Protein 3QBM (pdb70)

Secondary structure (DSSP, 8-state):
--HHHHHHHHHHHHHHHHHHHH-STT--TTT---S---HHHHHTT-SSHHHHHHHHHHHHHHHHHHHHHHHHTT-SSHHHHHHHHHHHHHGGGT--SBTTB-HHHHHHHHHTTT---HHHHHHHHHHHHHHHHHHHHHHHHTTSB-TT--HHHHHHHHHH------HHHHTSSHHHHHHHHHHHHHIIIIIB--/-HHHHHHHHHHHHHHHHHHHH-TTTS-TTT--TTS-TTS-GGGT-SSHHHHHHHHHHHHHHHHHHHHHHHHTT--SHHHHHHHHHHHHHGGGTS-SBTTB-HHHHHHHHHTTT---HHHHHHHHHHHHHHHHHHHHHHHHTTSB-TT--HHHHHHHHHH------HHHHTSSHHHHHHHHHHHHHIIIIIB--

Foldseek 3Di:
DVVLVVLLVLLLQQVLQQCLALNLVRQDVVNSVSSPDDSCSNCVNPVDSVRSVVSSVVVLLVLLVVLLVVQQPDDPALLSSVLSSLVSQLVQLPPASHHNHRSLLSCCVVCVPPPVNVVVSVVSLVVQLVVQLVSLVVCCVVQFWDPVDDRNVLSVVSVVLSVLSCCVVVVHSVSSVVSSVVSSVCCVVPTTRD/DCLVVLLVVLLQLVLQQCLAQNLVRRDVCVSCVSPQNVHDPCVNPVDSVRSVVSNLVVLLVLVVVLLVVQQPDDDALLVSVLSNLVSQLVQLVPASHHNHRSLLSCCVVCVPPNVNVVVSVVSLVVQLVSQLVSLVVCCVVQFWDPVDDRNVLSVLSVVLSVLSCSVVVVHSVSSVVSSVVSSVCCVPPTTGD

Sequence (387 aa):
GRKGQETRERVVAQAAALFNVSGYAGTAISDIAATGLEEKGGIYRHFESKEQLALAAFDYAAEKVRERFAVGLAGHKHTVDTIIAFLDVFRSYAERPPLVGGCPILNTAIESDDTNPLRERVRAVIDEEWRETIIRRTLVQQTGIARGEIRPEVDADRRLALLIIATEGAVLLARILETATPLEEHAYTTHLATYITQQQVRLARKGQETRRERRVVVAQAAALFNVSGYAGTAISDIAATGLEKGGIYRHFESKEQLALAAFDYAAEKVRERFAVGLAGHKHTVDTIIAFLDVFRRSYAERPPLVVGGCPILNTAIESDDTNPLRERVRAVIDEWRETIIRTTLVQQTGIARGEIRPEVDADRLALLIIATEGAVLARILETATPLEEHAYTHLATYITQQVRLA

Nearest PDB structures (foldseek):
  3qbm-assembly1_B  TM=1.002E+00  e=3.425E-26  Chloroflexus aurantiacus J-10-fl
  2g7s-assembly1_A-2  TM=8.551E-01  e=1.018E-05  Agrobacterium fabrum str. C58
  2gfn-assembly1_B  TM=7.164E-01  e=5.739E-05  Rhodococcus jostii RHA1
  7xyi-assembly1_A  TM=7.356E-01  e=4.116E-04  Vibrio cholerae
  7xxs-assembly1_A  TM=7.314E-01  e=5.762E-04  Vibrio cholerae

Structure (mmCIF, N/CA/C/O backbone):
data_3QBM
#
_entry.id   3QBM
#
_cell.length_a   43.335
_cell.length_b   106.449
_cell.length_c   45.577
_cell.angle_alpha   90.000
_cell.angle_beta   110.940
_cell.angle_gamma   90.000
#
_symmetry.space_group_name_H-M   'P 1 21 1'
#
loop_
_entity.id
_entity.type
_entity.pdbx_description
1 polymer 'TetR transcriptional regulator'
2 non-polymer 'MAGNESIUM ION'
3 non-polymer DI(HYDROXYETHYL)ETHER
4 non-polymer 'TRIETHYLENE GLYCOL'
5 water water
#
loop_
_atom_site.group_PDB
_atom_site.id
_atom_site.type_symbol
_atom_site.label_atom_id
_atom_site.label_alt_id
_atom_site.label_comp_id
_atom_site.label_asym_id
_atom_site.label_entity_id
_atom_site.label_seq_id
_atom_site.pdbx_PDB_ins_code
_atom_site.Cartn_x
_atom_site.Cartn_y
_atom_site.Cartn_z
_atom_site.occupancy
_atom_site.B_iso_or_equiv
_atom_site.auth_seq_id
_atom_site.auth_comp_id
_atom_site.auth_asym_id
_atom_site.auth_atom_id
_atom_site.pdbx_PDB_model_num
ATOM 1 N N . GLY A 1 1 ? 5.091 -20.195 20.511 1.00 56.82 0 GLY A N 1
ATOM 2 C CA . GLY A 1 1 ? 6.196 -21.125 20.874 1.00 56.78 0 GLY A CA 1
ATOM 3 C C . GLY A 1 1 ? 6.260 -22.309 19.930 1.00 54.76 0 GLY A C 1
ATOM 4 O O . GLY A 1 1 ? 5.529 -22.357 18.930 1.00 54.29 0 GLY A O 1
ATOM 18 N N . ARG A 1 3 ? 5.276 -25.212 20.563 1.00 45.38 2 ARG A N 1
ATOM 19 C CA . ARG A 1 3 ? 3.999 -25.890 20.707 1.00 47.48 2 ARG A CA 1
ATOM 20 C C . ARG A 1 3 ? 3.007 -25.243 19.751 1.00 47.03 2 ARG A C 1
ATOM 21 O O . ARG A 1 3 ? 2.302 -25.947 19.034 1.00 46.22 2 ARG A O 1
ATOM 29 N N . LYS A 1 4 ? 2.944 -23.910 19.760 1.00 46.80 3 LYS A N 1
ATOM 30 C CA . LYS A 1 4 ? 2.069 -23.178 18.829 1.00 46.34 3 LYS A CA 1
ATOM 31 C C . LYS A 1 4 ? 2.413 -23.507 17.363 1.00 42.05 3 LYS A C 1
ATOM 32 O O . LYS A 1 4 ? 1.503 -23.658 16.547 1.00 38.57 3 LYS A O 1
ATOM 34 N N . GLY A 1 5 ? 3.707 -23.624 17.042 1.00 40.20 4 GLY A N 1
ATOM 35 C CA . GLY A 1 5 ? 4.151 -24.014 15.689 1.00 39.28 4 GLY A CA 1
ATOM 36 C C . GLY A 1 5 ? 3.733 -25.422 15.279 1.00 38.23 4 GLY A C 1
ATOM 37 O O . GLY A 1 5 ? 3.306 -25.665 14.145 1.00 37.73 4 GLY A O 1
ATOM 38 N N . GLN A 1 6 ? 3.863 -26.367 16.198 1.00 37.98 5 GLN A N 1
ATOM 39 C CA . GLN A 1 6 ? 3.394 -27.736 15.971 1.00 36.01 5 GLN A CA 1
ATOM 40 C C . GLN A 1 6 ? 1.884 -27.755 15.675 1.00 35.01 5 GLN A C 1
ATOM 41 O O . GLN A 1 6 ? 1.445 -28.478 14.778 1.00 35.19 5 GLN A O 1
ATOM 47 N N . GLU A 1 7 ? 1.109 -26.942 16.400 1.00 34.77 6 GLU A N 1
ATOM 48 C CA . GLU A 1 7 ? -0.351 -26.849 16.204 1.00 35.24 6 GLU A CA 1
ATOM 49 C C . GLU A 1 7 ? -0.685 -26.200 14.869 1.00 32.67 6 GLU A C 1
ATOM 50 O O . GLU A 1 7 ? -1.554 -26.677 14.139 1.00 28.93 6 GLU A O 1
ATOM 56 N N . THR A 1 8 ? 0.038 -25.144 14.526 1.00 32.25 7 THR A N 1
ATOM 57 C CA . THR A 1 8 ? -0.176 -24.470 13.250 1.00 32.23 7 THR A CA 1
ATOM 58 C C . THR A 1 8 ? 0.060 -25.454 12.088 1.00 29.76 7 THR A C 1
ATOM 59 O O . THR A 1 8 ? -0.738 -25.497 11.150 1.00 29.89 7 THR A O 1
ATOM 63 N N . ARG A 1 9 ? 1.141 -26.239 12.160 1.00 30.92 8 ARG A N 1
ATOM 64 C CA . ARG A 1 9 ? 1.442 -27.279 11.139 1.00 32.96 8 ARG A CA 1
ATOM 65 C C . ARG A 1 9 ? 0.290 -28.250 10.997 1.00 33.08 8 ARG A C 1
ATOM 66 O O . ARG A 1 9 ? -0.153 -28.510 9.888 1.00 33.97 8 ARG A O 1
ATOM 74 N N . GLU A 1 10 ? -0.175 -28.805 12.116 1.00 35.00 9 GLU A N 1
ATOM 75 C CA . GLU A 1 10 ? -1.336 -29.718 12.121 1.00 37.06 9 GLU A CA 1
ATOM 76 C C . GLU A 1 10 ? -2.548 -29.142 11.378 1.00 35.11 9 GLU A C 1
ATOM 77 O O . GLU A 1 10 ? -3.177 -29.832 10.569 1.00 35.31 9 GLU A O 1
ATOM 83 N N . ARG A 1 11 ? -2.886 -27.896 11.678 1.00 33.62 10 ARG A N 1
ATOM 84 C CA . ARG A 1 11 ? -3.995 -27.210 11.012 1.00 32.31 10 ARG A CA 1
ATOM 85 C C . ARG A 1 11 ? -3.771 -27.053 9.514 1.00 31.25 10 ARG A C 1
ATOM 86 O O . ARG A 1 11 ? -4.676 -27.270 8.717 1.00 31.06 10 ARG A O 1
ATOM 94 N N . VAL A 1 12 ? -2.576 -26.650 9.112 1.00 29.23 11 VAL A N 1
ATOM 95 C CA . VAL A 1 12 ? -2.321 -26.472 7.692 1.00 28.91 11 VAL A CA 1
ATOM 96 C C . VAL A 1 12 ? -2.436 -27.811 6.966 1.00 27.38 11 VAL A C 1
ATOM 97 O O . VAL A 1 12 ? -3.109 -27.898 5.960 1.00 25.83 11 VAL A O 1
ATOM 101 N N . VAL A 1 13 ? -1.780 -28.844 7.498 1.00 28.26 12 VAL A N 1
ATOM 102 C CA . VAL A 1 13 ? -1.786 -30.159 6.877 1.00 29.17 12 VAL A CA 1
ATOM 103 C C . VAL A 1 13 ? -3.216 -30.664 6.729 1.00 24.79 12 VAL A C 1
ATOM 104 O O . VAL A 1 13 ? -3.575 -31.204 5.682 1.00 26.90 12 VAL A O 1
ATOM 108 N N . ALA A 1 14 ? -4.041 -30.476 7.758 1.00 27.18 13 ALA A N 1
ATOM 109 C CA . ALA A 1 14 ? -5.452 -30.931 7.721 1.00 25.80 13 ALA A CA 1
ATOM 110 C C . ALA A 1 14 ? -6.237 -30.193 6.626 1.00 25.01 13 ALA A C 1
ATOM 111 O O . ALA A 1 14 ? -6.984 -30.792 5.864 1.00 24.62 13 ALA A O 1
ATOM 113 N N . GLN A 1 15 ? -6.059 -28.892 6.534 1.00 24.14 14 GLN A N 1
ATOM 114 C CA . GLN A 1 15 ? -6.749 -28.126 5.481 1.00 22.85 14 GLN A CA 1
ATOM 115 C C . GLN A 1 15 ? -6.223 -28.443 4.071 1.00 23.74 14 GLN A C 1
ATOM 116 O O . GLN A 1 15 ? -6.994 -28.501 3.102 1.00 21.45 14 GLN A O 1
ATOM 122 N N . ALA A 1 16 ? -4.906 -28.613 3.950 1.00 21.46 15 ALA A N 1
ATOM 123 C CA . ALA A 1 16 ? -4.310 -28.959 2.644 1.00 21.55 15 ALA A CA 1
ATOM 124 C C . ALA A 1 16 ? -4.893 -30.290 2.180 1.00 19.39 15 ALA A C 1
ATOM 125 O O . ALA A 1 16 ? -5.302 -30.426 1.026 1.00 19.01 15 ALA A 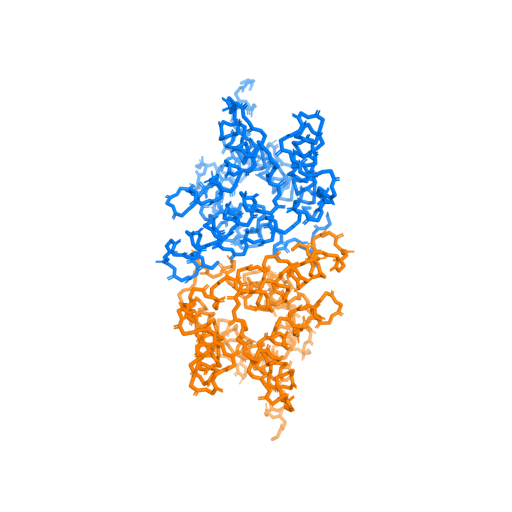O 1
ATOM 127 N N . ALA A 1 17 ? -4.964 -31.251 3.099 1.00 20.21 16 ALA A N 1
ATOM 128 C CA . ALA A 1 17 ? -5.482 -32.589 2.766 1.00 20.05 16 ALA A CA 1
ATOM 129 C C . ALA A 1 17 ? -6.866 -32.531 2.169 1.00 21.15 16 ALA A C 1
ATOM 130 O O . ALA A 1 17 ? -7.145 -33.200 1.165 1.00 18.57 16 ALA A O 1
ATOM 132 N N . ALA A 1 18 ? -7.742 -31.729 2.760 1.00 23.48 17 ALA A N 1
ATOM 133 C CA . ALA A 1 18 ? -9.124 -31.638 2.272 1.00 22.17 17 ALA A CA 1
ATOM 134 C C . ALA A 1 18 ? -9.165 -31.033 0.891 1.00 18.96 17 ALA A C 1
ATOM 135 O O . ALA A 1 18 ? -9.895 -31.511 0.026 1.00 20.35 17 ALA A O 1
ATOM 137 N N . LEU A 1 19 ? -8.349 -29.998 0.636 1.00 17.95 18 LEU A N 1
ATOM 138 C CA . LEU A 1 19 ? -8.337 -29.408 -0.682 1.00 16.86 18 LEU A CA 1
ATOM 139 C C . LEU A 1 19 ? -7.759 -30.375 -1.733 1.00 19.59 18 LEU A C 1
ATOM 140 O O . LEU A 1 19 ? -8.265 -30.459 -2.857 1.00 18.75 18 LEU A O 1
ATOM 145 N N . PHE A 1 20 ? -6.657 -31.042 -1.388 1.00 19.59 19 PHE A N 1
ATOM 146 C CA . PHE A 1 20 ? -6.001 -31.941 -2.340 1.00 20.50 19 PHE A CA 1
ATOM 147 C C . PHE A 1 20 ? -6.932 -33.120 -2.675 1.00 18.66 19 PHE A C 1
ATOM 148 O O . PHE A 1 20 ? -6.899 -33.658 -3.773 1.00 17.12 19 PHE A O 1
ATOM 156 N N . ASN A 1 21 ? -7.737 -33.527 -1.710 1.00 18.93 20 ASN A N 1
ATOM 157 C CA . ASN A 1 21 ? -8.625 -34.671 -1.917 1.00 19.22 20 ASN A CA 1
ATOM 158 C C . ASN A 1 21 ? -9.695 -34.437 -2.991 1.00 20.37 20 ASN A C 1
ATOM 159 O O . ASN A 1 21 ? -10.143 -35.392 -3.677 1.00 19.99 20 ASN A O 1
ATOM 164 N N . VAL A 1 22 ? -10.065 -33.174 -3.144 1.00 18.66 21 VAL A N 1
ATOM 165 C CA . VAL A 1 22 ? -11.045 -32.746 -4.128 1.00 18.92 21 VAL A CA 1
ATOM 166 C C . VAL A 1 22 ? -10.448 -32.348 -5.464 1.00 21.50 21 VAL A C 1
ATOM 167 O O . VAL A 1 22 ? -10.868 -32.866 -6.514 1.00 21.28 21 VAL A O 1
ATOM 171 N N . SER A 1 23 ? -9.474 -31.429 -5.438 1.00 20.19 22 SER A N 1
ATOM 172 C CA . SER A 1 23 ? -8.946 -30.829 -6.644 1.00 20.86 22 SER A CA 1
ATOM 173 C C . SER A 1 23 ? -7.607 -31.398 -7.075 1.00 20.59 22 SER A C 1
ATOM 174 O O . SER A 1 23 ? -7.058 -30.989 -8.098 1.00 22.80 22 SER A O 1
ATOM 177 N N . GLY A 1 24 ? -7.086 -32.334 -6.297 1.00 17.19 23 GLY A N 1
ATOM 178 C CA . GLY A 1 24 ? -5.834 -32.960 -6.586 1.00 19.32 23 GLY A CA 1
ATOM 179 C C . GLY A 1 24 ? -4.664 -32.117 -6.105 1.00 21.01 23 GLY A C 1
ATOM 180 O O . GLY A 1 24 ? -4.819 -30.980 -5.645 1.00 22.62 23 GLY A O 1
ATOM 181 N N . TYR A 1 25 ? -3.482 -32.689 -6.253 1.00 21.87 24 TYR A N 1
ATOM 182 C CA . TYR A 1 25 ? -2.231 -32.034 -5.873 1.00 24.72 24 TYR A CA 1
ATOM 183 C C . TYR A 1 25 ? -1.872 -30.949 -6.906 1.00 24.79 24 TYR A C 1
ATOM 184 O O . TYR A 1 25 ? -1.698 -29.784 -6.557 1.00 26.53 24 TYR A O 1
ATOM 193 N N . ALA A 1 26 ? -1.853 -31.271 -8.194 1.00 26.47 25 ALA A N 1
ATOM 194 C CA . ALA A 1 26 ? -1.489 -30.248 -9.190 1.00 26.27 25 ALA A CA 1
ATOM 195 C C . ALA A 1 26 ? -2.568 -29.160 -9.307 1.00 28.33 25 ALA A C 1
ATOM 196 O O . ALA A 1 26 ? -2.274 -27.989 -9.575 1.00 29.05 25 ALA A O 1
ATOM 198 N N . GLY A 1 27 ? -3.814 -29.540 -9.076 1.00 24.51 26 GLY A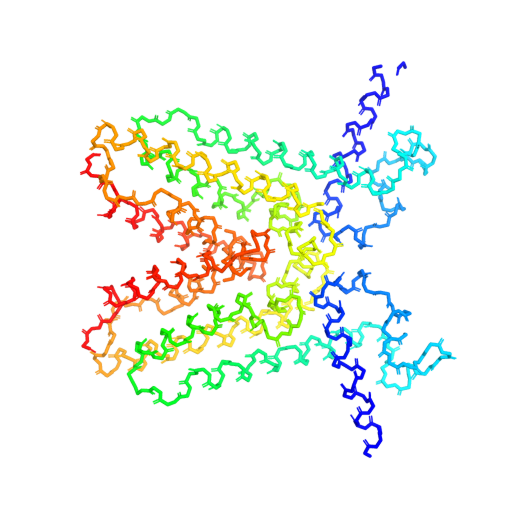 N 1
ATOM 199 C CA . GLY A 1 27 ? -4.944 -28.621 -9.207 1.00 24.00 26 GLY A CA 1
ATOM 200 C C . GLY A 1 27 ? -5.276 -27.763 -7.999 1.00 24.20 26 GLY A C 1
ATOM 201 O O . GLY A 1 27 ? -6.215 -26.990 -8.060 1.00 26.98 26 GLY A O 1
ATOM 202 N N . THR A 1 28 ? -4.544 -27.925 -6.898 1.00 20.18 27 THR A N 1
ATOM 203 C CA . THR A 1 28 ? -4.739 -27.146 -5.674 1.00 19.70 27 THR A CA 1
ATOM 204 C C . THR A 1 28 ? -3.584 -26.128 -5.649 1.00 24.09 27 THR A C 1
ATOM 205 O O . THR A 1 28 ? -2.423 -26.533 -5.542 1.00 24.12 27 THR A O 1
ATOM 209 N N . ALA A 1 29 ? -3.886 -24.842 -5.810 1.00 22.84 28 ALA A N 1
ATOM 210 C CA . ALA A 1 29 ? -2.826 -23.798 -5.786 1.00 22.75 28 ALA A CA 1
ATOM 211 C C . ALA A 1 29 ? -2.579 -23.342 -4.365 1.00 18.16 28 ALA A C 1
ATOM 212 O O . ALA A 1 29 ? -3.431 -23.472 -3.486 1.00 19.84 28 ALA A O 1
ATOM 214 N N . ILE A 1 30 ? -1.392 -22.833 -4.110 1.00 21.10 29 ILE A N 1
ATOM 215 C CA . ILE A 1 30 ? -1.066 -22.393 -2.761 1.00 22.50 29 ILE A CA 1
ATOM 216 C C . ILE A 1 30 ? -2.065 -21.296 -2.282 1.00 22.26 29 ILE A C 1
ATOM 217 O O . ILE A 1 30 ? -2.363 -21.204 -1.106 1.00 24.47 29 ILE A O 1
ATOM 222 N N . SER A 1 31 ? -2.571 -20.472 -3.190 1.00 21.50 30 SER A N 1
ATOM 223 C CA . SER A 1 31 ? -3.575 -19.477 -2.807 1.00 23.77 30 SER A CA 1
ATOM 224 C C . SER A 1 31 ? -4.869 -20.096 -2.250 1.00 24.56 30 SER A C 1
ATOM 225 O O . SER A 1 31 ? -5.546 -19.468 -1.424 1.00 27.14 30 SER A O 1
ATOM 228 N N . ASP A 1 32 ? -5.211 -21.322 -2.668 1.00 24.39 31 ASP A N 1
ATOM 229 C CA . ASP A 1 32 ? -6.378 -22.049 -2.092 1.00 23.32 31 ASP A CA 1
ATOM 230 C C . ASP A 1 32 ? -6.046 -22.483 -0.662 1.00 23.14 31 ASP A C 1
ATOM 231 O O . ASP A 1 32 ? -6.857 -22.344 0.221 1.00 27.42 31 ASP A O 1
ATOM 236 N N . ILE A 1 33 ? -4.843 -23.015 -0.445 1.00 21.48 32 ILE A N 1
ATOM 237 C CA . ILE A 1 33 ? -4.403 -23.403 0.879 1.00 22.49 32 ILE A CA 1
ATOM 238 C C . ILE A 1 33 ? -4.385 -22.161 1.790 1.00 22.97 32 ILE A C 1
ATOM 239 O O . ILE A 1 33 ? -4.821 -22.229 2.913 1.00 26.59 32 ILE A O 1
ATOM 252 N N . ALA A 1 35 ? -6.290 -19.389 1.559 1.00 27.69 34 ALA A N 1
ATOM 253 C CA . ALA A 1 35 ? -7.706 -19.091 1.866 1.00 31.35 34 ALA A CA 1
ATOM 254 C C . ALA A 1 35 ? -8.295 -20.010 2.936 1.00 31.46 34 ALA A C 1
ATOM 255 O O . ALA A 1 35 ? -8.967 -19.539 3.837 1.00 36.08 34 ALA A O 1
ATOM 257 N N . ALA A 1 36 ? -8.033 -21.312 2.844 1.00 28.07 35 ALA A N 1
ATOM 258 C CA . ALA A 1 36 ? -8.590 -22.278 3.789 1.00 30.52 35 ALA A CA 1
ATOM 259 C C . ALA A 1 36 ? -7.952 -22.226 5.195 1.00 33.27 35 ALA A C 1
ATOM 260 O O . ALA A 1 36 ? -8.580 -22.625 6.163 1.00 32.80 35 ALA A O 1
ATOM 262 N N . THR A 1 37 ? -6.694 -21.784 5.299 1.00 30.52 36 THR A N 1
ATOM 263 C CA . THR A 1 37 ? -6.001 -21.758 6.588 1.00 28.56 36 THR A CA 1
ATOM 264 C C . THR A 1 37 ? -6.022 -20.358 7.180 1.00 30.28 36 THR A C 1
ATOM 265 O O . THR A 1 37 ? -5.760 -20.184 8.373 1.00 31.11 36 THR A O 1
ATOM 269 N N . GLY A 1 38 ? -6.354 -19.377 6.347 1.00 30.45 37 GLY A N 1
ATOM 270 C CA . GLY A 1 38 ? -6.328 -17.980 6.729 1.00 31.14 37 GLY A CA 1
ATOM 271 C C . GLY A 1 38 ? -4.895 -17.499 6.897 1.00 32.91 37 GLY A C 1
ATOM 272 O O . GLY A 1 38 ? -4.650 -16.530 7.585 1.00 31.98 37 GLY A O 1
ATOM 273 N N . LEU A 1 39 ? -3.935 -18.182 6.278 1.00 30.21 38 LEU A N 1
ATOM 274 C CA . LEU A 1 39 ? -2.539 -17.797 6.444 1.00 28.49 38 LEU A CA 1
ATOM 275 C C . LEU A 1 39 ? -1.942 -17.216 5.176 1.00 26.79 38 LEU A C 1
ATOM 276 O O . LEU A 1 39 ? -2.384 -17.498 4.083 1.00 26.63 38 LEU A O 1
ATOM 281 N N . GLU A 1 40 ? -0.939 -16.369 5.349 1.00 26.24 39 GLU A N 1
ATOM 282 C CA A GLU A 1 40 ? -0.206 -15.819 4.222 0.50 27.96 39 GLU A CA 1
ATOM 283 C CA B GLU A 1 40 ? -0.200 -15.817 4.228 0.50 27.38 39 GLU A CA 1
ATOM 284 C C . GLU A 1 40 ? 0.746 -16.913 3.733 1.00 25.25 39 GLU A C 1
ATOM 285 O O . GLU A 1 40 ? 1.049 -17.859 4.467 1.00 22.35 39 GLU A O 1
ATOM 296 N N . LYS A 1 41 ? 1.239 -16.784 2.501 1.00 25.75 40 LYS A N 1
ATOM 297 C CA . LYS A 1 41 ? 2.131 -17.782 1.934 1.00 24.00 40 LYS A CA 1
ATOM 298 C C . LYS A 1 41 ? 3.314 -18.046 2.853 1.00 24.45 40 LYS A C 1
ATOM 299 O O . LYS A 1 41 ? 3.628 -19.202 3.126 1.00 22.75 40 LYS A O 1
ATOM 305 N N . GLY A 1 42 ? 3.917 -16.977 3.375 1.00 23.65 41 GLY A N 1
ATOM 306 C CA . GLY A 1 42 ? 5.082 -17.061 4.256 1.00 25.51 41 GLY A CA 1
ATOM 307 C C . GLY A 1 42 ? 4.810 -17.764 5.583 1.00 27.31 41 GLY A C 1
ATOM 308 O O . GLY A 1 42 ? 5.725 -18.310 6.220 1.00 25.96 41 GLY A O 1
ATOM 309 N N . GLY A 1 43 ? 3.557 -17.714 6.002 1.00 26.13 42 GLY A N 1
ATOM 310 C CA . GLY A 1 43 ? 3.114 -18.406 7.219 1.00 30.40 42 GLY A CA 1
ATOM 311 C C . GLY A 1 43 ? 3.085 -19.911 7.006 1.00 29.62 42 GLY A C 1
ATOM 312 O O . GLY A 1 43 ? 3.394 -20.692 7.928 1.00 34.17 42 GLY A O 1
ATOM 313 N N . ILE A 1 44 ? 2.708 -20.327 5.795 1.00 25.02 43 ILE A N 1
ATOM 314 C CA . ILE A 1 44 ? 2.708 -21.738 5.429 1.00 24.17 43 ILE A CA 1
ATOM 315 C C . ILE A 1 44 ? 4.133 -22.270 5.259 1.00 24.20 43 ILE A C 1
ATOM 316 O O . ILE A 1 44 ? 4.484 -23.313 5.806 1.00 24.83 43 ILE A O 1
ATOM 321 N N . TYR A 1 45 ? 4.969 -21.547 4.525 1.00 22.55 44 TYR A N 1
ATOM 322 C CA . TYR A 1 45 ? 6.303 -22.042 4.214 1.00 25.46 44 TYR A CA 1
ATOM 323 C C . TYR A 1 45 ? 7.356 -21.798 5.310 1.00 28.52 44 TYR A C 1
ATOM 324 O O . TYR A 1 45 ? 8.517 -22.189 5.184 1.00 31.46 44 TYR A O 1
ATOM 333 N N . ARG A 1 46 ? 6.951 -21.136 6.379 1.00 31.95 45 ARG A N 1
ATOM 334 C CA . ARG A 1 46 ? 7.724 -21.147 7.608 1.00 36.22 45 ARG A CA 1
ATOM 335 C C . ARG A 1 46 ? 7.728 -22.616 8.124 1.00 36.12 45 ARG A C 1
ATOM 336 O O . ARG A 1 46 ? 8.736 -23.114 8.645 1.00 39.10 45 ARG A O 1
ATOM 344 N N . HIS A 1 47 ? 6.612 -23.311 7.929 1.00 33.67 46 HIS A N 1
ATOM 345 C CA . HIS A 1 47 ? 6.444 -24.675 8.457 1.00 32.81 46 HIS A CA 1
ATOM 346 C C . HIS A 1 47 ? 6.756 -25.790 7.479 1.00 35.17 46 HIS A C 1
ATOM 347 O O . HIS A 1 47 ? 7.009 -26.916 7.906 1.00 35.47 46 HIS A O 1
ATOM 354 N N . PHE A 1 48 ? 6.721 -25.485 6.174 1.00 32.09 47 PHE A N 1
ATOM 355 C CA . PHE A 1 48 ? 6.980 -26.483 5.125 1.00 29.82 47 PHE A CA 1
ATOM 356 C C . PHE A 1 48 ? 7.956 -25.864 4.166 1.00 31.03 47 PHE A C 1
ATOM 357 O O . PHE A 1 48 ? 7.907 -24.671 3.897 1.00 32.30 47 PHE A O 1
ATOM 365 N N . GLU A 1 49 ? 8.882 -26.662 3.685 1.00 30.98 48 GLU A N 1
ATOM 366 C CA . GLU A 1 49 ? 9.868 -26.135 2.805 1.00 30.42 48 GLU A CA 1
ATOM 367 C C . GLU A 1 49 ? 9.336 -25.910 1.399 1.00 27.83 48 GLU A C 1
ATOM 368 O O . GLU A 1 49 ? 9.863 -25.089 0.667 1.00 24.42 48 GLU A O 1
ATOM 374 N N . SER A 1 50 ? 8.271 -26.620 1.043 1.00 25.11 49 SER A N 1
ATOM 375 C CA . SER A 1 50 ? 7.732 -26.541 -0.306 1.00 23.61 49 SER A CA 1
ATOM 376 C C . SER A 1 50 ? 6.312 -27.091 -0.342 1.00 20.47 49 SER A C 1
ATOM 377 O O . SER A 1 50 ? 5.855 -27.739 0.589 1.00 19.58 49 SER A O 1
ATOM 380 N N . LYS A 1 51 ? 5.638 -26.847 -1.454 1.00 18.81 50 LYS A N 1
ATOM 381 C CA . LYS A 1 51 ? 4.322 -27.444 -1.700 1.00 19.80 50 LYS A CA 1
ATOM 382 C C . LYS A 1 51 ? 4.409 -28.979 -1.705 1.00 18.29 50 LYS A C 1
ATOM 383 O O . LYS A 1 51 ? 3.492 -29.680 -1.216 1.00 19.70 50 LYS A O 1
ATOM 389 N N . GLU A 1 52 ? 5.527 -29.501 -2.216 1.00 19.31 51 GLU A N 1
ATOM 390 C CA . GLU A 1 52 ? 5.749 -30.951 -2.284 1.00 21.70 51 GLU A CA 1
ATOM 391 C C . GLU A 1 52 ? 5.795 -31.576 -0.887 1.00 21.51 51 GLU A C 1
ATOM 392 O O . GLU A 1 52 ? 5.115 -32.568 -0.634 1.00 22.93 51 GLU A O 1
ATOM 398 N N . GLN A 1 53 ? 6.556 -30.979 0.020 1.00 19.97 52 GLN A N 1
ATOM 399 C CA . GLN A 1 53 ? 6.671 -31.493 1.378 1.00 21.92 52 GLN A CA 1
ATOM 400 C C . GLN A 1 53 ? 5.318 -31.385 2.052 1.00 22.35 52 GLN A C 1
ATOM 401 O O . GLN A 1 53 ? 4.885 -32.334 2.745 1.00 23.36 52 GLN A O 1
ATOM 407 N N . LEU A 1 54 ? 4.611 -30.277 1.806 1.00 20.61 53 LEU A N 1
ATOM 408 C CA . LEU A 1 54 ? 3.265 -30.088 2.379 1.00 19.73 53 LEU A CA 1
ATOM 409 C C . LEU A 1 54 ? 2.328 -31.184 1.870 1.00 19.72 53 LEU A C 1
ATOM 410 O O . LEU A 1 54 ? 1.622 -31.821 2.659 1.00 20.94 53 LEU A O 1
ATOM 415 N N . ALA A 1 55 ? 2.370 -31.449 0.564 1.00 18.09 54 ALA A N 1
ATOM 416 C CA . ALA A 1 55 ? 1.552 -32.502 -0.022 1.00 17.07 54 ALA A CA 1
ATOM 417 C C . ALA A 1 55 ? 1.786 -33.858 0.667 1.00 17.56 54 ALA A C 1
ATOM 418 O O . ALA A 1 55 ? 0.844 -34.616 0.944 1.00 16.97 54 ALA A O 1
ATOM 420 N N . LEU A 1 56 ? 3.049 -34.188 0.918 1.00 20.83 55 LEU A N 1
ATOM 421 C CA . LEU A 1 56 ? 3.421 -35.434 1.605 1.00 21.10 55 LEU A CA 1
ATOM 422 C C . LEU A 1 56 ? 2.899 -35.477 3.016 1.00 23.74 55 LEU A C 1
ATOM 423 O O . LEU A 1 56 ? 2.384 -36.507 3.475 1.00 22.16 55 LEU A O 1
ATOM 428 N N . ALA A 1 57 ? 3.012 -34.359 3.726 1.00 22.31 56 ALA A N 1
ATOM 429 C CA . ALA A 1 57 ? 2.507 -34.305 5.090 1.00 23.43 56 ALA A CA 1
ATOM 430 C C . ALA A 1 57 ? 0.977 -34.414 5.096 1.00 22.26 56 ALA A C 1
ATOM 431 O O . ALA A 1 57 ? 0.416 -35.119 5.941 1.00 17.26 56 ALA A O 1
ATOM 433 N N . ALA A 1 58 ? 0.330 -33.752 4.130 1.00 22.63 57 ALA A N 1
ATOM 434 C CA . ALA A 1 58 ? -1.131 -33.792 3.940 1.00 22.11 57 ALA A CA 1
ATOM 435 C C . ALA A 1 58 ? -1.607 -35.210 3.643 1.00 23.43 57 ALA A C 1
ATOM 436 O O . ALA A 1 58 ? -2.666 -35.609 4.145 1.00 26.01 57 ALA A O 1
ATOM 438 N N . PHE A 1 59 ? -0.864 -35.976 2.833 1.00 20.76 58 PHE A N 1
ATOM 439 C CA . PHE A 1 59 ? -1.239 -37.377 2.635 1.00 20.93 58 PHE A CA 1
ATOM 440 C C . PHE A 1 59 ? -1.075 -38.203 3.923 1.00 23.21 58 PHE A C 1
ATOM 441 O O . PHE A 1 59 ? -1.970 -38.982 4.293 1.00 24.56 58 PHE A O 1
ATOM 449 N N . ASP A 1 60 ? 0.069 -38.066 4.586 1.00 23.17 59 ASP A N 1
ATOM 450 C CA . ASP A 1 60 ? 0.322 -38.808 5.840 1.00 23.46 59 ASP A CA 1
ATOM 451 C C . ASP A 1 60 ? -0.825 -38.583 6.819 1.00 25.29 59 ASP A C 1
ATOM 452 O O . ASP A 1 60 ? -1.229 -39.493 7.549 1.00 25.81 59 ASP A O 1
ATOM 457 N N . TYR A 1 61 ? -1.394 -37.386 6.775 1.00 24.92 60 TYR A N 1
ATOM 458 C CA . TYR A 1 61 ? -2.514 -37.013 7.616 1.00 27.17 60 TYR A CA 1
ATOM 459 C C . TYR A 1 61 ? -3.795 -37.712 7.198 1.00 26.93 60 TYR A C 1
ATOM 460 O O . TYR A 1 61 ? -4.577 -38.168 8.048 1.00 25.20 60 TYR A O 1
ATOM 469 N N . ALA A 1 62 ? -4.037 -37.712 5.892 1.00 23.20 61 ALA A N 1
ATOM 470 C CA . ALA A 1 62 ? -5.161 -38.436 5.305 1.00 25.11 61 ALA A CA 1
ATOM 471 C C . ALA A 1 62 ? -5.022 -39.933 5.604 1.00 21.59 61 ALA A C 1
ATOM 472 O O . ALA A 1 62 ? -5.993 -40.562 5.999 1.00 26.81 61 ALA A O 1
ATOM 474 N N . ALA A 1 63 ? -3.813 -40.476 5.473 1.00 24.03 62 ALA A N 1
ATOM 475 C CA . ALA A 1 63 ? -3.558 -41.886 5.765 1.00 24.15 62 ALA A CA 1
ATOM 476 C C . ALA A 1 63 ? -3.879 -42.207 7.226 1.00 27.41 62 ALA A C 1
ATOM 477 O O . ALA A 1 63 ? -4.558 -43.189 7.501 1.00 28.58 62 ALA A O 1
ATOM 479 N N . GLU A 1 64 ? -3.425 -41.361 8.156 1.00 30.14 63 GLU A N 1
ATOM 480 C CA . GLU A 1 64 ? -3.720 -41.575 9.579 1.00 31.70 63 GLU A CA 1
ATOM 481 C C . GLU A 1 64 ? -5.213 -41.499 9.852 1.00 27.95 63 GLU A C 1
ATOM 482 O O . GLU A 1 64 ? -5.748 -42.255 10.667 1.00 31.15 63 GLU A O 1
ATOM 488 N N . LYS A 1 65 ? -5.907 -40.603 9.183 1.00 25.02 64 LYS A N 1
ATOM 489 C CA . LYS A 1 65 ? -7.342 -40.505 9.408 1.00 25.00 64 LYS A CA 1
ATOM 490 C C . LYS A 1 65 ? -8.111 -41.780 8.975 1.00 28.20 64 LYS A C 1
ATOM 491 O O . LYS A 1 65 ? -8.980 -42.281 9.684 1.00 28.84 64 LYS A O 1
ATOM 497 N N . VAL A 1 66 ? -7.826 -42.231 7.766 1.00 25.86 65 VAL A N 1
ATOM 498 C CA . VAL A 1 66 ? -8.337 -43.505 7.257 1.00 24.97 65 VAL A CA 1
ATOM 499 C C . VAL A 1 66 ? -8.040 -44.648 8.264 1.00 23.13 65 VAL A C 1
ATOM 500 O O . VAL A 1 66 ? -8.926 -45.427 8.583 1.00 22.56 65 VAL A O 1
ATOM 504 N N . ARG A 1 67 ? -6.817 -44.685 8.782 1.00 25.15 66 ARG A N 1
ATOM 505 C CA . ARG A 1 67 ? -6.359 -45.695 9.735 1.00 28.36 66 ARG A CA 1
ATOM 506 C C . ARG A 1 67 ? -7.230 -45.692 10.998 1.00 29.41 66 ARG A C 1
ATOM 507 O O . ARG A 1 67 ? -7.637 -46.762 11.439 1.00 24.60 66 ARG A O 1
ATOM 515 N N . GLU A 1 68 ? -7.492 -44.505 11.568 1.00 32.30 67 GLU A N 1
ATOM 516 C CA . GLU A 1 68 ? -8.351 -44.347 12.775 1.00 35.43 67 GLU A CA 1
ATOM 517 C C . GLU A 1 68 ? -9.773 -44.897 12.541 1.00 32.92 67 GLU A C 1
ATOM 518 O O . GLU A 1 68 ? -10.379 -45.538 13.404 1.00 32.12 67 GLU A O 1
ATOM 524 N N . ARG A 1 69 ? -10.303 -44.579 11.374 1.00 30.58 68 ARG A N 1
ATOM 525 C CA . ARG A 1 69 ? -11.628 -44.969 10.936 1.00 29.45 68 ARG A CA 1
ATOM 526 C C . ARG A 1 69 ? -11.738 -46.527 10.811 1.00 28.18 68 ARG A C 1
ATOM 527 O O . ARG A 1 69 ? -12.728 -47.148 11.257 1.00 24.87 68 ARG A O 1
ATOM 535 N N . PHE A 1 70 ? -10.731 -47.171 10.219 1.00 23.60 69 PHE A N 1
ATOM 536 C CA . PHE A 1 70 ? -10.711 -48.645 10.219 1.00 21.02 69 PHE A CA 1
ATOM 537 C C . PHE A 1 70 ? -10.517 -49.217 11.607 1.00 20.88 69 PHE A C 1
ATOM 538 O O . PHE A 1 70 ? -11.121 -50.206 11.976 1.00 22.39 69 PHE A O 1
ATOM 546 N N . ALA A 1 71 ? -9.682 -48.572 12.390 1.00 22.19 70 ALA A N 1
ATOM 547 C CA . ALA A 1 71 ? -9.424 -49.020 13.745 1.00 23.71 70 ALA A CA 1
ATOM 548 C C . ALA A 1 71 ? -10.702 -49.126 14.592 1.00 22.66 70 ALA A C 1
ATOM 549 O O . ALA A 1 71 ? -10.888 -50.114 15.278 1.00 26.21 70 ALA A O 1
ATOM 551 N N . VAL A 1 72 ? -11.571 -48.116 14.522 1.00 22.23 71 VAL A N 1
ATOM 552 C CA . VAL A 1 72 ? -12.804 -48.058 15.286 1.00 26.13 71 VAL A CA 1
ATOM 553 C C . VAL A 1 72 ? -13.796 -49.070 14.666 1.00 24.64 71 VAL A C 1
ATOM 554 O O . VAL A 1 72 ? -14.434 -49.860 15.379 1.00 24.68 71 VAL A O 1
ATOM 558 N N . GLY A 1 73 ? -13.885 -49.064 13.337 1.00 23.56 72 GLY A N 1
ATOM 559 C CA . GLY A 1 73 ? -14.755 -49.993 12.629 1.00 21.14 72 GLY A CA 1
ATOM 560 C C . GLY A 1 73 ? -14.493 -51.465 12.894 1.00 22.55 72 GLY A C 1
ATOM 561 O O . GLY A 1 73 ? -15.445 -52.257 12.957 1.00 26.92 72 GLY A O 1
ATOM 562 N N . LEU A 1 74 ? -13.226 -51.836 13.090 1.00 21.24 73 LEU A N 1
ATOM 563 C CA . LEU A 1 74 ? -12.854 -53.244 13.221 1.00 23.38 73 LEU A CA 1
ATOM 564 C C . LEU A 1 74 ? -12.760 -53.723 14.659 1.00 26.14 73 LEU A C 1
ATOM 565 O O . LEU A 1 74 ? -12.696 -54.934 14.914 1.00 24.88 73 LEU A O 1
ATOM 570 N N . ALA A 1 75 ? -12.795 -52.785 15.591 1.00 24.73 74 ALA A N 1
ATOM 571 C CA . ALA A 1 75 ? -12.590 -53.107 16.989 1.00 25.77 74 ALA A CA 1
ATOM 572 C C . ALA A 1 75 ? -13.770 -53.835 17.612 1.00 23.50 74 ALA A C 1
ATOM 573 O O . ALA A 1 75 ? -14.936 -53.499 17.383 1.00 22.41 74 ALA A O 1
ATOM 575 N N . GLY A 1 76 ? -13.440 -54.893 18.344 1.00 24.32 75 GLY A N 1
ATOM 576 C CA . GLY A 1 76 ? -14.385 -55.556 19.218 1.00 25.06 75 GLY A CA 1
ATOM 577 C C . GLY A 1 76 ? -15.271 -56.655 18.712 1.00 23.32 75 GLY A C 1
ATOM 578 O O . GLY A 1 76 ? -16.211 -56.986 19.398 1.00 20.86 75 GLY A O 1
ATOM 579 N N . HIS A 1 77 ? -15.020 -57.191 17.515 1.00 24.56 76 HIS A N 1
ATOM 580 C CA . HIS A 1 77 ? -15.844 -58.265 16.975 1.00 23.46 76 HIS A CA 1
ATOM 581 C C . HIS A 1 77 ? -15.433 -59.620 17.609 1.00 25.82 76 HIS A C 1
ATOM 582 O O . HIS A 1 77 ? -14.294 -59.815 18.040 1.00 26.12 76 HIS A O 1
ATOM 589 N N . LYS A 1 78 ? -16.377 -60.538 17.674 1.00 24.30 77 LYS A N 1
ATOM 590 C CA . LYS A 1 78 ? -16.175 -61.805 18.380 1.00 26.46 77 LYS A CA 1
ATOM 591 C C . LYS A 1 78 ? -15.804 -62.965 17.448 1.00 25.89 77 LYS A C 1
ATOM 592 O O . LYS A 1 78 ? -15.534 -64.053 17.947 1.00 27.93 77 LYS A O 1
ATOM 598 N N . HIS A 1 79 ? -15.794 -62.712 16.129 1.00 18.78 78 HIS A N 1
ATOM 599 C CA . HIS A 1 79 ? -15.511 -63.719 15.088 1.00 18.08 78 HIS A CA 1
ATOM 600 C C . HIS A 1 79 ? -14.752 -63.023 13.974 1.00 16.28 78 HIS A C 1
ATOM 601 O O . HIS A 1 79 ? -15.045 -61.856 13.629 1.00 15.28 78 HIS A O 1
ATOM 608 N N . THR A 1 80 ? -13.748 -63.716 13.426 1.00 13.87 79 THR A N 1
ATOM 609 C CA . THR A 1 80 ? -12.863 -63.122 12.436 1.00 15.77 79 THR A CA 1
ATOM 610 C C . THR A 1 80 ? -13.587 -62.765 11.147 1.00 12.84 79 THR A C 1
ATOM 611 O O . THR A 1 80 ? -13.198 -61.838 10.448 1.00 14.46 79 THR A O 1
ATOM 615 N N . VAL A 1 81 ? -14.631 -63.512 10.817 1.00 12.16 80 VAL A N 1
ATOM 616 C CA . VAL A 1 81 ? -15.419 -63.175 9.652 1.00 11.15 80 VAL A CA 1
ATOM 617 C C . VAL A 1 81 ? -16.204 -61.879 9.878 1.00 10.72 80 VAL A C 1
ATOM 618 O O . VAL A 1 81 ? -16.285 -61.031 8.966 1.00 14.24 80 VAL A O 1
ATOM 622 N N . ASP A 1 82 ? -16.744 -61.708 11.082 1.00 15.02 81 ASP A N 1
ATOM 623 C CA . ASP A 1 82 ? -17.428 -60.461 11.442 1.00 16.09 81 ASP A CA 1
ATOM 624 C C . ASP A 1 82 ? -16.470 -59.301 11.259 1.00 14.58 81 ASP A C 1
ATOM 625 O O . ASP A 1 82 ? -16.862 -58.253 10.763 1.00 14.15 81 ASP A O 1
ATOM 630 N N . THR A 1 83 ? -15.219 -59.473 11.682 1.00 15.38 82 THR A N 1
ATOM 631 C CA . THR A 1 83 ? -14.221 -58.441 11.542 1.00 13.19 82 THR A CA 1
ATOM 632 C C . THR A 1 83 ? -13.906 -58.130 10.084 1.00 13.63 82 THR A C 1
ATOM 633 O O . THR A 1 83 ? -13.805 -56.958 9.683 1.00 12.25 82 THR A O 1
ATOM 637 N N . ILE A 1 84 ? -13.821 -59.165 9.257 1.00 14.25 83 ILE A N 1
ATOM 638 C CA . ILE A 1 84 ? -13.542 -58.936 7.838 1.00 15.39 83 ILE A CA 1
ATOM 639 C C . ILE A 1 84 ? -14.733 -58.203 7.164 1.00 12.34 83 ILE A C 1
ATOM 640 O O . ILE A 1 84 ? -14.544 -57.285 6.386 1.00 14.79 83 ILE A O 1
ATOM 645 N N . ILE A 1 85 ? -15.940 -58.594 7.505 1.00 15.12 84 ILE A N 1
ATOM 646 C CA . ILE A 1 85 ? -17.131 -57.931 6.960 1.00 13.20 84 ILE A CA 1
ATOM 647 C C . ILE A 1 85 ? -17.223 -56.455 7.478 1.00 11.53 84 ILE A C 1
ATOM 648 O O . ILE A 1 85 ? -17.668 -55.572 6.774 1.00 13.13 84 ILE A O 1
ATOM 653 N N . ALA A 1 86 ? -16.727 -56.185 8.675 1.00 12.18 85 ALA A N 1
ATOM 654 C CA . ALA A 1 86 ? -16.725 -54.819 9.215 1.00 11.63 85 ALA A CA 1
ATOM 655 C C . ALA A 1 86 ? -15.769 -53.957 8.403 1.00 14.04 85 ALA A C 1
ATOM 656 O O . ALA A 1 86 ? -15.978 -52.753 8.262 1.00 14.83 85 ALA A O 1
ATOM 658 N N . PHE A 1 87 ? -14.713 -54.567 7.861 1.00 14.28 86 PHE A N 1
ATOM 659 C CA . PHE A 1 87 ? -13.819 -53.849 6.916 1.00 14.88 86 PHE A CA 1
ATOM 660 C C . PHE A 1 87 ? -14.598 -53.375 5.669 1.00 14.50 86 PHE A C 1
ATOM 661 O O . PHE A 1 87 ? -14.463 -52.216 5.240 1.00 13.35 86 PHE A O 1
ATOM 669 N N . LEU A 1 88 ? -15.444 -54.245 5.122 1.00 12.70 87 LEU A N 1
ATOM 670 C CA . LEU A 1 88 ? -16.352 -53.868 4.046 1.00 12.67 87 LEU A CA 1
ATOM 671 C C . LEU A 1 88 ? -17.289 -52.748 4.509 1.00 13.18 87 LEU A C 1
ATOM 672 O O . LEU A 1 88 ? -17.509 -51.770 3.766 1.00 14.82 87 LEU A O 1
ATOM 677 N N . ASP A 1 89 ? -17.808 -52.860 5.733 1.00 12.45 88 ASP A N 1
ATOM 678 C CA . ASP A 1 89 ? -18.762 -51.906 6.238 1.00 15.96 88 ASP A CA 1
ATOM 679 C C . ASP A 1 89 ? -18.155 -50.500 6.361 1.00 17.36 88 ASP A C 1
ATOM 680 O O . ASP A 1 89 ? -18.838 -49.511 6.134 1.00 16.65 88 ASP A O 1
ATOM 685 N N . VAL A 1 90 ? -16.869 -50.419 6.700 1.00 15.99 89 VAL A N 1
ATOM 686 C CA . VAL A 1 90 ? -16.191 -49.126 6.736 1.00 16.11 89 VAL A CA 1
ATOM 687 C C . VAL A 1 90 ? -16.314 -48.472 5.345 1.00 13.41 89 VAL A C 1
ATOM 688 O O . VAL A 1 90 ? -16.712 -47.311 5.236 1.00 15.41 89 VAL A O 1
ATOM 692 N N . PHE A 1 91 ? -15.943 -49.201 4.279 1.00 13.55 90 PHE A N 1
ATOM 693 C CA . PHE A 1 91 ? -16.060 -48.667 2.925 1.00 10.84 90 PHE A CA 1
ATOM 694 C C . PHE A 1 91 ? -17.505 -48.296 2.561 1.00 12.41 90 PHE A C 1
ATOM 695 O O . PHE A 1 91 ? -17.751 -47.234 1.972 1.00 15.64 90 PHE A O 1
ATOM 703 N N . ARG A 1 92 ? -18.445 -49.157 2.910 1.00 14.48 91 ARG A N 1
ATOM 704 C CA . ARG A 1 92 ? -19.836 -48.878 2.664 1.00 15.05 91 ARG A CA 1
ATOM 705 C C . ARG A 1 92 ? -20.273 -47.551 3.294 1.00 18.52 91 ARG A C 1
ATOM 706 O O . ARG A 1 92 ? -21.034 -46.767 2.667 1.00 14.58 91 ARG A O 1
ATOM 714 N N . SER A 1 93 ? -19.757 -47.273 4.492 1.00 16.77 92 SER A N 1
ATOM 715 C CA . SER A 1 93 ? -20.120 -46.031 5.212 1.00 19.60 92 SER A CA 1
ATOM 716 C C . SER A 1 93 ? -19.625 -44.756 4.540 1.00 19.76 92 SER A C 1
ATOM 717 O O . SER A 1 93 ? -20.071 -43.639 4.903 1.00 17.69 92 SER A O 1
ATOM 720 N N . TYR A 1 94 ? -18.674 -44.896 3.602 1.00 15.12 93 TYR A N 1
ATOM 721 C CA . TYR A 1 94 ? -18.209 -43.752 2.798 1.00 16.86 93 TYR A CA 1
ATOM 722 C C . TYR A 1 94 ? -19.307 -43.118 1.945 1.00 19.63 93 TYR A C 1
ATOM 723 O O . TYR A 1 94 ? -19.127 -41.973 1.544 1.00 19.38 93 TYR A O 1
ATOM 732 N N . ALA A 1 95 ? -20.401 -43.850 1.685 1.00 20.29 94 ALA A N 1
ATOM 733 C CA . ALA A 1 95 ? -21.516 -43.350 0.861 1.00 21.82 94 ALA A CA 1
ATOM 734 C C . ALA A 1 95 ? -22.032 -42.003 1.341 1.00 25.78 94 ALA A C 1
ATOM 735 O O . ALA A 1 95 ? -22.295 -41.127 0.532 1.00 26.67 94 ALA A O 1
ATOM 737 N N . GLU A 1 96 ? -22.191 -41.862 2.651 1.00 26.07 95 GLU A N 1
ATOM 738 C CA . GLU A 1 96 ? -22.664 -40.606 3.243 1.00 27.57 95 GLU A CA 1
ATOM 739 C C . GLU A 1 96 ? -21.578 -39.833 4.008 1.00 27.32 95 GLU A C 1
ATOM 740 O O . GLU A 1 96 ? -21.751 -38.652 4.276 1.00 29.39 95 GLU A O 1
ATOM 743 N N . ARG A 1 97 ? -20.467 -40.502 4.343 1.00 22.31 96 ARG A N 1
ATOM 744 C CA . ARG A 1 97 ? -19.402 -39.934 5.162 1.00 24.48 96 ARG A CA 1
ATOM 745 C C . ARG A 1 97 ? -18.012 -40.488 4.758 1.00 22.23 96 ARG A C 1
ATOM 746 O O . ARG A 1 97 ? -17.490 -41.437 5.371 1.00 19.08 96 ARG A O 1
ATOM 754 N N . PRO A 1 98 ? -17.388 -39.888 3.724 1.00 19.99 97 PRO A N 1
ATOM 755 C CA . PRO A 1 98 ? -16.061 -40.306 3.334 1.00 21.50 97 PRO A CA 1
ATOM 756 C C . PRO A 1 98 ? -15.043 -39.944 4.425 1.00 18.07 97 PRO A C 1
ATOM 757 O O . PRO A 1 98 ? -15.407 -39.199 5.350 1.00 18.77 97 PRO A O 1
ATOM 761 N N . PRO A 1 99 ? -13.822 -40.503 4.372 1.00 19.16 98 PRO A N 1
ATOM 762 C CA . PRO A 1 99 ? -12.834 -40.263 5.424 1.00 20.49 98 PRO A CA 1
ATOM 763 C C . PRO A 1 99 ? -12.525 -38.785 5.564 1.00 22.41 98 PRO A C 1
ATOM 764 O O . PRO A 1 99 ? -12.330 -38.286 6.673 1.00 20.91 98 PRO A O 1
ATOM 768 N N . LEU A 1 100 ? -12.483 -38.105 4.432 1.00 22.69 99 LEU A N 1
ATOM 769 C CA . LEU A 1 100 ? -12.555 -36.648 4.435 1.00 26.03 99 LEU A CA 1
ATOM 770 C C . LEU A 1 100 ? -13.288 -36.143 3.175 1.00 23.12 99 LEU A C 1
ATOM 771 O O . LEU A 1 100 ? -13.610 -36.927 2.277 1.00 24.37 99 LEU A O 1
ATOM 776 N N . VAL A 1 101 ? -13.572 -34.851 3.138 1.00 20.27 100 VAL A N 1
ATOM 777 C CA . VAL A 1 101 ? -14.339 -34.265 2.041 1.00 24.28 100 VAL A CA 1
ATOM 778 C C . VAL A 1 101 ? -13.715 -34.636 0.689 1.00 17.51 100 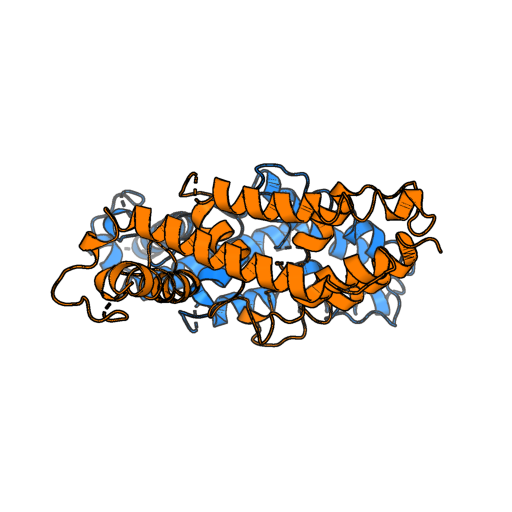VAL A C 1
ATOM 779 O O . VAL A 1 101 ? -12.542 -34.547 0.520 1.00 16.87 100 VAL A O 1
ATOM 783 N N . GLY A 1 102 ? -14.515 -35.116 -0.236 1.00 20.95 101 GLY A N 1
ATOM 784 C CA . GLY A 1 102 ? -14.018 -35.515 -1.555 1.00 18.19 101 GLY A CA 1
ATOM 785 C C . GLY A 1 102 ? -13.753 -36.989 -1.786 1.00 17.70 101 GLY A C 1
ATOM 786 O O . GLY A 1 102 ? -13.313 -37.353 -2.860 1.00 21.90 101 GLY A O 1
ATOM 787 N N . GLY A 1 103 ? -14.046 -37.858 -0.824 1.00 16.89 102 GLY A N 1
ATOM 788 C CA . GLY A 1 103 ? -13.948 -39.294 -1.030 1.00 15.54 102 GLY A CA 1
ATOM 789 C C . GLY A 1 103 ? -12.774 -39.975 -0.352 1.00 17.07 102 GLY A C 1
ATOM 790 O O . GLY A 1 103 ? -12.213 -39.447 0.622 1.00 16.93 102 GLY A O 1
ATOM 791 N N . CYS A 1 104 ? -12.432 -41.174 -0.817 1.00 15.63 103 CYS A N 1
ATOM 792 C CA . CYS A 1 104 ? -11.276 -41.905 -0.271 1.00 14.12 103 CYS A CA 1
ATOM 793 C C . CYS A 1 104 ? -9.964 -41.289 -0.739 1.00 15.06 103 CYS A C 1
ATOM 794 O O . CYS A 1 104 ? -9.696 -41.271 -1.941 1.00 14.19 103 CYS A O 1
ATOM 797 N N . PRO A 1 105 ? -9.117 -40.823 0.199 1.00 13.06 104 PRO A N 1
ATOM 798 C CA . PRO A 1 105 ? -7.846 -40.211 -0.237 1.00 14.30 104 PRO A CA 1
ATOM 799 C C . PRO A 1 105 ? -6.824 -41.203 -0.759 1.00 14.07 104 PRO A C 1
ATOM 800 O O . PRO A 1 105 ? -5.884 -40.817 -1.491 1.00 15.10 104 PRO A O 1
ATOM 804 N N . ILE A 1 106 ? -7.003 -42.481 -0.426 1.00 14.52 105 ILE A N 1
ATOM 805 C CA . ILE A 1 106 ? -6.130 -43.535 -0.927 1.00 14.32 105 ILE A CA 1
ATOM 806 C C . ILE A 1 106 ? -6.409 -43.730 -2.428 1.00 15.79 105 ILE A C 1
ATOM 807 O O . ILE A 1 106 ? -5.482 -43.689 -3.269 1.00 15.55 105 ILE A O 1
ATOM 812 N N . LEU A 1 107 ? -7.692 -43.935 -2.758 1.00 14.05 106 LEU A N 1
ATOM 813 C CA . LEU A 1 107 ? -8.157 -44.014 -4.139 1.00 14.61 106 LEU A CA 1
ATOM 814 C C . LEU A 1 107 ? -7.800 -42.741 -4.908 1.00 14.96 106 LEU A C 1
ATOM 815 O O . LEU A 1 107 ? -7.235 -42.797 -6.009 1.00 13.86 106 LEU A O 1
ATOM 820 N N . ASN A 1 108 ? -8.170 -41.594 -4.369 1.00 13.27 107 ASN A N 1
ATOM 821 C CA . ASN A 1 108 ? -7.942 -40.353 -5.083 1.00 10.70 107 ASN A CA 1
ATOM 822 C C . ASN A 1 108 ? -6.434 -40.093 -5.350 1.00 12.55 107 ASN A C 1
ATOM 823 O O . ASN A 1 108 ? -6.052 -39.654 -6.449 1.00 13.76 107 ASN A O 1
ATOM 828 N N . THR A 1 109 ? -5.571 -40.344 -4.356 1.00 12.15 108 THR A N 1
ATOM 829 C CA . THR A 1 109 ? -4.139 -40.129 -4.502 1.00 12.64 108 THR A CA 1
ATOM 830 C C . THR A 1 109 ? -3.534 -41.192 -5.409 1.00 13.96 108 THR A C 1
ATOM 831 O O . THR A 1 109 ? -2.601 -40.884 -6.141 1.00 14.34 108 THR A O 1
ATOM 835 N N . ALA A 1 110 ? -4.105 -42.409 -5.430 1.00 14.27 109 ALA A N 1
ATOM 836 C CA . ALA A 1 110 ? -3.620 -43.446 -6.320 1.00 15.56 109 ALA A CA 1
ATOM 837 C C . ALA A 1 110 ? -3.717 -43.001 -7.762 1.00 13.66 109 ALA A C 1
ATOM 838 O O . ALA A 1 110 ? -2.761 -43.164 -8.494 1.00 13.55 109 ALA A O 1
ATOM 840 N N . ILE A 1 111 ? -4.897 -42.531 -8.180 1.00 12.11 110 ILE A N 1
ATOM 841 C CA . ILE A 1 111 ? -5.095 -42.152 -9.571 1.00 14.42 110 ILE A CA 1
ATOM 842 C C . ILE A 1 111 ? -4.144 -41.022 -10.001 1.00 15.63 110 ILE A C 1
ATOM 843 O O . ILE A 1 111 ? -3.599 -41.043 -11.104 1.00 15.19 110 ILE A O 1
ATOM 848 N N . GLU A 1 112 ? -3.916 -40.041 -9.124 1.00 16.28 111 GLU A N 1
ATOM 849 C CA . GLU A 1 112 ? -3.004 -38.953 -9.483 1.00 17.43 111 GLU A CA 1
ATOM 850 C C . GLU A 1 112 ? -1.540 -39.363 -9.480 1.00 15.49 111 GLU A C 1
ATOM 851 O O . GLU A 1 112 ? -0.787 -39.042 -10.419 1.00 15.06 111 GLU A O 1
ATOM 857 N N . SER A 1 113 ? -1.132 -40.067 -8.426 1.00 15.43 112 SER A N 1
ATOM 858 C CA . SER A 1 113 ? 0.288 -40.369 -8.215 1.00 14.93 112 SER A CA 1
ATOM 859 C C . SER A 1 113 ? 0.841 -41.557 -8.990 1.00 14.74 112 SER A C 1
ATOM 860 O O . SER A 1 113 ? 2.047 -41.644 -9.200 1.00 15.80 112 SER A O 1
ATOM 863 N N . ASP A 1 114 ? -0.015 -42.498 -9.388 1.00 17.65 113 ASP A N 1
ATOM 864 C CA . ASP A 1 114 ? 0.504 -43.741 -9.916 1.00 16.75 113 ASP A CA 1
ATOM 865 C C . ASP A 1 114 ? 1.532 -43.529 -11.065 1.00 17.31 113 ASP A C 1
ATOM 866 O O . ASP A 1 114 ? 2.505 -44.233 -11.113 1.00 19.05 113 ASP A O 1
ATOM 871 N N . ASP A 1 115 ? 1.341 -42.546 -11.940 1.00 16.85 114 ASP A N 1
ATOM 872 C CA . ASP A 1 115 ? 2.253 -42.325 -13.074 1.00 18.35 114 ASP A CA 1
ATOM 873 C C . ASP A 1 115 ? 2.905 -40.939 -13.010 1.00 18.64 114 ASP A C 1
ATOM 874 O O . ASP A 1 115 ? 3.462 -40.444 -14.002 1.00 18.51 114 ASP A O 1
ATOM 879 N N . THR A 1 116 ? 2.848 -40.304 -11.842 1.00 17.89 115 THR A N 1
ATOM 880 C CA . THR A 1 116 ? 3.437 -38.991 -11.710 1.00 18.22 115 THR A CA 1
ATOM 881 C C . THR A 1 116 ? 4.398 -38.822 -10.548 1.00 20.51 115 THR A C 1
ATOM 882 O O . THR A 1 116 ? 5.348 -38.060 -10.667 1.00 21.32 115 THR A O 1
ATOM 886 N N . ASN A 1 117 ? 4.163 -39.508 -9.433 1.00 19.02 116 ASN A N 1
ATOM 887 C CA . ASN A 1 117 ? 4.881 -39.179 -8.196 1.00 19.18 116 ASN A CA 1
ATOM 888 C C . ASN A 1 117 ? 5.274 -40.410 -7.384 1.00 19.48 116 ASN A C 1
ATOM 889 O O . ASN A 1 117 ? 4.458 -40.969 -6.616 1.00 19.43 116 ASN A O 1
ATOM 894 N N . PRO A 1 118 ? 6.511 -40.877 -7.577 1.00 20.56 117 PRO A N 1
ATOM 895 C CA . PRO A 1 118 ? 7.016 -42.023 -6.842 1.00 21.60 117 PRO A CA 1
ATOM 896 C C . PRO A 1 118 ? 6.794 -41.966 -5.312 1.00 20.67 117 PRO A C 1
ATOM 897 O O . PRO A 1 118 ? 6.476 -42.984 -4.701 1.00 18.88 117 PRO A O 1
ATOM 909 N N . LEU A 1 120 ? 4.496 -40.206 -3.402 1.00 21.49 119 LEU A N 1
ATOM 910 C CA . LEU A 1 120 ? 3.091 -40.429 -3.069 1.00 17.97 119 LEU A CA 1
ATOM 911 C C . LEU A 1 120 ? 2.660 -41.864 -3.397 1.00 20.16 119 LEU A C 1
ATOM 912 O O . LEU A 1 120 ? 1.930 -42.472 -2.625 1.00 19.57 119 LEU A O 1
ATOM 917 N N . ARG A 1 121 ? 3.097 -42.392 -4.540 1.00 19.09 120 ARG A N 1
ATOM 918 C CA . ARG A 1 121 ? 2.770 -43.763 -4.916 1.00 17.97 120 ARG A CA 1
ATOM 919 C C . ARG A 1 121 ? 3.215 -44.747 -3.828 1.00 20.84 120 ARG A C 1
ATOM 920 O O . ARG A 1 121 ? 2.472 -45.670 -3.455 1.00 18.57 120 ARG A O 1
ATOM 928 N N . GLU A 1 122 ? 4.415 -44.533 -3.290 1.00 19.28 121 GLU A N 1
ATOM 929 C CA . GLU A 1 122 ? 4.953 -45.411 -2.269 1.00 21.25 121 GLU A CA 1
ATOM 930 C C . GLU A 1 122 ? 4.128 -45.324 -0.997 1.00 21.50 121 GLU A C 1
ATOM 931 O O . GLU A 1 122 ? 3.927 -46.317 -0.305 1.00 23.46 121 GLU A O 1
ATOM 937 N N . ARG A 1 123 ? 3.673 -44.116 -0.677 1.00 21.43 122 ARG A N 1
ATOM 938 C CA . ARG A 1 123 ? 2.810 -43.903 0.486 1.00 22.29 122 ARG A CA 1
ATOM 939 C C . ARG A 1 123 ? 1.425 -44.566 0.323 1.00 22.00 122 ARG A C 1
ATOM 940 O O . ARG A 1 123 ? 0.901 -45.159 1.276 1.00 17.80 122 ARG A O 1
ATOM 948 N N . VAL A 1 124 ? 0.855 -44.453 -0.879 1.00 17.13 123 VAL A N 1
ATOM 949 C CA . VAL A 1 124 ? -0.404 -45.104 -1.185 1.00 17.02 123 VAL A CA 1
ATOM 950 C C . VAL A 1 124 ? -0.188 -46.600 -1.057 1.00 15.79 123 VAL A C 1
ATOM 951 O O . VAL A 1 124 ? -0.986 -47.267 -0.383 1.00 16.68 123 VAL A O 1
ATOM 955 N N . ARG A 1 125 ? 0.892 -47.123 -1.646 1.00 16.48 124 ARG A N 1
ATOM 956 C CA . ARG A 1 125 ? 1.182 -48.559 -1.575 1.00 19.05 124 ARG A CA 1
ATOM 957 C C . ARG A 1 125 ? 1.309 -49.040 -0.138 1.00 18.66 124 ARG A C 1
ATOM 958 O O . ARG A 1 125 ? 0.809 -50.107 0.207 1.00 17.24 124 ARG A O 1
ATOM 966 N N . ALA A 1 126 ? 1.962 -48.244 0.702 1.00 19.65 125 ALA A N 1
ATOM 967 C CA . ALA A 1 126 ? 2.101 -48.573 2.124 1.00 19.00 125 ALA A CA 1
ATOM 968 C C . ALA A 1 126 ? 0.715 -48.711 2.809 1.00 20.53 125 ALA A C 1
ATOM 969 O O . ALA A 1 126 ? 0.499 -49.641 3.601 1.00 19.29 125 ALA A O 1
ATOM 971 N N . VAL A 1 127 ? -0.231 -47.837 2.480 1.00 17.58 126 VAL A N 1
ATOM 972 C CA . VAL A 1 127 ? -1.583 -47.964 3.044 1.00 19.58 126 VAL A CA 1
ATOM 973 C C . VAL A 1 127 ? -2.277 -49.232 2.572 1.00 18.61 126 VAL A C 1
ATOM 974 O O . VAL A 1 127 ? -2.844 -49.969 3.405 1.00 17.09 126 VAL A O 1
ATOM 978 N N . ILE A 1 128 ? -2.224 -49.502 1.269 1.00 18.53 127 ILE A N 1
ATOM 979 C CA . ILE A 1 128 ? -2.804 -50.723 0.710 1.00 17.07 127 ILE A CA 1
ATOM 980 C C . ILE A 1 128 ? -2.144 -51.946 1.380 1.00 18.54 127 ILE A C 1
ATOM 981 O O . ILE A 1 128 ? -2.820 -52.889 1.728 1.00 14.01 127 ILE A O 1
ATOM 986 N N . ASP A 1 129 ? -0.828 -51.904 1.588 1.00 17.22 128 ASP A N 1
ATOM 987 C CA . ASP A 1 129 ? -0.138 -53.004 2.271 1.00 19.25 128 ASP A CA 1
ATOM 988 C C . ASP A 1 129 ? -0.554 -53.178 3.728 1.00 18.21 128 ASP A C 1
ATOM 989 O O . ASP A 1 129 ? -0.576 -54.296 4.222 1.00 19.44 128 ASP A O 1
ATOM 994 N N . GLU A 1 130 ? -0.937 -52.102 4.405 1.00 16.94 129 GLU A N 1
ATOM 995 C CA A GLU A 1 130 ? -1.451 -52.221 5.766 0.40 18.01 129 GLU A CA 1
ATOM 996 C CA B GLU A 1 130 ? -1.466 -52.226 5.781 0.60 19.01 129 GLU A CA 1
ATOM 997 C C . GLU A 1 130 ? -2.793 -52.973 5.745 1.00 16.44 129 GL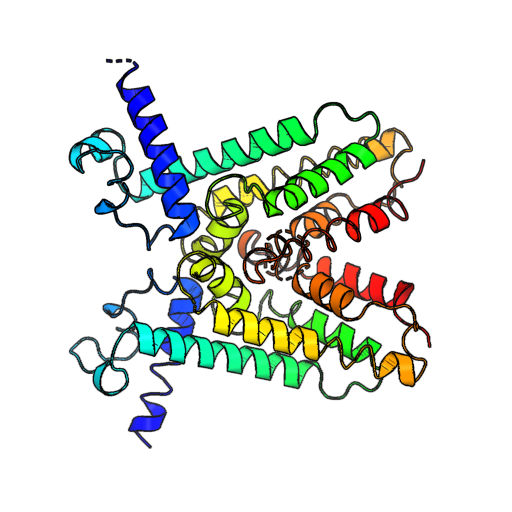U A C 1
ATOM 998 O O . GLU A 1 130 ? -3.028 -53.869 6.562 1.00 16.59 129 GLU A O 1
ATOM 1009 N N . TRP A 1 131 ? -3.691 -52.575 4.822 1.00 17.13 130 TRP A N 1
ATOM 1010 C CA . TRP A 1 131 ? -4.988 -53.273 4.659 1.00 15.42 130 TRP A CA 1
ATOM 1011 C C . TRP A 1 131 ? -4.785 -54.767 4.357 1.00 15.62 130 TRP A C 1
ATOM 1012 O O . TRP A 1 131 ? -5.453 -55.627 4.908 1.00 18.90 130 TRP A O 1
ATOM 1023 N N . ARG A 1 132 ? -3.876 -55.065 3.446 1.00 13.66 131 ARG A N 1
ATOM 1024 C CA . ARG A 1 132 ? -3.561 -56.440 3.109 1.00 15.52 131 ARG A CA 1
ATOM 1025 C C . ARG A 1 132 ? -3.037 -57.227 4.335 1.00 16.12 131 ARG A C 1
ATOM 1026 O O . ARG A 1 132 ? -3.442 -58.384 4.564 1.00 16.02 131 ARG A O 1
ATOM 1034 N N . GLU A 1 133 ? -2.133 -56.613 5.090 1.00 16.24 132 GLU A N 1
ATOM 1035 C CA . GLU A 1 133 ? -1.628 -57.249 6.313 1.00 19.38 132 GLU A CA 1
ATOM 1036 C C . GLU A 1 133 ? -2.769 -57.490 7.334 1.00 19.36 132 GLU A C 1
ATOM 1037 O O . GLU A 1 133 ? -2.811 -58.533 7.971 1.00 16.27 132 GLU A O 1
ATOM 1043 N N . THR A 1 134 ? -3.658 -56.509 7.488 1.00 17.16 133 THR A N 1
ATOM 1044 C CA . THR A 1 134 ? -4.841 -56.628 8.377 1.00 17.99 133 THR A CA 1
ATOM 1045 C C . THR A 1 134 ? -5.715 -57.818 8.036 1.00 17.65 133 THR A C 1
ATOM 1046 O O . THR A 1 134 ? -6.058 -58.634 8.895 1.00 15.59 133 THR A O 1
ATOM 1050 N N . ILE A 1 135 ? -6.053 -57.916 6.766 1.00 15.09 134 ILE A N 1
ATOM 1051 C CA A ILE A 1 135 ? -6.891 -58.994 6.277 0.50 16.10 134 ILE A CA 1
ATOM 1052 C CA B ILE A 1 135 ? -6.856 -59.022 6.249 0.50 15.83 134 ILE A CA 1
ATOM 1053 C C . ILE A 1 135 ? -6.124 -60.345 6.383 1.00 15.40 134 ILE A C 1
ATOM 1054 O O . ILE A 1 135 ? -6.704 -61.336 6.796 1.00 15.33 134 ILE A O 1
ATOM 1063 N N . ARG A 1 136 ? -4.828 -60.385 6.050 1.00 14.87 135 ARG A N 1
ATOM 1064 C CA A ARG A 1 136 ? -4.071 -61.631 6.176 0.50 17.01 135 ARG A CA 1
ATOM 1065 C CA B ARG A 1 136 ? -4.044 -61.630 6.191 0.50 17.32 135 ARG A CA 1
ATOM 1066 C C . ARG A 1 136 ? -4.041 -62.114 7.639 1.00 16.91 135 ARG A C 1
ATOM 1067 O O . ARG A 1 136 ? -4.182 -63.304 7.911 1.00 13.07 135 ARG A O 1
ATOM 1082 N N . THR A 1 137 ? -3.859 -61.187 8.562 1.00 16.56 136 THR A N 1
ATOM 1083 C CA . THR A 1 137 ? -3.798 -61.555 9.981 1.00 16.91 136 THR A CA 1
ATOM 1084 C C . THR A 1 137 ? -5.117 -62.143 10.425 1.00 17.51 136 THR A C 1
ATOM 1085 O O . THR A 1 137 ? -5.145 -63.138 11.115 1.00 15.99 136 THR A O 1
ATOM 1089 N N . LEU A 1 138 ? -6.215 -61.537 9.995 1.00 16.73 137 LEU A N 1
ATOM 1090 C CA . LEU A 1 138 ? -7.534 -62.049 10.327 1.00 16.48 137 LEU A CA 1
ATOM 1091 C C . LEU A 1 138 ? -7.813 -63.415 9.721 1.00 14.40 137 LEU A C 1
ATOM 1092 O O . LEU A 1 138 ? -8.373 -64.312 10.389 1.00 14.13 137 LEU A O 1
ATOM 1097 N N . VAL A 1 139 ? -7.401 -63.604 8.469 1.00 14.06 138 VAL A N 1
ATOM 1098 C CA . VAL A 1 139 ? -7.604 -64.877 7.846 1.00 15.06 138 VAL A CA 1
ATOM 1099 C C . VAL A 1 139 ? -6.805 -65.963 8.565 1.00 15.00 138 VAL A C 1
ATOM 1100 O O . VAL A 1 139 ? -7.358 -66.990 8.879 1.00 16.31 138 VAL A O 1
ATOM 1104 N N . GLN A 1 140 ? -5.528 -65.745 8.865 1.00 17.07 139 GLN A N 1
ATOM 1105 C CA A GLN A 1 140 ? -4.771 -66.783 9.591 0.60 15.83 139 GLN A CA 1
ATOM 1106 C CA B GLN A 1 140 ? -4.754 -66.757 9.585 0.40 15.95 139 GLN A CA 1
ATOM 1107 C C . GLN A 1 140 ? -5.337 -67.002 10.987 1.00 15.90 139 GLN A C 1
ATOM 1108 O O . GLN A 1 140 ? -5.384 -68.131 11.468 1.00 15.37 139 GLN A O 1
ATOM 1119 N N . THR A 1 141 ? -5.787 -65.940 11.653 1.00 16.04 140 THR A N 1
ATOM 1120 C CA . THR A 1 141 ? -6.438 -66.139 12.963 1.00 14.43 140 THR A CA 1
ATOM 1121 C C . THR A 1 141 ? -7.683 -67.038 12.835 1.00 15.83 140 THR A C 1
ATOM 1122 O O . THR A 1 141 ? -7.860 -67.990 13.579 1.00 15.17 140 THR A O 1
ATOM 1126 N N . GLY A 1 142 ? -8.506 -66.757 11.835 1.00 12.86 141 GLY A N 1
ATOM 1127 C CA . GLY A 1 142 ? -9.736 -67.480 11.609 1.00 14.52 141 GLY A CA 1
ATOM 1128 C C . GLY A 1 142 ? -9.475 -68.911 11.274 1.00 14.15 141 GLY A C 1
ATOM 1129 O O . GLY A 1 142 ? -10.219 -69.783 11.717 1.00 14.21 141 GLY A O 1
ATOM 1130 N N . ILE A 1 143 ? -8.411 -69.164 10.489 1.00 16.43 142 ILE A N 1
ATOM 1131 C CA . ILE A 1 143 ? -8.044 -70.532 10.151 1.00 15.83 142 ILE A CA 1
ATOM 1132 C C . ILE A 1 143 ? -7.643 -71.242 11.429 1.00 15.77 142 ILE A C 1
ATOM 1133 O O . ILE A 1 143 ? -8.117 -72.337 11.672 1.00 17.56 142 ILE A O 1
ATOM 1138 N N . ALA A 1 144 ? -6.807 -70.611 12.256 1.00 15.37 143 ALA A N 1
ATOM 1139 C CA . ALA A 1 144 ? -6.405 -71.229 13.523 1.00 17.16 143 ALA A CA 1
ATOM 1140 C C . ALA A 1 144 ? -7.609 -71.547 14.400 1.00 16.45 143 ALA A C 1
ATOM 1141 O O . ALA A 1 144 ? -7.605 -72.512 15.103 1.00 16.53 143 ALA A O 1
ATOM 1143 N N . ARG A 1 145 ? -8.661 -70.727 14.340 1.00 16.49 144 ARG A N 1
ATOM 1144 C CA . ARG A 1 145 ? -9.831 -70.919 15.197 1.00 16.98 144 ARG A CA 1
ATOM 1145 C C . ARG A 1 145 ? -10.886 -71.845 14.606 1.00 17.80 144 ARG A C 1
ATOM 1146 O O . ARG A 1 145 ? -11.894 -72.086 15.256 1.00 16.81 144 ARG A O 1
ATOM 1154 N N . GLY A 1 146 ? -10.691 -72.322 13.377 1.00 17.48 145 GLY A N 1
ATOM 1155 C CA . GLY A 1 146 ? -11.725 -73.105 12.712 1.00 18.05 145 GLY A CA 1
ATOM 1156 C C . GLY A 1 146 ? -12.895 -72.262 12.233 1.00 18.43 145 GLY A C 1
ATOM 1157 O O . GLY A 1 146 ? -13.974 -72.782 11.959 1.00 15.56 145 GLY A O 1
ATOM 1158 N N . GLU A 1 147 ? -12.680 -70.960 12.133 1.00 15.71 146 GLU A N 1
ATOM 1159 C CA . GLU A 1 147 ? -13.711 -70.024 11.663 1.00 15.29 146 GLU A CA 1
ATOM 1160 C C . GLU A 1 147 ? -13.628 -69.793 10.165 1.00 15.36 146 GLU A C 1
ATOM 1161 O O . GLU A 1 147 ? -14.614 -69.413 9.535 1.00 17.91 146 GLU A O 1
ATOM 1167 N N . ILE A 1 148 ? -12.461 -70.018 9.592 1.00 12.13 147 ILE A N 1
ATOM 1168 C CA . ILE A 1 148 ? -12.201 -69.757 8.182 1.00 14.51 147 ILE A CA 1
ATOM 1169 C C . ILE A 1 148 ? -11.594 -71.013 7.549 1.00 14.82 147 ILE A C 1
ATOM 1170 O O . ILE A 1 148 ? -10.743 -71.665 8.158 1.00 15.22 147 ILE A O 1
ATOM 1175 N N . ARG A 1 149 ? -12.043 -71.354 6.350 1.00 15.64 148 ARG A N 1
ATOM 1176 C CA . ARG A 1 149 ? -11.524 -72.541 5.649 1.00 19.07 148 ARG A CA 1
ATOM 1177 C C . ARG A 1 149 ? -10.017 -72.434 5.454 1.00 16.75 148 ARG A C 1
ATOM 1178 O O . ARG A 1 149 ? -9.506 -71.407 5.014 1.00 15.84 148 ARG A O 1
ATOM 1186 N N . PRO A 1 150 ? -9.265 -73.505 5.783 1.00 16.76 149 PRO A N 1
ATOM 1187 C CA . PRO A 1 150 ? -7.808 -73.419 5.606 1.00 18.36 149 PRO A CA 1
ATOM 1188 C C . PRO A 1 150 ? -7.314 -73.139 4.192 1.00 17.79 149 PRO A C 1
ATOM 1189 O O . PRO A 1 150 ? -6.201 -72.621 4.024 1.00 18.24 149 PRO A O 1
ATOM 1193 N N . GLU A 1 151 ? -8.156 -73.418 3.197 1.00 17.65 150 GLU A N 1
ATOM 1194 C CA . GLU A 1 151 ? -7.762 -73.272 1.796 1.00 18.39 150 GLU A CA 1
ATOM 1195 C C . GLU A 1 151 ? -7.837 -71.827 1.318 1.00 20.11 150 GLU A C 1
ATOM 1196 O O . GLU A 1 151 ? -7.376 -71.535 0.218 1.00 20.01 150 GLU A O 1
ATOM 1202 N N . VAL A 1 152 ? -8.386 -70.933 2.151 1.00 18.07 151 VAL A N 1
ATOM 1203 C CA . VAL A 1 152 ? -8.533 -69.541 1.780 1.00 17.66 151 VAL A CA 1
ATOM 1204 C C . VAL A 1 152 ? -7.189 -68.854 1.612 1.00 14.78 151 VAL A C 1
ATOM 1205 O O . VAL A 1 152 ? -6.349 -68.891 2.502 1.00 15.33 151 VAL A O 1
ATOM 1209 N N . ASP A 1 153 ? -6.977 -68.267 0.436 1.00 14.52 152 ASP A N 1
ATOM 1210 C CA . ASP A 1 153 ? -5.766 -67.477 0.158 1.00 16.15 152 ASP A CA 1
ATOM 1211 C C . ASP A 1 153 ? -6.035 -66.041 0.637 1.00 16.72 152 ASP A C 1
ATOM 1212 O O . ASP A 1 153 ? -6.839 -65.319 0.029 1.00 14.69 152 ASP A O 1
ATOM 1217 N N . ALA A 1 154 ? -5.363 -65.668 1.720 1.00 16.80 153 ALA A N 1
ATOM 1218 C CA . ALA A 1 154 ? -5.592 -64.405 2.422 1.00 16.09 153 ALA A CA 1
ATOM 1219 C C . ALA A 1 154 ? -5.324 -63.199 1.552 1.00 16.00 153 ALA A C 1
ATOM 1220 O O . ALA A 1 154 ? -6.134 -62.304 1.496 1.00 13.02 153 ALA A O 1
ATOM 1222 N N . ASP A 1 155 ? -4.186 -63.165 0.887 1.00 14.69 154 ASP A N 1
ATOM 1223 C CA . ASP A 1 155 ? -3.879 -62.002 0.076 1.00 17.51 154 ASP A CA 1
ATOM 1224 C C . ASP A 1 155 ? -4.771 -61.879 -1.140 1.00 16.08 154 ASP A C 1
ATOM 1225 O O . ASP A 1 155 ? -5.081 -60.744 -1.537 1.00 17.49 154 ASP A O 1
ATOM 1230 N N . ARG A 1 156 ? -5.204 -63.010 -1.726 1.00 16.91 155 ARG A N 1
ATOM 1231 C CA A ARG A 1 156 ? -6.167 -62.987 -2.845 0.50 16.26 155 ARG A CA 1
ATOM 1232 C CA B ARG A 1 156 ? -6.132 -62.964 -2.854 0.50 16.11 155 ARG A CA 1
ATOM 1233 C C . ARG A 1 156 ? -7.455 -62.340 -2.363 1.00 16.04 155 ARG A C 1
ATOM 1234 O O . ARG A 1 156 ? -8.024 -61.452 -3.025 1.00 16.20 155 ARG A O 1
ATOM 1249 N N . LEU A 1 157 ? -7.920 -62.764 -1.192 1.00 11.91 156 LEU A N 1
ATOM 1250 C CA . LEU A 1 157 ? -9.154 -62.192 -0.622 1.00 13.93 156 LEU A CA 1
ATOM 1251 C C . LEU A 1 157 ? -8.978 -60.690 -0.375 1.00 13.27 156 LEU A C 1
ATOM 1252 O O . LEU A 1 157 ? -9.861 -59.865 -0.701 1.00 14.13 156 LEU A O 1
ATOM 1257 N N . ALA A 1 158 ? -7.828 -60.319 0.178 1.00 15.42 157 ALA A N 1
ATOM 1258 C CA . ALA A 1 158 ? -7.561 -58.916 0.527 1.00 11.81 157 ALA A CA 1
ATOM 1259 C C . ALA A 1 158 ? -7.597 -58.032 -0.687 1.00 14.07 157 ALA A C 1
ATOM 1260 O O . ALA A 1 158 ? -8.225 -56.972 -0.693 1.00 13.64 157 ALA A O 1
ATOM 1262 N N . LEU A 1 159 ? -6.902 -58.459 -1.734 1.00 12.81 158 LEU A N 1
ATOM 1263 C CA . LEU A 1 159 ? -6.882 -57.666 -2.945 1.00 12.31 158 LEU A CA 1
ATOM 1264 C C . LEU A 1 159 ? -8.254 -57.642 -3.615 1.00 13.20 158 LEU A C 1
ATOM 1265 O O . LEU A 1 159 ? -8.625 -56.618 -4.172 1.00 12.92 158 LEU A O 1
ATOM 1270 N N . LEU A 1 160 ? -9.025 -58.744 -3.571 1.00 12.16 159 LEU A N 1
ATOM 1271 C CA . LEU A 1 160 ? -10.395 -58.703 -4.126 1.00 11.02 159 LEU A CA 1
ATOM 1272 C C . LEU A 1 160 ? -11.266 -57.679 -3.379 1.00 10.09 159 LEU A C 1
ATOM 1273 O O . LEU A 1 160 ? -11.959 -56.846 -4.011 1.00 14.02 159 LEU A O 1
ATOM 1278 N N . ILE A 1 161 ? -11.246 -57.760 -2.046 1.00 9.54 160 ILE A N 1
ATOM 1279 C CA . ILE A 1 161 ? -11.979 -56.852 -1.188 1.00 12.00 160 ILE A CA 1
ATOM 1280 C C . ILE A 1 161 ? -11.599 -55.401 -1.468 1.00 10.60 160 ILE A C 1
ATOM 1281 O O . ILE A 1 161 ? -12.463 -54.578 -1.674 1.00 11.19 160 ILE A O 1
ATOM 1286 N N . ILE A 1 162 ? -10.303 -55.088 -1.484 1.00 11.82 161 ILE A N 1
ATOM 1287 C CA . ILE A 1 162 ? -9.863 -53.709 -1.714 1.00 12.70 161 ILE A CA 1
ATOM 1288 C C . ILE A 1 162 ? -10.271 -53.165 -3.083 1.00 11.86 161 ILE A C 1
ATOM 1289 O O . ILE A 1 162 ? -10.766 -52.035 -3.185 1.00 12.72 161 ILE A O 1
ATOM 1294 N N . ALA A 1 163 ? -10.086 -53.986 -4.106 1.00 10.73 162 ALA A N 1
ATOM 1295 C CA . ALA A 1 163 ? -10.452 -53.630 -5.487 1.00 12.55 162 ALA A CA 1
ATOM 1296 C C . ALA A 1 163 ? -11.945 -53.364 -5.540 1.00 14.13 162 ALA A C 1
ATOM 1297 O O . ALA A 1 163 ? -12.386 -52.317 -6.064 1.00 12.64 162 ALA A O 1
ATOM 1299 N N . THR A 1 164 ? -12.735 -54.296 -5.020 1.00 12.28 163 THR A N 1
ATOM 1300 C CA . THR A 1 164 ? -14.195 -54.160 -5.097 1.00 12.45 163 THR A CA 1
ATOM 1301 C C . THR A 1 164 ? -14.723 -52.930 -4.411 1.00 12.33 163 THR A C 1
ATOM 1302 O O . THR A 1 164 ? -15.558 -52.181 -4.993 1.00 10.31 163 THR A O 1
ATOM 1314 N N . GLU A 1 166 ? -13.061 -50.184 -3.293 1.00 10.81 165 GLU A N 1
ATOM 1315 C CA . GLU A 1 166 ? -12.567 -48.927 -3.820 1.00 11.82 165 GLU A CA 1
ATOM 1316 C C . GLU A 1 166 ? -13.227 -48.592 -5.152 1.00 13.25 165 GLU A C 1
ATOM 1317 O O . GLU A 1 166 ? -13.561 -47.425 -5.376 1.00 12.90 165 GLU A O 1
ATOM 1323 N N . GLY A 1 167 ? -13.408 -49.588 -6.038 1.00 11.11 166 GLY A N 1
ATOM 1324 C CA . GLY A 1 167 ? -14.170 -49.385 -7.290 1.00 11.91 166 GLY A CA 1
ATOM 1325 C C . GLY A 1 167 ? -15.621 -48.919 -7.043 1.00 12.46 166 GLY A C 1
ATOM 1326 O O . GLY A 1 167 ? -16.164 -48.032 -7.717 1.00 12.09 166 GLY A O 1
ATOM 1327 N N . ALA A 1 168 ? -16.228 -49.468 -6.009 1.00 11.56 167 ALA A N 1
ATOM 1328 C CA . ALA A 1 168 ? -17.565 -49.048 -5.630 1.00 12.89 167 ALA A CA 1
ATOM 1329 C C . ALA A 1 168 ? -17.598 -47.622 -5.069 1.00 13.15 167 ALA A C 1
ATOM 1330 O O . ALA A 1 168 ? -18.548 -46.893 -5.331 1.00 13.29 167 ALA A O 1
ATOM 1332 N N . VAL A 1 169 ? -16.578 -47.229 -4.309 1.00 11.28 168 VAL A N 1
ATOM 1333 C CA . VAL A 1 169 ? -16.413 -45.830 -3.846 1.00 12.23 168 VAL A CA 1
ATOM 1334 C C . VAL A 1 169 ? -16.374 -44.887 -5.062 1.00 13.90 168 VAL A C 1
ATOM 1335 O O . VAL A 1 169 ? -17.108 -43.876 -5.100 1.00 14.07 168 VAL A O 1
ATOM 1347 N N . LEU A 1 171 ? -17.540 -45.524 -8.153 1.00 12.46 170 LEU A N 1
ATOM 1348 C CA A LEU A 1 171 ? -18.834 -45.612 -8.852 0.40 14.35 170 LEU A CA 1
ATOM 1349 C CA B LEU A 1 171 ? -18.851 -45.575 -8.838 0.60 14.22 170 LEU A CA 1
ATOM 1350 C C . LEU A 1 171 ? -19.949 -44.844 -8.107 1.00 15.81 170 LEU A C 1
ATOM 1351 O O . LEU A 1 171 ? -20.755 -44.171 -8.730 1.00 17.19 170 LEU A O 1
ATOM 1360 N N . ALA A 1 172 ? -19.972 -44.980 -6.781 1.00 15.68 171 ALA A N 1
ATOM 1361 C CA . ALA A 1 172 ? -20.999 -44.339 -5.963 1.00 18.16 171 ALA A CA 1
ATOM 1362 C C . ALA A 1 172 ? -20.870 -42.833 -6.087 1.00 18.38 171 ALA A C 1
ATOM 1363 O O . ALA A 1 172 ? -21.874 -42.136 -6.192 1.00 23.18 171 ALA A O 1
ATOM 1365 N N . ARG A 1 173 ? -19.649 -42.317 -6.140 1.00 18.09 172 ARG A N 1
ATOM 1366 C CA . ARG A 1 173 ? -19.481 -40.874 -6.215 1.00 17.76 172 ARG A CA 1
ATOM 1367 C C . ARG A 1 173 ? -19.853 -40.354 -7.583 1.00 19.46 172 ARG A C 1
ATOM 1368 O O . ARG A 1 173 ? -20.580 -39.362 -7.702 1.00 20.94 172 ARG A O 1
ATOM 1376 N N . ILE A 1 174 ? -19.422 -41.054 -8.628 1.00 15.80 173 ILE A N 1
ATOM 1377 C CA . ILE A 1 174 ? -19.707 -40.587 -9.969 1.00 18.02 173 ILE A CA 1
ATOM 1378 C C . ILE A 1 174 ? -21.195 -40.746 -10.376 1.00 18.35 173 ILE A C 1
ATOM 1379 O O . ILE A 1 174 ? -21.758 -39.852 -11.045 1.00 19.45 173 ILE A O 1
ATOM 1384 N N . LEU A 1 175 ? -21.858 -41.837 -9.946 1.00 16.27 174 LEU A N 1
ATOM 1385 C CA . LEU A 1 175 ? -23.280 -42.050 -10.187 1.00 19.61 174 LEU A CA 1
ATOM 1386 C C . LEU A 1 175 ? -24.193 -41.304 -9.194 1.00 20.06 174 LEU A C 1
ATOM 1387 O O . LEU A 1 175 ? -25.398 -41.215 -9.428 1.00 20.51 174 LEU A O 1
ATOM 1392 N N . GLU A 1 176 ? -23.623 -40.764 -8.102 1.00 20.06 175 GLU A N 1
ATOM 1393 C CA . GLU A 1 176 ? -24.358 -39.972 -7.086 1.00 22.54 175 GLU A CA 1
ATOM 1394 C C . GLU A 1 176 ? -25.443 -40.814 -6.399 1.00 26.38 175 GLU A C 1
ATOM 1395 O O . GLU A 1 176 ? -26.581 -40.389 -6.175 1.00 25.96 175 GLU A O 1
ATOM 1401 N N . THR A 1 177 ? -25.060 -42.040 -6.073 1.00 23.83 176 THR A N 1
ATOM 1402 C CA . THR A 1 177 ? -25.951 -42.974 -5.444 1.00 25.30 176 THR A CA 1
ATOM 1403 C C . THR A 1 177 ? -25.162 -43.970 -4.617 1.00 22.25 176 THR A C 1
ATOM 1404 O O . THR A 1 177 ? -24.076 -44.375 -5.015 1.00 19.93 176 THR A O 1
ATOM 1408 N N . ALA A 1 178 ? -25.713 -44.361 -3.465 1.00 20.63 177 ALA A N 1
ATOM 1409 C CA . ALA A 1 178 ? -25.060 -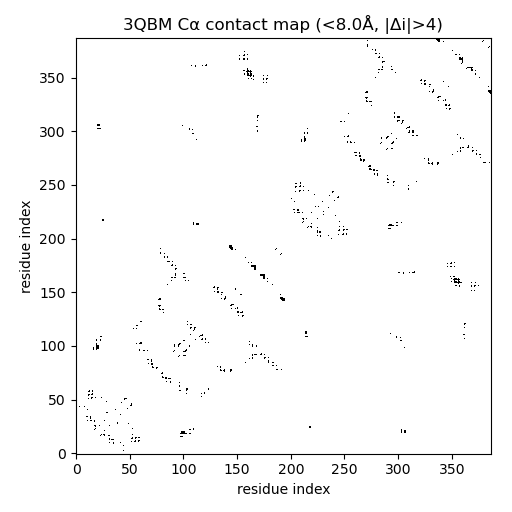45.359 -2.591 1.00 20.26 177 ALA A CA 1
ATOM 1410 C C . ALA A 1 178 ? -25.097 -46.763 -3.161 1.00 19.27 177 ALA A C 1
ATOM 1411 O O . ALA A 1 178 ? -24.401 -47.651 -2.667 1.00 16.94 177 ALA A O 1
ATOM 1413 N N . THR A 1 179 ? -25.911 -46.966 -4.192 1.00 19.69 178 THR A N 1
ATOM 1414 C CA . THR A 1 179 ? -26.234 -48.312 -4.662 1.00 18.23 178 THR A CA 1
ATOM 1415 C C . THR A 1 179 ? -24.988 -49.176 -4.989 1.00 17.32 178 THR A C 1
ATOM 1416 O O . THR A 1 179 ? -24.939 -50.337 -4.579 1.00 15.09 178 THR A O 1
ATOM 1420 N N . PRO A 1 180 ? -23.988 -48.622 -5.683 1.00 15.91 179 PRO A N 1
ATOM 1421 C CA . PRO A 1 180 ? -22.807 -49.458 -5.950 1.00 14.81 179 PRO A CA 1
ATOM 1422 C C . PRO A 1 180 ? -22.068 -49.963 -4.688 1.00 14.89 179 PRO A C 1
ATOM 1423 O O . PRO A 1 180 ? -21.539 -51.074 -4.670 1.00 13.84 179 PRO A O 1
ATOM 1427 N N . LEU A 1 181 ? -22.007 -49.137 -3.652 1.00 14.00 180 LEU A N 1
ATOM 1428 C CA . LEU A 1 181 ? -21.385 -49.548 -2.408 1.00 13.77 180 LEU A CA 1
ATOM 1429 C C . LEU A 1 181 ? -22.232 -50.605 -1.691 1.00 13.63 180 LEU A C 1
ATOM 1430 O O . LEU A 1 181 ? -21.701 -51.522 -1.083 1.00 13.30 180 LEU A O 1
ATOM 1435 N N . GLU A 1 182 ? -23.552 -50.452 -1.736 1.00 13.52 181 GLU A N 1
ATOM 1436 C CA A GLU A 1 182 ? -24.458 -51.397 -1.105 0.50 16.57 181 GLU A CA 1
ATOM 1437 C CA B GLU A 1 182 ? -24.455 -51.370 -1.094 0.50 15.64 181 GLU A CA 1
ATOM 1438 C C . GLU A 1 182 ? -24.361 -52.738 -1.781 1.00 15.46 181 GLU A C 1
ATOM 1439 O O . GLU A 1 182 ? -24.232 -53.748 -1.103 1.00 16.72 181 GLU A O 1
ATOM 1450 N N . HIS A 1 183 ? -24.339 -52.741 -3.114 1.00 15.23 182 HIS A N 1
ATOM 1451 C CA . HIS A 1 183 ? -24.202 -53.979 -3.880 1.00 15.99 182 HIS A CA 1
ATOM 1452 C C . HIS A 1 183 ? -22.879 -54.687 -3.635 1.00 13.14 182 HIS A C 1
ATOM 1453 O O . HIS A 1 183 ? -22.872 -55.865 -3.398 1.00 12.61 182 HIS A O 1
ATOM 1460 N N . ALA A 1 184 ? -21.772 -53.933 -3.670 1.00 13.63 183 ALA A N 1
ATOM 1461 C CA . ALA A 1 184 ? -20.430 -54.466 -3.434 1.00 13.48 183 ALA A CA 1
ATOM 1462 C C . ALA A 1 184 ? -20.368 -55.065 -2.047 1.00 12.76 183 ALA A C 1
ATOM 1463 O O . ALA A 1 184 ? -19.916 -56.206 -1.866 1.00 13.71 183 ALA A O 1
ATOM 1465 N N . TYR A 1 185 ? -20.807 -54.301 -1.042 1.00 14.90 184 TYR A N 1
ATOM 1466 C CA . TYR A 1 185 ? -20.844 -54.826 0.305 1.00 14.28 184 TYR A CA 1
ATOM 1467 C C . TYR A 1 185 ? -21.588 -56.180 0.371 1.00 12.06 184 TYR A C 1
ATOM 1468 O O . TYR A 1 185 ? -21.064 -57.175 0.871 1.00 12.45 184 TYR A O 1
ATOM 1477 N N . THR A 1 186 ? -22.824 -56.200 -0.128 1.00 11.75 185 THR A N 1
ATOM 1478 C CA A THR A 1 186 ? -23.681 -57.396 -0.053 0.60 11.47 185 THR A CA 1
ATOM 1479 C CA B THR A 1 186 ? -23.656 -57.401 -0.013 0.40 12.57 185 THR A CA 1
ATOM 1480 C C . THR A 1 186 ? -23.037 -58.572 -0.785 1.00 14.17 185 THR A C 1
ATOM 1481 O O . THR A 1 186 ? -22.991 -59.681 -0.292 1.00 12.21 185 THR A O 1
ATOM 1488 N N . HIS A 1 187 ? -22.520 -58.303 -1.971 1.00 13.98 186 HIS A N 1
ATOM 1489 C CA . HIS A 1 187 ? -21.863 -59.360 -2.718 1.00 14.56 186 HIS A CA 1
ATOM 1490 C C . HIS A 1 187 ? -20.721 -59.993 -1.929 1.00 11.79 186 HIS A C 1
ATOM 1491 O O . HIS A 1 187 ? -20.669 -61.205 -1.781 1.00 12.44 186 HIS A O 1
ATOM 1498 N N . LEU A 1 188 ? -19.816 -59.178 -1.418 1.00 9.83 187 LEU A N 1
ATOM 1499 C CA . LEU A 1 188 ? -18.673 -59.702 -0.674 1.00 9.58 187 LEU A CA 1
ATOM 1500 C C . LEU A 1 188 ? -19.040 -60.311 0.681 1.00 9.38 187 LEU A C 1
ATOM 1501 O O . LEU A 1 188 ? -18.481 -61.326 1.071 1.00 13.27 187 LEU A O 1
ATOM 1506 N N . ALA A 1 189 ? -19.952 -59.701 1.411 1.00 13.53 188 ALA A N 1
ATOM 1507 C CA . ALA A 1 189 ? -20.377 -60.261 2.677 1.00 11.53 188 ALA A CA 1
ATOM 1508 C C . ALA A 1 189 ? -20.978 -61.640 2.464 1.00 13.45 188 ALA A C 1
ATOM 1509 O O . ALA A 1 189 ? -20.724 -62.569 3.243 1.00 11.09 188 ALA A O 1
ATOM 1511 N N . THR A 1 190 ? -21.764 -61.773 1.395 1.00 13.52 189 THR A N 1
ATOM 1512 C CA . THR A 1 190 ? -22.444 -63.015 1.081 1.00 12.07 189 THR A CA 1
ATOM 1513 C C . THR A 1 190 ? -21.400 -64.044 0.637 1.00 12.06 189 THR A C 1
ATOM 1514 O O . THR A 1 190 ? -21.388 -65.187 1.125 1.00 12.67 189 THR A O 1
ATOM 1518 N N . TYR A 1 191 ? -20.480 -63.630 -0.232 1.00 13.24 190 TYR A N 1
ATOM 1519 C CA . TYR A 1 191 ? -19.414 -64.523 -0.705 1.00 10.89 190 TYR A CA 1
ATOM 1520 C C . TYR A 1 191 ? -18.560 -65.034 0.465 1.00 14.10 190 TYR A C 1
ATOM 1521 O O . TYR A 1 191 ? -18.311 -66.235 0.593 1.00 14.40 190 TYR A O 1
ATOM 1530 N N . ILE A 1 192 ? -18.152 -64.119 1.332 1.00 10.91 191 ILE A N 1
ATOM 1531 C CA . ILE A 1 192 ? -17.331 -64.468 2.510 1.00 10.80 191 ILE A CA 1
ATOM 1532 C C . ILE A 1 192 ? -18.108 -65.380 3.470 1.00 13.58 191 ILE A C 1
ATOM 1533 O O . ILE A 1 192 ? -17.609 -66.414 3.935 1.00 14.21 191 ILE A O 1
ATOM 1538 N N . THR A 1 193 ? -19.358 -65.057 3.740 1.00 14.87 192 THR A N 1
ATOM 1539 C CA . THR A 1 193 ? -20.147 -65.893 4.644 1.00 14.66 192 THR A CA 1
ATOM 1540 C C . THR A 1 193 ? -20.401 -67.306 4.083 1.00 16.16 192 THR A C 1
ATOM 1541 O O . THR A 1 193 ? -20.369 -68.313 4.825 1.00 15.78 192 THR A O 1
ATOM 1545 N N . GLN A 1 194 ? -20.588 -67.394 2.766 1.00 16.53 193 GLN A N 1
ATOM 1546 C CA A GLN A 1 194 ? -20.924 -68.658 2.123 0.50 17.37 193 GLN A CA 1
ATOM 1547 C CA B GLN A 1 194 ? -20.930 -68.663 2.150 0.50 17.96 193 GLN A CA 1
ATOM 1548 C C . GLN A 1 194 ? -19.718 -69.531 1.798 1.00 17.92 193 GLN A C 1
ATOM 1549 O O . GLN A 1 194 ? -19.792 -70.750 1.914 1.00 18.94 193 GLN A O 1
ATOM 1560 N N . GLN A 1 195 ? -18.609 -68.908 1.391 1.00 16.05 194 GLN A N 1
ATOM 1561 C CA . GLN A 1 195 ? -17.447 -69.641 0.901 1.00 16.35 194 GLN A CA 1
ATOM 1562 C C . GLN A 1 195 ? -16.142 -69.544 1.681 1.00 17.52 194 GLN A C 1
ATOM 1563 O O . GLN A 1 195 ? -15.273 -70.352 1.469 1.00 18.90 194 GLN A O 1
ATOM 1569 N N . VAL A 1 196 ? -15.990 -68.544 2.542 1.00 15.30 195 VAL A N 1
ATOM 1570 C CA . VAL A 1 196 ? -14.780 -68.361 3.330 1.00 13.13 195 VAL A CA 1
ATOM 1571 C C . VAL A 1 196 ? -14.989 -68.840 4.769 1.00 15.42 195 VAL A C 1
ATOM 1572 O O . VAL A 1 196 ? -14.105 -69.529 5.338 1.00 16.43 195 VAL A O 1
ATOM 1576 N N . ARG A 1 197 ? -16.153 -68.520 5.343 1.00 11.87 196 ARG A N 1
ATOM 1577 C CA . ARG A 1 197 ? -16.493 -68.897 6.695 1.00 13.62 196 ARG A CA 1
ATOM 1578 C C . ARG A 1 197 ? -16.689 -70.406 6.775 1.00 18.02 196 ARG A C 1
ATOM 1579 O O . ARG A 1 197 ? -17.409 -70.994 5.967 1.00 16.40 196 ARG A O 1
ATOM 1587 N N . LEU A 1 198 ? -16.119 -71.004 7.801 1.00 15.81 197 LEU A N 1
ATOM 1588 C CA . LEU A 1 198 ? -16.242 -72.439 8.002 1.00 21.36 197 LEU A CA 1
ATOM 1589 C C . LEU A 1 198 ? -17.236 -72.716 9.090 1.00 22.72 197 LEU A C 1
ATOM 1590 O O . LEU A 1 198 ? -18.087 -73.588 8.926 1.00 30.65 197 LEU A O 1
ATOM 1595 N N . ALA A 1 199 ? -17.075 -72.054 10.231 1.00 23.71 198 ALA A N 1
ATOM 1596 C CA . ALA A 1 199 ? -17.982 -72.209 11.371 1.00 28.25 198 ALA A CA 1
ATOM 1597 C C . ALA A 1 199 ? -17.955 -70.935 12.205 1.00 30.13 198 ALA A C 1
ATOM 1598 O O . ALA A 1 199 ? -17.183 -70.036 11.912 1.00 28.67 198 ALA A O 1
ATOM 1609 N N . ARG B 1 3 ? -7.440 -31.673 -44.998 1.00 44.22 2 ARG B N 1
ATOM 1610 C CA . ARG B 1 3 ? -6.860 -32.898 -44.465 1.00 43.24 2 ARG B CA 1
ATOM 1611 C C . ARG B 1 3 ? -5.817 -32.559 -43.401 1.00 40.91 2 ARG B C 1
ATOM 1612 O O . ARG B 1 3 ? -5.802 -33.177 -42.339 1.00 36.79 2 ARG B O 1
ATOM 1620 N N . LYS B 1 4 ? -4.948 -31.593 -43.699 1.00 40.84 3 LYS B N 1
ATOM 1621 C CA . LYS B 1 4 ? -3.954 -31.119 -42.728 1.00 41.34 3 LYS B CA 1
ATOM 1622 C C . LYS B 1 4 ? -4.650 -30.755 -41.408 1.00 42.20 3 LYS B C 1
ATOM 1623 O O . LYS B 1 4 ? -4.260 -31.229 -40.331 1.00 39.75 3 LYS B O 1
ATOM 1625 N N . GLY B 1 5 ? -5.700 -29.943 -41.514 1.00 42.52 4 GLY B N 1
ATOM 1626 C CA . GLY B 1 5 ? -6.468 -29.511 -40.358 1.00 40.99 4 GLY B CA 1
ATOM 1627 C C . GLY B 1 5 ? -7.035 -30.659 -39.553 1.00 38.68 4 GLY B C 1
ATOM 1628 O O . GLY B 1 5 ? -6.904 -30.689 -38.342 1.00 35.03 4 GLY B O 1
ATOM 1629 N N . GLN B 1 6 ? -7.649 -31.623 -40.233 1.00 37.30 5 GLN B N 1
ATOM 1630 C CA . GLN B 1 6 ? -8.292 -32.734 -39.553 1.00 37.17 5 GLN B CA 1
ATOM 1631 C C . GLN B 1 6 ? -7.267 -33.625 -38.866 1.00 35.38 5 GLN B C 1
ATOM 1632 O O . GLN B 1 6 ? -7.518 -34.107 -37.756 1.00 33.99 5 GLN B O 1
ATOM 1638 N N . GLU B 1 7 ? -6.105 -33.775 -39.493 1.00 33.63 6 GLU B N 1
ATOM 1639 C CA . GLU B 1 7 ? -5.030 -34.613 -38.944 1.00 34.86 6 GLU B CA 1
ATOM 1640 C C . GLU B 1 7 ? -4.290 -33.907 -37.828 1.00 35.57 6 GLU B C 1
ATOM 1641 O O . GLU B 1 7 ? -3.865 -34.543 -36.864 1.00 35.21 6 GLU B O 1
ATOM 1647 N N . THR B 1 8 ? -4.106 -32.598 -37.963 1.00 35.33 7 THR B N 1
ATOM 1648 C CA . THR B 1 8 ? -3.435 -31.838 -36.917 1.00 35.54 7 THR B CA 1
ATOM 1649 C C . THR B 1 8 ? -4.324 -31.787 -35.680 1.00 33.72 7 THR B C 1
ATOM 1650 O O . THR B 1 8 ? -3.826 -31.922 -34.571 1.00 35.73 7 THR B O 1
ATOM 1654 N N . ARG B 1 9 ? -5.634 -31.654 -35.881 1.00 30.80 8 ARG B N 1
ATOM 1655 C CA A ARG B 1 9 ? -6.600 -31.690 -34.774 0.50 30.67 8 ARG B CA 1
ATOM 1656 C CA B ARG B 1 9 ? -6.589 -31.690 -34.784 0.50 30.60 8 ARG B CA 1
ATOM 1657 C C . ARG B 1 9 ? -6.540 -33.070 -34.122 1.00 29.25 8 ARG B C 1
ATOM 1658 O O . ARG B 1 9 ? -6.559 -33.186 -32.895 1.00 26.22 8 ARG B O 1
ATOM 1673 N N . GLU B 1 10 ? -6.447 -34.118 -34.948 1.00 28.01 9 GLU B N 1
ATOM 1674 C CA . GLU B 1 10 ? -6.374 -35.483 -34.448 1.00 28.72 9 GLU B CA 1
ATOM 1675 C C . GLU B 1 10 ? -5.115 -35.701 -33.622 1.00 26.78 9 GLU B C 1
ATOM 1676 O O . GLU B 1 10 ? -5.217 -36.316 -32.582 1.00 27.09 9 GLU B O 1
ATOM 1682 N N . ARG B 1 11 ? -3.948 -35.215 -34.051 1.00 28.10 10 ARG B N 1
ATOM 1683 C CA A ARG B 1 11 ? -2.735 -35.421 -33.245 0.60 29.43 10 ARG B CA 1
ATOM 1684 C CA B ARG B 1 11 ? -2.730 -35.423 -33.249 0.40 29.06 10 ARG B CA 1
ATOM 1685 C C . ARG B 1 11 ? -2.773 -34.589 -31.955 1.00 28.44 10 ARG B C 1
ATOM 1686 O O . ARG B 1 11 ? -2.320 -35.046 -30.917 1.00 25.82 10 ARG B O 1
ATOM 1701 N N . VAL B 1 12 ? -3.348 -33.389 -32.015 1.00 26.29 11 VAL B N 1
ATOM 1702 C CA . VAL B 1 12 ? -3.494 -32.557 -30.808 1.00 23.47 11 VAL B CA 1
ATOM 1703 C C . VAL B 1 12 ? -4.390 -33.262 -29.786 1.00 22.47 11 VAL B C 1
ATOM 1704 O O . VAL B 1 12 ? -3.986 -33.445 -28.637 1.00 21.16 11 VAL B O 1
ATOM 1708 N N . VAL B 1 13 ? -5.585 -33.694 -30.187 1.00 22.47 12 VAL B N 1
ATOM 1709 C CA A VAL B 1 13 ? -6.482 -34.386 -29.276 0.50 20.88 12 VAL B CA 1
ATOM 1710 C CA B VAL B 1 13 ? -6.477 -34.383 -29.249 0.50 21.20 12 VAL B CA 1
ATOM 1711 C C . VAL B 1 13 ? -5.856 -35.689 -28.738 1.00 21.93 12 VAL B C 1
ATOM 1712 O O . VAL B 1 13 ? -5.997 -36.037 -27.534 1.00 17.52 12 VAL B O 1
ATOM 1719 N N . ALA B 1 14 ? -5.159 -36.413 -29.624 1.00 20.16 13 ALA B N 1
ATOM 1720 C CA . ALA B 1 14 ? -4.537 -37.690 -29.254 1.00 21.30 13 ALA B CA 1
ATOM 1721 C C . ALA B 1 14 ? -3.434 -37.488 -28.211 1.00 18.70 13 ALA B C 1
ATOM 1722 O O . ALA B 1 14 ? -3.404 -38.189 -27.202 1.00 21.43 13 ALA B O 1
ATOM 1724 N N . GLN B 1 15 ? -2.565 -36.510 -28.436 1.00 20.39 14 GLN B N 1
ATOM 1725 C CA . GLN B 1 15 ? -1.475 -36.251 -27.497 1.00 23.23 14 GLN B CA 1
ATOM 1726 C C . GLN B 1 15 ? -2.020 -35.649 -26.200 1.00 20.39 14 GLN B C 1
ATOM 1727 O O . GLN B 1 15 ? -1.571 -36.005 -25.114 1.00 20.41 14 GLN B O 1
ATOM 1733 N N . ALA B 1 16 ? -2.990 -34.740 -26.319 1.00 19.15 15 ALA B N 1
ATOM 1734 C CA . ALA B 1 16 ? -3.659 -34.166 -25.144 1.00 17.14 15 ALA B CA 1
ATOM 1735 C C . ALA B 1 16 ? -4.264 -35.272 -24.246 1.00 17.11 15 ALA B C 1
ATOM 1736 O O . ALA B 1 16 ? -4.044 -35.313 -23.041 1.00 20.82 15 ALA B O 1
ATOM 1738 N N . ALA B 1 17 ? -4.976 -36.202 -24.850 1.00 14.52 16 ALA B N 1
ATOM 1739 C CA . ALA B 1 17 ? -5.589 -37.280 -24.107 1.00 15.82 16 ALA B CA 1
ATOM 1740 C C . ALA B 1 17 ? -4.535 -38.096 -23.360 1.00 16.05 16 ALA B C 1
ATOM 1741 O O . ALA B 1 17 ? -4.709 -38.403 -22.179 1.00 15.16 16 ALA B O 1
ATOM 1743 N N . ALA B 1 18 ? -3.410 -38.387 -24.014 1.00 18.42 17 ALA B N 1
ATOM 1744 C CA . ALA B 1 18 ? -2.333 -39.192 -23.341 1.00 17.27 17 ALA B CA 1
ATOM 1745 C C . ALA B 1 18 ? -1.782 -38.439 -22.124 1.00 17.05 17 ALA B C 1
ATOM 1746 O O . ALA B 1 18 ? -1.573 -39.039 -21.065 1.00 19.44 17 ALA B O 1
ATOM 1748 N N . LEU B 1 19 ? -1.562 -37.145 -22.260 1.00 15.32 18 LEU B N 1
ATOM 1749 C CA . LEU B 1 19 ? -0.990 -36.339 -21.178 1.00 14.40 18 LEU B CA 1
ATOM 1750 C C . LEU B 1 19 ? -2.019 -36.096 -20.058 1.00 15.45 18 LEU B C 1
ATOM 1751 O O . LEU B 1 19 ? -1.708 -36.216 -18.864 1.00 14.31 18 LEU B O 1
ATOM 1756 N N . PHE B 1 20 ? -3.261 -35.803 -20.459 1.00 15.05 19 PHE B N 1
ATOM 1757 C CA . PHE B 1 20 ? -4.334 -35.619 -19.486 1.00 15.04 19 PHE B CA 1
ATOM 1758 C C . PHE B 1 20 ? -4.542 -36.904 -18.700 1.00 15.61 19 PHE B C 1
ATOM 1759 O O . PHE B 1 20 ? -4.862 -36.849 -17.510 1.00 14.60 19 PHE B O 1
ATOM 1767 N N . ASN B 1 21 ? -4.394 -38.058 -19.359 1.00 15.05 20 ASN B N 1
ATOM 1768 C CA . ASN B 1 21 ? -4.674 -39.329 -18.721 1.00 16.73 20 ASN B CA 1
ATOM 1769 C C . ASN B 1 21 ? -3.667 -39.628 -17.608 1.00 17.44 20 ASN B C 1
ATOM 1770 O O . ASN B 1 21 ? -3.992 -40.355 -16.663 1.00 18.26 20 ASN B O 1
ATOM 1775 N N . VAL B 1 22 ? -2.480 -39.031 -17.716 1.00 16.33 21 VAL B N 1
ATOM 1776 C CA . VAL B 1 22 ? -1.409 -39.210 -16.741 1.00 15.67 21 VAL B CA 1
ATOM 1777 C C . VAL B 1 22 ? -1.423 -38.104 -15.669 1.00 17.74 21 VAL B C 1
ATOM 1778 O O . VAL B 1 22 ? -1.392 -38.405 -14.473 1.00 17.70 21 VAL B O 1
ATOM 1782 N N . SER B 1 23 ? -1.519 -36.839 -16.077 1.00 19.38 22 SER B N 1
ATOM 1783 C CA . SER B 1 23 ? -1.405 -35.735 -15.111 1.00 18.85 22 SER B CA 1
ATOM 1784 C C . SER B 1 23 ? -2.668 -35.031 -14.726 1.00 21.42 22 SER B C 1
ATOM 1785 O O . SER B 1 23 ? -2.644 -34.127 -13.877 1.00 26.40 22 SER B O 1
ATOM 1788 N N . GLY B 1 24 ? -3.775 -35.403 -15.335 1.00 20.59 23 GLY B N 1
ATOM 1789 C CA . GLY B 1 24 ? -5.046 -34.785 -15.053 1.00 21.37 23 GLY B CA 1
ATOM 1790 C C . GLY B 1 24 ? -5.238 -33.531 -15.874 1.00 26.24 23 GLY B C 1
ATOM 1791 O O . GLY B 1 24 ? -4.325 -33.056 -16.546 1.00 26.08 23 GLY B O 1
ATOM 1792 N N . TYR B 1 25 ? -6.449 -33.008 -15.828 1.00 29.78 24 TYR B N 1
ATOM 1793 C CA . TYR B 1 25 ? -6.812 -31.856 -16.641 1.00 32.66 24 TYR B CA 1
ATOM 1794 C C . TYR B 1 25 ? -6.134 -30.620 -16.018 1.00 34.75 24 TYR B C 1
ATOM 1795 O O . TYR B 1 25 ? -5.261 -29.994 -16.641 1.00 32.92 24 TYR B O 1
ATOM 1804 N N . ALA B 1 26 ? -6.428 -30.343 -14.748 1.00 36.92 25 ALA B N 1
ATOM 1805 C CA . ALA B 1 26 ? -5.785 -29.240 -14.041 1.00 36.72 25 ALA B CA 1
ATOM 1806 C C . ALA B 1 26 ? -4.266 -29.336 -13.991 1.00 37.37 25 ALA B C 1
ATOM 1807 O O . ALA B 1 26 ? -3.584 -28.318 -14.038 1.00 38.96 25 ALA B O 1
ATOM 1809 N N . GLY B 1 27 ? -3.714 -30.542 -13.901 1.00 33.79 26 GLY B N 1
ATOM 1810 C CA . GLY B 1 27 ? -2.253 -30.704 -13.787 1.00 31.45 26 GLY B CA 1
ATOM 1811 C C . GLY B 1 27 ? -1.452 -30.850 -15.056 1.00 33.56 26 GLY B C 1
ATOM 1812 O O . GLY B 1 27 ? -0.218 -30.982 -14.996 1.00 35.69 26 GLY B O 1
ATOM 1813 N N . THR B 1 28 ? -2.136 -30.904 -16.209 1.00 28.74 27 THR B N 1
ATOM 1814 C CA . THR B 1 28 ? -1.468 -30.916 -17.477 1.00 26.07 27 THR B CA 1
ATOM 1815 C C . THR B 1 28 ? -1.461 -29.466 -17.918 1.00 29.45 27 THR B C 1
ATOM 1816 O O . THR B 1 28 ? -2.510 -28.839 -18.046 1.00 29.72 27 THR B O 1
ATOM 1820 N N . ALA B 1 29 ? -0.278 -28.918 -18.099 1.00 31.84 28 ALA B N 1
ATOM 1821 C CA . ALA B 1 29 ? -0.169 -27.521 -18.458 1.00 32.64 28 ALA B CA 1
ATOM 1822 C C . ALA B 1 29 ? -0.385 -27.454 -19.945 1.00 30.90 28 ALA B C 1
ATOM 1823 O O . ALA B 1 29 ? 0.134 -28.285 -20.699 1.00 31.05 28 ALA B O 1
ATOM 1825 N N . ILE B 1 30 ? -1.171 -26.481 -20.383 1.00 31.23 29 ILE B N 1
ATOM 1826 C CA . ILE B 1 30 ? -1.327 -26.272 -21.815 1.00 30.91 29 ILE B CA 1
ATOM 1827 C C . ILE B 1 30 ? 0.052 -26.180 -22.522 1.00 30.23 29 ILE B C 1
ATOM 1828 O O . ILE B 1 30 ? 0.229 -26.683 -23.643 1.00 27.17 29 ILE B O 1
ATOM 1833 N N . SER B 1 31 ? 1.028 -25.550 -21.863 1.00 32.70 30 SER B N 1
ATOM 1834 C CA . SER B 1 31 ? 2.374 -25.437 -22.462 1.00 35.55 30 SER B CA 1
ATOM 1835 C C . SER B 1 31 ? 3.006 -26.811 -22.826 1.00 34.00 30 SER B C 1
ATOM 1836 O O . SER B 1 31 ? 3.656 -26.958 -23.865 1.00 32.62 30 SER B O 1
ATOM 1839 N N . ASP B 1 32 ? 2.802 -27.815 -21.977 1.00 33.38 31 ASP B N 1
ATOM 1840 C CA . ASP B 1 32 ? 3.312 -29.184 -22.258 1.00 32.23 31 ASP B CA 1
ATOM 1841 C C . ASP B 1 32 ? 2.579 -29.852 -23.411 1.00 30.90 31 ASP B C 1
ATOM 1842 O O . ASP B 1 32 ? 3.176 -30.612 -24.188 1.00 30.47 31 ASP B O 1
ATOM 1847 N N . ILE B 1 33 ? 1.266 -29.607 -23.541 1.00 30.59 32 ILE B N 1
ATOM 1848 C CA . ILE B 1 33 ? 0.588 -30.118 -24.736 1.00 26.85 32 ILE B CA 1
ATOM 1849 C C . ILE B 1 33 ? 1.111 -29.292 -25.913 1.00 26.16 32 ILE B C 1
ATOM 1850 O O . ILE B 1 33 ? 1.352 -29.838 -26.970 1.00 20.15 32 ILE B O 1
ATOM 1863 N N . ALA B 1 35 ? 4.013 -28.051 -26.190 1.00 32.80 34 ALA B N 1
ATOM 1864 C CA . ALA B 1 35 ? 5.321 -28.692 -26.429 1.00 35.13 34 ALA B CA 1
ATOM 1865 C C . ALA B 1 35 ? 5.202 -30.046 -27.153 1.00 33.11 34 ALA B C 1
ATOM 1866 O O . ALA B 1 35 ? 5.972 -30.348 -28.052 1.00 34.02 34 ALA B O 1
ATOM 1868 N N . ALA B 1 36 ? 4.230 -30.870 -26.762 1.00 34.44 35 ALA B N 1
ATOM 1869 C CA . ALA B 1 36 ? 4.111 -32.239 -27.327 1.00 31.63 35 ALA B CA 1
ATOM 1870 C C . ALA B 1 36 ? 3.548 -32.268 -28.753 1.00 32.67 35 ALA B C 1
ATOM 1871 O O . ALA B 1 36 ? 3.505 -33.326 -29.389 1.00 30.55 35 ALA B O 1
ATOM 1873 N N . THR B 1 37 ? 3.103 -31.101 -29.244 1.00 33.05 36 THR B N 1
ATOM 1874 C CA . THR B 1 37 ? 2.473 -30.982 -30.567 1.00 35.20 36 THR B CA 1
ATOM 1875 C C . THR B 1 37 ? 3.153 -29.925 -31.477 1.00 36.61 36 THR B C 1
ATOM 1876 O O . THR B 1 37 ? 2.622 -29.568 -32.538 1.00 39.22 36 THR B O 1
ATOM 1880 N N . GLY B 1 38 ? 4.313 -29.411 -31.069 1.00 36.54 37 GLY B N 1
ATOM 1881 C CA . GLY B 1 38 ? 5.030 -28.426 -31.899 1.00 36.08 37 GLY B CA 1
ATOM 1882 C C . GLY B 1 38 ? 4.337 -27.067 -31.986 1.00 35.13 37 GLY B C 1
ATOM 1883 O O . GLY B 1 38 ? 4.502 -26.315 -32.958 1.00 31.77 37 GLY B O 1
ATOM 1884 N N . LEU B 1 39 ? 3.568 -26.740 -30.953 1.00 34.22 38 LEU B N 1
ATOM 1885 C CA . LEU B 1 39 ? 2.792 -25.507 -30.948 1.00 33.09 38 LEU B CA 1
ATOM 1886 C C . LEU B 1 39 ? 3.276 -24.592 -29.823 1.00 32.97 38 LEU B C 1
ATOM 1887 O O . LEU B 1 39 ? 2.557 -23.702 -29.375 1.00 34.50 38 LEU B O 1
ATOM 1892 N N . GLU B 1 40 ? 4.521 -24.810 -29.398 1.00 32.46 39 GLU B N 1
ATOM 1893 C CA . GLU B 1 40 ? 5.150 -24.032 -28.337 1.00 31.93 39 GLU B CA 1
ATOM 1894 C C . GLU B 1 40 ? 5.236 -22.524 -28.624 1.00 32.40 39 GLU B C 1
ATOM 1895 O O . GLU B 1 40 ? 5.391 -21.752 -27.685 1.00 34.01 39 GLU B O 1
ATOM 1901 N N . LYS B 1 41 ? 5.192 -22.113 -29.898 1.00 29.57 40 LYS B N 1
ATOM 1902 C CA . LYS B 1 41 ? 5.278 -20.694 -30.239 1.00 31.72 40 LYS B CA 1
ATOM 1903 C C . LYS B 1 41 ? 3.915 -20.059 -30.601 1.00 31.42 40 LYS B C 1
ATOM 1904 O O . LYS B 1 41 ? 3.867 -18.876 -30.956 1.00 27.80 40 LYS B O 1
ATOM 1907 N N . GLY B 1 42 ? 2.845 -20.851 -30.423 1.00 31.36 41 GLY B N 1
ATOM 1908 C CA . GLY B 1 42 ? 1.443 -20.428 -30.544 1.00 34.32 41 GLY B CA 1
ATOM 1909 C C . GLY B 1 42 ? 0.673 -21.304 -31.508 1.00 35.14 41 GLY B C 1
ATOM 1910 O O . GLY B 1 42 ? 1.276 -22.096 -32.217 1.00 36.87 41 GLY B O 1
ATOM 1911 N N . GLY B 1 43 ? -0.656 -21.197 -31.518 1.00 38.22 42 GLY B N 1
ATOM 1912 C CA . GLY B 1 43 ? -1.474 -21.909 -32.535 1.00 39.12 42 GLY B CA 1
ATOM 1913 C C . GLY B 1 43 ? -2.366 -23.079 -32.132 1.00 39.74 42 GLY B C 1
ATOM 1914 O O . GLY B 1 43 ? -3.149 -23.585 -32.963 1.00 41.70 42 GLY B O 1
ATOM 1915 N N . ILE B 1 44 ? -2.271 -23.542 -30.884 1.00 35.27 43 ILE B N 1
ATOM 1916 C CA . ILE B 1 44 ? -3.155 -24.631 -30.417 1.00 30.19 43 ILE B CA 1
ATOM 1917 C C . ILE B 1 44 ? -4.625 -24.146 -30.414 1.00 27.23 43 ILE B C 1
ATOM 1918 O O . ILE B 1 44 ? -5.574 -24.930 -30.553 1.00 24.27 43 ILE B O 1
ATOM 1923 N N . TYR B 1 45 ? -4.797 -22.829 -30.282 1.00 24.25 44 TYR B N 1
ATOM 1924 C CA . TYR B 1 45 ? -6.123 -22.245 -30.287 1.00 25.40 44 TYR B CA 1
ATOM 1925 C C . TYR B 1 45 ? -6.678 -22.011 -31.715 1.00 27.35 44 TYR B C 1
ATOM 1926 O O . TYR B 1 45 ? -7.790 -21.524 -31.870 1.00 26.33 44 TYR B O 1
ATOM 1935 N N . ARG B 1 46 ? -5.920 -22.382 -32.738 1.00 27.90 45 ARG B N 1
ATOM 1936 C CA . ARG B 1 46 ? -6.469 -22.461 -34.082 1.00 30.39 45 ARG B CA 1
ATOM 1937 C C . ARG B 1 46 ? -7.494 -23.584 -34.187 1.00 28.79 45 ARG B C 1
ATOM 1938 O O . ARG B 1 46 ? -8.374 -23.530 -35.027 1.00 28.64 45 ARG B O 1
ATOM 1940 N N . HIS B 1 47 ? -7.375 -24.608 -33.345 1.00 27.80 46 HIS B N 1
ATOM 1941 C CA . HIS B 1 47 ? -8.233 -25.788 -33.414 1.00 30.37 46 HIS B CA 1
ATOM 1942 C C . HIS B 1 47 ? -9.242 -25.897 -32.277 1.00 28.74 46 HIS B C 1
ATOM 1943 O O . HIS B 1 47 ? -10.272 -26.575 -32.424 1.00 27.45 46 HIS B O 1
ATOM 1950 N N . PHE B 1 48 ? -8.926 -25.261 -31.137 1.00 25.89 47 PHE B N 1
ATOM 1951 C CA . PHE B 1 48 ? -9.775 -25.285 -29.928 1.00 24.65 47 PHE B CA 1
ATOM 1952 C C . PHE B 1 48 ? -9.879 -23.884 -29.333 1.00 25.37 47 PHE B C 1
ATOM 1953 O O . PHE B 1 48 ? -8.911 -23.134 -29.339 1.00 24.26 47 PHE B O 1
ATOM 1961 N N . GLU B 1 49 ? -11.057 -23.519 -28.842 1.00 24.81 48 GLU B N 1
ATOM 1962 C CA . GLU B 1 49 ? -11.248 -22.172 -28.300 1.00 26.54 48 GLU B CA 1
ATOM 1963 C C . GLU B 1 49 ? -10.562 -21.998 -26.953 1.00 24.66 48 GLU B C 1
ATOM 1964 O O . GLU B 1 49 ? -10.201 -20.894 -26.568 1.00 25.35 48 GLU B O 1
ATOM 1970 N N . SER B 1 50 ? -10.404 -23.106 -26.245 1.00 19.14 49 SER B N 1
ATOM 1971 C CA . SER B 1 50 ? -9.913 -23.074 -24.875 1.00 20.84 49 SER B CA 1
ATOM 1972 C C . SER B 1 50 ? -9.346 -24.418 -24.464 1.00 16.97 49 SER B C 1
ATOM 1973 O O . SER B 1 50 ? -9.630 -25.471 -25.092 1.00 17.65 49 SER B O 1
ATOM 1976 N N . LYS B 1 51 ? -8.576 -24.409 -23.378 1.00 16.77 50 LYS B N 1
ATOM 1977 C CA . LYS B 1 51 ? -8.094 -25.647 -22.783 1.00 18.48 50 LYS B CA 1
ATOM 1978 C C . LYS B 1 51 ? -9.283 -26.541 -22.350 1.00 19.64 50 LYS B C 1
ATOM 1979 O O . LYS B 1 51 ? -9.221 -27.789 -22.499 1.00 17.99 50 LYS B O 1
ATOM 1985 N N . GLU B 1 52 ? -10.358 -25.938 -21.838 1.00 19.63 51 GLU B N 1
ATOM 1986 C CA . GLU B 1 52 ? -11.541 -26.710 -21.467 1.00 20.41 51 GLU B CA 1
ATOM 1987 C C . GLU B 1 52 ? -12.188 -27.424 -22.661 1.00 18.77 51 GLU B C 1
ATOM 1988 O O . GLU B 1 52 ? -12.641 -28.551 -22.535 1.00 15.90 51 GLU B O 1
ATOM 1994 N N . GLN B 1 53 ? -12.257 -26.779 -23.814 1.00 20.24 52 GLN B N 1
ATOM 1995 C CA . GLN B 1 53 ? -12.818 -27.452 -24.989 1.00 19.94 52 GLN B CA 1
ATOM 1996 C C . GLN B 1 53 ? -11.917 -28.605 -25.441 1.00 18.95 52 GLN B C 1
ATOM 1997 O O . GLN B 1 53 ? -12.414 -29.675 -25.831 1.00 17.37 52 GLN B O 1
ATOM 2003 N N . LEU B 1 54 ? -10.605 -28.390 -25.360 1.00 15.22 53 LEU B N 1
ATOM 2004 C CA . LEU B 1 54 ? -9.638 -29.422 -25.696 1.00 16.46 53 LEU B CA 1
ATOM 2005 C C . LEU B 1 54 ? -9.783 -30.608 -24.744 1.00 16.83 53 LEU B C 1
ATOM 2006 O O . LEU B 1 54 ? -9.685 -31.768 -25.159 1.00 15.61 53 LEU B O 1
ATOM 2011 N N . ALA B 1 55 ? -10.025 -30.322 -23.465 1.00 15.53 54 ALA B N 1
ATOM 2012 C CA . ALA B 1 55 ? -10.177 -31.384 -22.452 1.00 13.30 54 ALA B CA 1
ATOM 2013 C C . ALA B 1 55 ? -11.360 -32.297 -22.789 1.00 14.15 54 ALA B C 1
ATOM 2014 O O . ALA B 1 55 ? -11.276 -33.531 -22.655 1.00 15.65 54 ALA B O 1
ATOM 2016 N N . LEU B 1 56 ? -12.473 -31.666 -23.172 1.00 17.04 55 LEU B N 1
ATOM 2017 C CA . LEU B 1 56 ? -13.670 -32.397 -23.565 1.00 17.81 55 LEU B CA 1
ATOM 2018 C C . LEU B 1 56 ? -13.424 -33.216 -24.828 1.00 15.57 55 LEU B C 1
ATOM 2019 O O . LEU B 1 56 ? -13.794 -34.367 -24.854 1.00 14.04 55 LEU B O 1
ATOM 2024 N N . ALA B 1 57 ? -12.793 -32.636 -25.842 1.00 15.71 56 ALA B N 1
ATOM 2025 C CA . ALA B 1 57 ? -12.439 -33.368 -27.060 1.00 16.75 56 ALA B CA 1
ATOM 2026 C C . ALA B 1 57 ? -11.492 -34.516 -26.740 1.00 14.35 56 ALA B C 1
ATOM 2027 O O . ALA B 1 57 ? -11.639 -35.584 -27.298 1.00 15.95 56 ALA B O 1
ATOM 2029 N N . ALA B 1 58 ? -10.538 -34.300 -25.840 1.00 13.69 57 ALA B N 1
ATOM 2030 C CA . ALA B 1 58 ? -9.588 -35.317 -25.478 1.00 13.91 57 ALA B CA 1
ATOM 2031 C C . ALA B 1 58 ? -10.248 -36.466 -24.721 1.00 14.51 57 ALA B C 1
ATOM 2032 O O . ALA B 1 58 ? -9.912 -37.643 -24.922 1.00 14.65 57 ALA B O 1
ATOM 2034 N N . PHE B 1 59 ? -11.187 -36.149 -23.844 1.00 14.13 58 PHE B N 1
ATOM 2035 C CA . PHE B 1 59 ? -11.878 -37.184 -23.147 1.00 15.65 58 PHE B CA 1
ATOM 2036 C C . PHE B 1 59 ? -12.663 -37.975 -24.187 1.00 15.80 58 PHE B C 1
ATOM 2037 O O . PHE B 1 59 ? -12.695 -39.186 -24.123 1.00 15.26 58 PHE B O 1
ATOM 2045 N N . ASP B 1 60 ? -13.289 -37.303 -25.158 1.00 16.53 59 ASP B N 1
ATOM 2046 C CA . ASP B 1 60 ? -14.095 -38.044 -26.173 1.00 16.94 59 ASP B CA 1
ATOM 2047 C C . ASP B 1 60 ? -13.249 -38.997 -26.991 1.00 16.07 59 ASP B C 1
ATOM 2048 O O . ASP B 1 60 ? -13.699 -40.099 -27.348 1.00 17.72 59 ASP B O 1
ATOM 2053 N N . TYR B 1 61 ? -12.037 -38.558 -27.294 1.00 17.05 60 TYR B N 1
ATOM 2054 C CA . TYR B 1 61 ? -11.042 -39.400 -27.949 1.00 16.50 60 TYR B CA 1
ATOM 2055 C C . TYR B 1 61 ? -10.716 -40.630 -27.102 1.00 16.78 60 TYR B C 1
ATOM 2056 O O . TYR B 1 61 ? -10.721 -41.761 -27.607 1.00 15.55 60 TYR B O 1
ATOM 2065 N N . ALA B 1 62 ? -10.463 -40.394 -25.822 1.00 16.99 61 ALA B N 1
ATOM 2066 C CA . ALA B 1 62 ? -10.127 -41.468 -24.881 1.00 17.44 61 ALA B CA 1
ATOM 2067 C C . ALA B 1 62 ? -11.283 -42.459 -24.778 1.00 17.93 61 ALA B C 1
ATOM 2068 O O . ALA B 1 62 ? -11.077 -43.674 -24.802 1.00 16.45 61 ALA B O 1
ATOM 2070 N N . ALA B 1 63 ? -12.513 -41.944 -24.686 1.00 18.16 62 ALA B N 1
ATOM 2071 C CA . ALA B 1 63 ? -13.732 -42.777 -24.639 1.00 17.89 62 ALA B CA 1
ATOM 2072 C C . ALA B 1 63 ? -13.933 -43.619 -25.913 1.00 17.00 62 ALA B C 1
ATOM 2073 O O . ALA B 1 63 ? -14.389 -44.762 -25.853 1.00 18.78 62 ALA B O 1
ATOM 2075 N N . GLU B 1 64 ? -13.587 -43.056 -27.064 1.00 18.30 63 GLU B N 1
ATOM 2076 C CA . GLU B 1 64 ? -13.613 -43.819 -28.300 1.00 19.87 63 GLU B CA 1
ATOM 2077 C C . GLU B 1 64 ? -12.611 -44.981 -28.264 1.00 18.36 63 GLU B C 1
ATOM 2078 O O . GLU B 1 64 ? -12.936 -46.085 -28.690 1.00 18.69 63 GLU B O 1
ATOM 2084 N N . LYS B 1 65 ? -11.412 -44.765 -27.736 1.00 20.19 64 LYS B N 1
ATOM 2085 C CA . LYS B 1 65 ? -10.452 -45.859 -27.630 1.00 19.85 64 LYS B CA 1
ATOM 2086 C C . LYS B 1 65 ? -10.976 -46.984 -26.746 1.00 18.78 64 LYS B C 1
ATOM 2087 O O . LYS B 1 65 ? -10.757 -48.183 -27.033 1.00 18.39 64 LYS B O 1
ATOM 2093 N N . VAL B 1 66 ? -11.611 -46.597 -25.639 1.00 16.30 65 VAL B N 1
ATOM 2094 C CA . VAL B 1 66 ? -12.202 -47.555 -24.726 1.00 15.51 65 VAL B CA 1
ATOM 2095 C C . VAL B 1 66 ? -13.284 -48.319 -25.453 1.00 14.68 65 VAL B C 1
ATOM 2096 O O . VAL B 1 66 ? -13.344 -49.552 -25.359 1.00 15.59 65 VAL B O 1
ATOM 2100 N N . ARG B 1 67 ? -14.133 -47.606 -26.174 1.00 16.98 66 ARG B N 1
ATOM 2101 C CA . ARG B 1 67 ? -15.248 -48.225 -26.865 1.00 18.19 66 ARG B CA 1
ATOM 2102 C C . ARG B 1 67 ? -14.768 -49.254 -27.887 1.00 17.82 66 ARG B C 1
ATOM 2103 O O . ARG B 1 67 ? -15.333 -50.333 -27.982 1.00 17.77 66 ARG B O 1
ATOM 2111 N N . GLU B 1 68 ? -13.707 -48.919 -28.620 1.00 19.29 67 GLU B N 1
ATOM 2112 C CA . GLU B 1 68 ? -13.080 -49.833 -29.609 1.00 21.93 67 GLU B CA 1
ATOM 2113 C C . GLU B 1 68 ? -12.518 -51.084 -28.934 1.00 19.78 67 GLU B C 1
ATOM 2114 O O . GLU B 1 68 ? -12.617 -52.174 -29.493 1.00 21.15 67 GLU B O 1
ATOM 2120 N N . ARG B 1 69 ? -11.924 -50.919 -27.753 1.00 17.24 68 ARG B N 1
ATOM 2121 C CA . ARG B 1 69 ? -11.346 -52.032 -27.009 1.00 17.78 68 ARG B CA 1
ATOM 2122 C C . ARG B 1 69 ? -12.439 -53.031 -26.593 1.00 17.17 68 ARG B C 1
ATOM 2123 O O . ARG B 1 69 ? -12.241 -54.260 -26.651 1.00 17.12 68 ARG B O 1
ATOM 2131 N N . PHE B 1 70 ? -13.585 -52.497 -26.202 1.00 15.27 69 PHE B N 1
ATOM 2132 C CA . PHE B 1 70 ? -14.710 -53.361 -25.819 1.00 18.00 69 PHE B CA 1
ATOM 2133 C C . PHE B 1 70 ? -15.381 -53.967 -27.040 1.00 18.52 69 PHE B C 1
ATOM 2134 O O . PHE B 1 70 ? -15.741 -55.142 -27.009 1.00 18.01 69 PHE B O 1
ATOM 2142 N N . ALA B 1 71 ? -15.537 -53.195 -28.113 1.00 20.66 70 ALA B N 1
ATOM 2143 C CA . ALA B 1 71 ? -16.160 -53.744 -29.331 1.00 20.17 70 ALA B CA 1
ATOM 2144 C C . ALA B 1 71 ? -15.348 -54.947 -29.888 1.00 21.22 70 ALA B C 1
ATOM 2145 O O . ALA B 1 71 ? -15.921 -56.007 -30.203 1.00 22.01 70 ALA B O 1
ATOM 2147 N N . VAL B 1 72 ? -14.027 -54.817 -29.938 1.00 20.55 71 VAL B N 1
ATOM 2148 C CA . VAL B 1 72 ? -13.142 -55.895 -30.378 1.00 22.03 71 VAL B CA 1
ATOM 2149 C C . VAL B 1 72 ? -13.154 -57.080 -29.416 1.00 21.95 71 VAL B C 1
ATOM 2150 O O . VAL B 1 72 ? -13.240 -58.220 -29.843 1.00 20.70 71 VAL B O 1
ATOM 2154 N N . GLY B 1 73 ? -13.074 -56.797 -28.119 1.00 20.09 72 GLY B N 1
ATOM 2155 C CA . GLY B 1 73 ? -13.068 -57.828 -27.081 1.00 19.98 72 GLY B CA 1
ATOM 2156 C C . GLY B 1 73 ? -14.334 -58.672 -27.015 1.00 20.29 72 GLY B C 1
ATOM 2157 O O . GLY B 1 73 ? -14.273 -59.846 -26.687 1.00 21.15 72 GLY B O 1
ATOM 2158 N N . LEU B 1 74 ? -15.483 -58.082 -27.318 1.00 18.76 73 LEU B N 1
ATOM 2159 C CA . LEU B 1 74 ? -16.749 -58.809 -27.184 1.00 22.29 73 LEU B CA 1
ATOM 2160 C C . LEU B 1 74 ? -17.194 -59.509 -28.471 1.00 24.91 73 LEU B C 1
ATOM 2161 O O . LEU B 1 74 ? -18.110 -60.364 -28.422 1.00 29.46 73 LEU B O 1
ATOM 2166 N N . ALA B 1 75 ? -16.556 -59.178 -29.595 1.00 23.06 74 ALA B N 1
ATOM 2167 C CA . ALA B 1 75 ? -16.935 -59.701 -30.892 1.00 26.11 74 ALA B CA 1
ATOM 2168 C C . ALA B 1 75 ? -16.634 -61.193 -30.973 1.00 27.12 74 ALA B C 1
ATOM 2169 O O . ALA B 1 75 ? -15.665 -61.683 -30.384 1.00 27.28 74 ALA B O 1
ATOM 2171 N N . GLY B 1 76 ? -17.523 -61.903 -31.644 1.00 26.79 75 GLY B N 1
ATOM 2172 C CA . GLY B 1 76 ? -17.303 -63.313 -31.994 1.00 27.97 75 GLY B CA 1
ATOM 2173 C C . GLY B 1 76 ? -17.789 -64.380 -31.028 1.00 28.61 75 GLY B C 1
ATOM 2174 O O . GLY B 1 76 ? -17.871 -65.550 -31.401 1.00 29.60 75 GLY B O 1
ATOM 2175 N N . HIS B 1 77 ? -18.093 -64.010 -29.795 1.00 26.03 76 HIS B N 1
ATOM 2176 C CA . HIS B 1 77 ? -18.556 -64.980 -28.802 1.00 24.93 76 HIS B CA 1
ATOM 2177 C C . HIS B 1 77 ? -20.011 -65.203 -29.112 1.00 29.81 76 HIS B C 1
ATOM 2178 O O . HIS B 1 77 ? -20.679 -64.305 -29.621 1.00 34.90 76 HIS B O 1
ATOM 2185 N N . LYS B 1 78 ? -20.504 -66.398 -28.852 1.00 27.42 77 LYS B N 1
ATOM 2186 C CA . LYS B 1 78 ? -21.876 -66.703 -29.159 1.00 31.22 77 LYS B CA 1
ATOM 2187 C C . LYS B 1 78 ? -22.708 -66.693 -27.875 1.00 26.35 77 LYS B C 1
ATOM 2188 O O . LYS B 1 78 ? -23.769 -66.057 -27.839 1.00 28.25 77 LYS B O 1
ATOM 2194 N N . HIS B 1 79 ? -22.192 -67.352 -26.831 1.00 19.17 78 HIS B N 1
ATOM 2195 C CA . HIS B 1 79 ? -22.910 -67.532 -25.573 1.00 16.58 78 HIS B CA 1
ATOM 2196 C C . HIS B 1 79 ? -22.803 -66.249 -24.787 1.00 15.14 78 HIS B C 1
ATOM 2197 O O . HIS B 1 79 ? -21.735 -65.643 -24.691 1.00 13.98 78 HIS B O 1
ATOM 2204 N N . THR B 1 80 ? -23.935 -65.803 -24.247 1.00 15.12 79 THR B N 1
ATOM 2205 C CA . THR B 1 80 ? -23.984 -64.529 -23.509 1.00 14.09 79 THR B CA 1
ATOM 2206 C C . THR B 1 80 ? -23.057 -64.448 -22.298 1.00 14.39 79 THR B C 1
ATOM 2207 O O . THR B 1 80 ? -22.532 -63.345 -21.984 1.00 13.12 79 THR B O 1
ATOM 2211 N N . VAL B 1 81 ? -22.874 -65.571 -21.603 1.00 13.40 80 VAL B N 1
ATOM 2212 C CA . VAL B 1 81 ? -21.965 -65.616 -20.445 1.00 15.55 80 VAL B CA 1
ATOM 2213 C C . VAL B 1 81 ? -20.534 -65.485 -20.909 1.00 13.89 80 VAL B C 1
ATOM 2214 O O . VAL B 1 81 ? -19.728 -64.768 -20.283 1.00 12.87 80 VAL B O 1
ATOM 2218 N N . ASP B 1 82 ? -20.185 -66.153 -22.006 1.00 14.91 81 ASP B N 1
ATOM 2219 C CA . ASP B 1 82 ? -18.842 -65.988 -22.582 1.00 15.12 81 ASP B CA 1
ATOM 2220 C C . ASP B 1 82 ? -18.571 -64.514 -22.957 1.00 15.98 81 ASP B C 1
ATOM 2221 O O . ASP B 1 82 ? -17.468 -64.003 -22.756 1.00 15.92 81 ASP B O 1
ATOM 2226 N N . THR B 1 83 ? -19.580 -63.830 -23.456 1.00 15.58 82 THR B N 1
ATOM 2227 C CA . THR B 1 83 ? -19.450 -62.426 -23.828 1.00 15.20 82 THR B CA 1
ATOM 2228 C C . THR B 1 83 ? -19.255 -61.548 -22.581 1.00 14.58 82 THR B C 1
ATOM 2229 O O . THR B 1 83 ? -18.448 -60.614 -22.575 1.00 14.28 82 THR B O 1
ATOM 2233 N N . ILE B 1 84 ? -19.983 -61.855 -21.499 1.00 14.33 83 ILE B N 1
ATOM 2234 C CA . ILE B 1 84 ? -19.833 -61.105 -20.264 1.00 13.88 83 ILE B CA 1
ATOM 2235 C C . ILE B 1 84 ? -18.424 -61.310 -19.684 1.00 14.06 83 ILE B C 1
ATOM 2236 O O . ILE B 1 84 ? -17.786 -60.351 -19.208 1.00 13.77 83 ILE B O 1
ATOM 2241 N N . ILE B 1 85 ? -17.926 -62.545 -19.763 1.00 13.83 84 ILE B N 1
ATOM 2242 C CA . ILE B 1 85 ? -16.584 -62.855 -19.303 1.00 14.54 84 ILE B CA 1
ATOM 2243 C C . ILE B 1 85 ? -15.548 -62.141 -20.174 1.00 16.99 84 ILE B C 1
ATOM 2244 O O . ILE B 1 85 ? -14.509 -61.665 -19.656 1.00 13.89 84 ILE B O 1
ATOM 2249 N N . ALA B 1 86 ? -15.854 -61.993 -21.472 1.00 15.21 85 ALA B N 1
ATOM 2250 C CA . ALA B 1 86 ? -14.984 -61.257 -22.390 1.00 17.57 85 ALA B CA 1
ATOM 2251 C C . ALA B 1 86 ? -14.855 -59.781 -21.987 1.00 14.94 85 ALA B C 1
ATOM 2252 O O . ALA B 1 86 ? -13.783 -59.161 -22.150 1.00 13.97 85 ALA B O 1
ATOM 2254 N N . PHE B 1 87 ? -15.957 -59.214 -21.486 1.00 15.64 86 PHE B N 1
ATOM 2255 C CA . PHE B 1 87 ? -15.984 -57.870 -20.921 1.00 16.04 86 PHE B CA 1
ATOM 2256 C C . PHE B 1 87 ? -15.021 -57.760 -19.739 1.00 14.31 86 PHE B C 1
ATOM 2257 O O . PHE B 1 87 ? -14.296 -56.776 -19.636 1.00 15.42 86 PHE B O 1
ATOM 2265 N N . LEU B 1 88 ? -15.026 -58.756 -18.845 1.00 13.47 87 LEU B N 1
ATOM 2266 C CA . LEU B 1 88 ? -14.046 -58.782 -17.747 1.00 14.77 87 LEU B CA 1
ATOM 2267 C C . LEU B 1 88 ? -12.631 -58.825 -18.300 1.00 15.18 87 LEU B C 1
ATOM 2268 O O . LEU B 1 88 ? -11.721 -58.158 -17.785 1.00 14.94 87 LEU B O 1
ATOM 2273 N N . ASP B 1 89 ? -12.424 -59.660 -19.319 1.00 13.33 88 ASP B N 1
ATOM 2274 C CA . ASP B 1 89 ? -11.092 -59.841 -19.875 1.00 14.47 88 ASP B CA 1
ATOM 2275 C C . ASP B 1 89 ? -10.520 -58.562 -20.482 1.00 15.13 88 ASP B C 1
ATOM 2276 O O . ASP B 1 89 ? -9.308 -58.404 -20.499 1.00 14.37 88 ASP B O 1
ATOM 2281 N N . VAL B 1 90 ? -11.377 -57.660 -20.985 1.00 15.19 89 VAL B N 1
ATOM 2282 C CA . VAL B 1 90 ? -10.898 -56.387 -21.522 1.00 15.56 89 VAL B CA 1
ATOM 2283 C C . VAL B 1 90 ? -10.220 -55.608 -20.395 1.00 11.96 89 VAL B C 1
ATOM 2284 O O . VAL B 1 90 ? -9.083 -55.178 -20.521 1.00 14.49 89 VAL B O 1
ATOM 2288 N N . PHE B 1 91 ? -10.888 -55.499 -19.257 1.00 14.10 90 PHE B N 1
ATOM 2289 C CA . PHE B 1 91 ? -10.288 -54.815 -18.121 1.00 12.33 90 PHE B CA 1
ATOM 2290 C C . PHE B 1 91 ? -9.025 -55.540 -17.665 1.00 12.26 90 PHE B C 1
ATOM 2291 O O . PHE B 1 91 ? -8.010 -54.903 -17.324 1.00 15.22 90 PHE B O 1
ATOM 2299 N N . ARG B 1 92 ? -9.090 -56.861 -17.580 1.00 12.08 91 ARG B N 1
ATOM 2300 C CA A ARG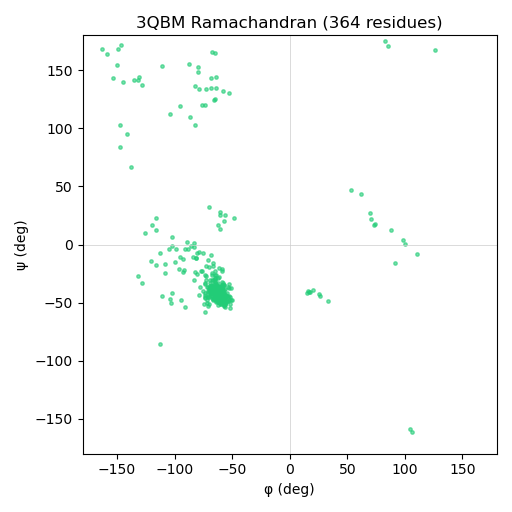 B 1 92 ? -7.941 -57.656 -17.167 0.50 13.59 91 ARG B CA 1
ATOM 2301 C CA B ARG B 1 92 ? -7.928 -57.619 -17.137 0.50 13.14 91 ARG B CA 1
ATOM 2302 C C . ARG B 1 92 ? -6.712 -57.234 -17.990 1.00 14.60 91 ARG B C 1
ATOM 2303 O O . ARG B 1 92 ? -5.608 -57.055 -17.466 1.00 16.60 91 ARG B O 1
ATOM 2318 N N . SER B 1 93 ? -6.903 -57.099 -19.295 1.00 13.63 92 SER B N 1
ATOM 2319 C CA . SER B 1 93 ? -5.789 -56.804 -20.177 1.00 15.79 92 SER B CA 1
ATOM 2320 C C . SER B 1 93 ? -5.210 -55.396 -19.982 1.00 18.11 92 SER B C 1
ATOM 2321 O O . SER B 1 93 ? -4.179 -55.064 -20.566 1.00 17.27 92 SER B O 1
ATOM 2324 N N . TYR B 1 94 ? -5.867 -54.553 -19.199 1.00 16.12 93 TYR B N 1
ATOM 2325 C CA . TYR B 1 94 ? -5.313 -53.216 -18.914 1.00 15.63 93 TYR B CA 1
ATOM 2326 C C . TYR B 1 94 ? -4.031 -53.224 -18.097 1.00 16.12 93 TYR B C 1
ATOM 2327 O O . TYR B 1 94 ? -3.331 -52.216 -18.057 1.00 15.79 93 TYR B O 1
ATOM 2336 N N . ALA B 1 95 ? -3.716 -54.305 -17.404 1.00 16.41 94 ALA B N 1
ATOM 2337 C CA . ALA B 1 95 ? -2.544 -54.283 -16.518 1.00 16.94 94 ALA B CA 1
ATOM 2338 C C . ALA B 1 95 ? -1.297 -53.804 -17.271 1.00 21.78 94 ALA B C 1
ATOM 2339 O O . ALA B 1 95 ? -0.571 -52.938 -16.797 1.00 25.31 94 ALA B O 1
ATOM 2341 N N . GLU B 1 96 ? -1.065 -54.370 -18.451 1.00 23.48 95 GLU B N 1
ATOM 2342 C CA . GLU B 1 96 ? 0.070 -53.970 -19.267 1.00 21.23 95 GLU B CA 1
ATOM 2343 C C . GLU B 1 96 ? -0.347 -53.265 -20.540 1.00 20.54 95 GLU B C 1
ATOM 2344 O O . GLU B 1 96 ? 0.515 -52.769 -21.271 1.00 23.92 95 GLU B O 1
ATOM 2350 N N . ARG B 1 97 ? -1.651 -53.235 -20.836 1.00 16.98 96 ARG B N 1
ATOM 2351 C CA . ARG B 1 97 ? -2.121 -52.650 -22.057 1.00 18.05 96 ARG B CA 1
ATOM 2352 C C . ARG B 1 97 ? -3.399 -51.785 -21.845 1.00 16.26 96 ARG B C 1
ATOM 2353 O O . ARG B 1 97 ? -4.507 -52.106 -22.325 1.00 15.96 96 ARG B O 1
ATOM 2361 N N . PRO B 1 98 ? -3.239 -50.676 -21.121 1.00 17.81 97 PRO B N 1
ATOM 2362 C CA . PRO B 1 98 ? -4.371 -49.817 -20.884 1.00 18.36 97 PRO B CA 1
ATOM 2363 C C . PRO B 1 98 ? -4.883 -49.198 -22.178 1.00 16.85 97 PRO B C 1
ATOM 2364 O O . PRO B 1 98 ? -4.188 -49.212 -23.180 1.00 19.50 97 PRO B O 1
ATOM 2368 N N . PRO B 1 99 ? -6.091 -48.646 -22.153 1.00 16.51 98 PRO B N 1
ATOM 2369 C CA . PRO B 1 99 ? -6.649 -48.073 -23.404 1.00 18.32 98 PRO B CA 1
ATOM 2370 C C . PRO B 1 99 ? -5.786 -46.978 -23.982 1.00 16.60 98 PRO B C 1
ATOM 2371 O O . PRO B 1 99 ? -5.769 -46.797 -25.173 1.00 16.87 98 PRO B O 1
ATOM 2375 N N . LEU B 1 100 ? -5.154 -46.207 -23.109 1.00 17.84 99 LEU B N 1
ATOM 2376 C CA . LEU B 1 100 ? -4.086 -45.316 -23.502 1.00 21.01 99 LEU B CA 1
ATOM 2377 C C . LEU B 1 100 ? -3.118 -45.196 -22.340 1.00 17.36 99 LEU B C 1
ATOM 2378 O O . LEU B 1 100 ? -3.398 -45.649 -21.227 1.00 17.04 99 LEU B O 1
ATOM 2383 N N . VAL B 1 101 ? -1.958 -44.623 -22.597 1.00 16.29 100 VAL B N 1
ATOM 2384 C CA A VAL B 1 101 ? -0.975 -44.473 -21.533 0.50 16.93 100 VAL B CA 1
ATOM 2385 C CA B VAL B 1 101 ? -0.960 -44.446 -21.548 0.50 17.77 100 VAL B CA 1
ATOM 2386 C C . VAL B 1 101 ? -1.589 -43.780 -20.297 1.00 15.75 100 VAL B C 1
ATOM 2387 O O . VAL B 1 101 ? -2.321 -42.807 -20.408 1.00 18.39 100 VAL B O 1
ATOM 2394 N N . GLY B 1 102 ? -1.295 -44.330 -19.128 1.00 17.42 101 GLY B N 1
ATOM 2395 C CA . GLY B 1 102 ? -1.744 -43.812 -17.843 1.00 20.09 101 GLY B CA 1
ATOM 2396 C C . GLY B 1 102 ? -2.938 -44.545 -17.258 1.00 17.35 101 GLY B C 1
ATOM 2397 O O . GLY B 1 102 ? -3.435 -44.179 -16.183 1.00 15.72 101 GLY B O 1
ATOM 2398 N N . GLY B 1 103 ? -3.441 -45.566 -17.959 1.00 14.91 102 GLY B N 1
ATOM 2399 C CA . GLY B 1 103 ? -4.556 -46.376 -17.425 1.00 13.55 102 GLY B CA 1
ATOM 2400 C C . GLY B 1 103 ? -5.923 -46.123 -18.019 1.00 13.62 102 GLY B C 1
ATOM 2401 O O . GLY B 1 103 ? -6.041 -45.628 -19.118 1.00 14.85 102 GLY B O 1
ATOM 2402 N N . CYS B 1 104 ? -6.973 -46.498 -17.286 1.00 14.43 103 CYS B N 1
ATOM 2403 C CA . CYS B 1 104 ? -8.345 -46.292 -17.762 1.00 13.87 103 CYS B CA 1
ATOM 2404 C C . CYS B 1 104 ? -8.758 -44.822 -17.610 1.00 13.41 103 CYS B C 1
ATOM 2405 O O . CYS B 1 104 ? -8.789 -44.300 -16.495 1.00 12.91 103 CYS B O 1
ATOM 2408 N N . PRO B 1 105 ? -9.094 -44.160 -18.729 1.00 15.71 104 PRO B N 1
ATOM 2409 C CA . PRO B 1 105 ? -9.513 -42.760 -18.657 1.00 14.72 104 PRO B CA 1
ATOM 2410 C C . PRO B 1 105 ? -10.878 -42.547 -18.016 1.00 15.36 104 PRO B C 1
ATOM 2411 O O . PRO B 1 105 ? -11.193 -41.423 -17.599 1.00 14.28 104 PRO B O 1
ATOM 2415 N N . ILE B 1 106 ? -11.701 -43.596 -17.956 1.00 13.55 105 ILE B N 1
ATOM 2416 C CA . ILE B 1 106 ? -12.995 -43.467 -17.291 1.00 13.51 105 ILE B CA 1
ATOM 2417 C C . ILE B 1 106 ? -12.774 -43.376 -15.768 1.00 13.47 105 ILE B C 1
ATOM 2418 O O . ILE B 1 106 ? -13.273 -42.459 -15.102 1.00 11.84 105 ILE B O 1
ATOM 2423 N N . LEU B 1 107 ? -11.998 -44.305 -15.234 1.00 15.04 106 LEU B N 1
ATOM 2424 C CA . LEU B 1 107 ? -11.594 -44.284 -13.815 1.00 15.35 106 LEU B CA 1
ATOM 2425 C C . LEU B 1 107 ? -10.826 -42.997 -13.510 1.00 11.94 106 LEU B C 1
ATOM 2426 O O . LEU B 1 107 ? -11.116 -42.326 -12.525 1.00 13.47 106 LEU B O 1
ATOM 2431 N N . ASN B 1 108 ? -9.856 -42.653 -14.351 1.00 12.33 107 ASN B N 1
ATOM 2432 C CA . ASN B 1 108 ? -9.014 -41.476 -14.050 1.00 13.76 107 ASN B CA 1
ATOM 2433 C C . ASN B 1 108 ? -9.817 -40.185 -14.021 1.00 15.77 107 ASN B C 1
ATOM 2434 O O . ASN B 1 108 ? -9.670 -39.346 -13.109 1.00 15.42 107 ASN B O 1
ATOM 2439 N N . THR B 1 109 ? -10.710 -40.029 -14.991 1.00 11.73 108 THR B N 1
ATOM 2440 C CA . THR B 1 109 ? -11.490 -38.811 -15.088 1.00 15.17 108 THR B CA 1
ATOM 2441 C C . THR B 1 109 ? -12.555 -38.762 -14.001 1.00 14.30 108 THR B C 1
ATOM 2442 O O . THR B 1 109 ? -12.903 -37.700 -13.506 1.00 19.10 108 THR B O 1
ATOM 2446 N N . ALA B 1 110 ? -13.068 -39.925 -13.634 1.00 16.99 109 ALA B N 1
ATOM 2447 C CA . ALA B 1 110 ? -14.044 -40.043 -12.553 1.00 16.16 109 ALA B CA 1
ATOM 2448 C C . ALA B 1 110 ? -13.516 -39.406 -11.257 1.00 15.35 109 ALA B C 1
ATOM 2449 O O . ALA B 1 110 ? -14.202 -38.614 -10.610 1.00 15.45 109 ALA B O 1
ATOM 2451 N N . ILE B 1 111 ? -12.285 -39.742 -10.893 1.00 19.01 110 ILE B N 1
ATOM 2452 C CA . ILE B 1 111 ? -11.685 -39.250 -9.657 1.00 16.88 110 ILE B CA 1
ATOM 2453 C C . ILE B 1 111 ? -11.516 -37.746 -9.683 1.00 17.22 110 ILE B C 1
ATOM 2454 O O . ILE B 1 111 ? -11.831 -37.068 -8.695 1.00 17.42 110 ILE B O 1
ATOM 2459 N N . GLU B 1 112 ? -11.055 -37.213 -10.816 1.00 15.90 111 GLU B N 1
ATOM 2460 C CA . GLU B 1 112 ? -10.871 -35.777 -10.939 1.00 17.72 111 GLU B CA 1
ATOM 2461 C C . GLU B 1 112 ? -12.160 -34.996 -10.991 1.00 19.08 111 GLU B C 1
ATOM 2462 O O . GLU B 1 112 ? -12.342 -34.068 -10.224 1.00 21.43 111 GLU B O 1
ATOM 2468 N N . SER B 1 113 ? -13.062 -35.404 -11.874 1.00 18.10 112 SER B N 1
ATOM 2469 C CA . SER B 1 113 ? -14.285 -34.655 -12.135 1.00 17.73 112 SER B CA 1
ATOM 2470 C C . SER B 1 113 ? -15.405 -34.772 -11.120 1.00 16.95 112 SER B C 1
ATOM 2471 O O . SER B 1 113 ? -16.243 -33.893 -11.070 1.00 20.43 112 SER B O 1
ATOM 2474 N N . ASP B 1 114 ? -15.443 -35.844 -10.327 1.00 15.63 113 ASP B N 1
ATOM 2475 C CA . ASP B 1 114 ? -16.608 -36.080 -9.460 1.00 16.35 113 ASP B CA 1
ATOM 2476 C C . ASP B 1 114 ? -16.966 -34.919 -8.570 1.00 17.59 113 ASP B C 1
ATOM 2477 O O . ASP B 1 114 ? -18.140 -34.649 -8.360 1.00 18.58 113 ASP B O 1
ATOM 2482 N N . ASP B 1 115 ? -15.959 -34.200 -8.074 1.00 18.94 114 ASP B N 1
ATOM 2483 C CA . ASP B 1 115 ? -16.165 -33.049 -7.221 1.00 18.95 114 ASP B CA 1
ATOM 2484 C C . ASP B 1 115 ? -15.689 -31.718 -7.813 1.00 21.30 114 ASP B C 1
ATOM 2485 O O . ASP B 1 115 ? -15.673 -30.682 -7.149 1.00 20.43 114 ASP B O 1
ATOM 2490 N N . THR B 1 116 ? -15.394 -31.712 -9.102 1.00 20.76 115 THR B N 1
ATOM 2491 C CA . THR B 1 116 ? -14.866 -30.506 -9.725 1.00 20.63 115 THR B CA 1
ATOM 2492 C C . THR B 1 116 ? -15.518 -30.073 -11.035 1.00 21.18 115 THR B C 1
ATOM 2493 O O . THR B 1 116 ? -15.503 -28.900 -11.305 1.00 21.32 115 THR B O 1
ATOM 2497 N N . ASN B 1 117 ? -16.093 -30.978 -11.837 1.00 17.54 116 ASN B N 1
ATOM 2498 C CA . ASN B 1 117 ? -16.454 -30.625 -13.222 1.00 17.92 116 ASN B CA 1
ATOM 2499 C C . ASN B 1 117 ? -17.688 -31.330 -13.733 1.00 19.11 116 ASN B C 1
ATOM 2500 O O . ASN B 1 117 ? -17.616 -32.498 -14.105 1.00 19.16 116 ASN B O 1
ATOM 2505 N N . PRO B 1 118 ? -18.822 -30.618 -13.776 1.00 20.40 117 PRO B N 1
ATOM 2506 C CA . PRO B 1 118 ? -20.059 -31.238 -14.258 1.00 22.08 117 PRO B CA 1
ATOM 2507 C C . PRO B 1 118 ? -20.017 -31.849 -15.654 1.00 20.49 117 PRO B C 1
ATOM 2508 O O . PRO B 1 118 ? -20.544 -32.951 -15.850 1.00 16.21 117 PRO B O 1
ATOM 2525 N N . LEU B 1 120 ? -17.445 -33.058 -17.466 1.00 18.79 119 LEU B N 1
ATOM 2526 C CA . LEU B 1 120 ? -16.642 -34.277 -17.492 1.00 19.42 119 LEU B CA 1
ATOM 2527 C C . LEU B 1 120 ? -17.354 -35.388 -16.702 1.00 19.04 119 LEU B C 1
ATOM 2528 O O . LEU B 1 120 ? -17.306 -36.540 -17.123 1.00 20.03 119 LEU B O 1
ATOM 2533 N N . ARG B 1 121 ? -17.952 -35.049 -15.549 1.00 20.45 120 ARG B N 1
ATOM 2534 C CA . ARG B 1 121 ? -18.782 -36.009 -14.803 1.00 24.49 120 ARG B CA 1
ATOM 2535 C C . ARG B 1 121 ? -19.806 -36.660 -15.699 1.00 22.59 120 ARG B C 1
ATOM 2536 O O . ARG B 1 121 ? -19.982 -37.886 -15.674 1.00 23.09 120 ARG B O 1
ATOM 2544 N N . GLU B 1 122 ? -20.508 -35.848 -16.476 1.00 21.88 121 GLU B N 1
ATOM 2545 C CA . GLU B 1 122 ? -21.584 -36.379 -17.319 1.00 19.93 121 GLU B CA 1
ATOM 2546 C C . GLU B 1 122 ? -21.078 -37.248 -18.430 1.00 19.91 121 GLU B C 1
ATOM 2547 O O . GLU B 1 122 ? -21.724 -38.226 -18.797 1.00 19.35 121 GLU B O 1
ATOM 2553 N N . ARG B 1 123 ? -19.919 -36.900 -18.972 1.00 20.02 122 ARG B N 1
ATOM 2554 C CA . ARG B 1 123 ? -19.291 -37.715 -20.024 1.00 20.49 122 ARG B CA 1
ATOM 2555 C C . ARG B 1 123 ? -18.813 -39.058 -19.434 1.00 17.57 122 ARG B C 1
ATOM 2556 O O . ARG B 1 123 ? -18.948 -40.103 -20.076 1.00 16.61 122 ARG B O 1
ATOM 2564 N N . VAL B 1 124 ? -18.261 -39.039 -18.225 1.00 16.71 123 VAL B N 1
ATOM 2565 C CA . VAL B 1 124 ? -17.864 -40.276 -17.553 1.00 15.16 123 VAL B CA 1
ATOM 2566 C C . VAL B 1 124 ? -19.094 -41.154 -17.282 1.00 17.25 123 VAL B C 1
ATOM 2567 O O . VAL B 1 124 ? -19.095 -42.362 -17.593 1.00 15.25 123 VAL B O 1
ATOM 2571 N N . ARG B 1 125 ? -20.133 -40.534 -16.750 1.00 17.71 124 ARG B N 1
ATOM 2572 C CA . ARG B 1 125 ? -21.374 -41.264 -16.477 1.00 20.34 124 ARG B CA 1
ATOM 2573 C C . ARG B 1 125 ? -21.971 -41.888 -17.709 1.00 17.97 124 ARG B C 1
ATOM 2574 O O . ARG B 1 125 ? -22.518 -43.007 -17.626 1.00 19.27 124 ARG B O 1
ATOM 2582 N N . ALA B 1 126 ? -21.893 -41.191 -18.837 1.00 17.97 125 ALA B N 1
ATOM 2583 C CA . ALA B 1 126 ? -22.427 -41.702 -20.115 1.00 16.28 125 ALA B CA 1
ATOM 2584 C C . ALA B 1 126 ? -21.722 -42.987 -20.547 1.00 16.36 125 ALA B C 1
ATOM 2585 O O . ALA B 1 126 ? -22.363 -43.944 -21.018 1.00 18.14 125 ALA B O 1
ATOM 2587 N N . VAL B 1 127 ? -20.400 -43.032 -20.366 1.00 15.19 126 VAL B N 1
ATOM 2588 C CA . VAL B 1 127 ? -19.634 -44.242 -20.681 1.00 15.82 126 VAL B CA 1
ATOM 2589 C C . VAL B 1 127 ? -20.000 -45.378 -19.746 1.00 14.18 126 VAL B C 1
ATOM 2590 O O . VAL B 1 127 ? -20.214 -46.515 -20.182 1.00 16.95 126 VAL B O 1
ATOM 2594 N N . ILE B 1 128 ? -20.056 -45.079 -18.456 1.00 16.80 127 ILE B N 1
ATOM 2595 C CA . ILE B 1 128 ? -20.465 -46.080 -17.474 1.00 15.80 127 ILE B CA 1
ATOM 2596 C C . ILE B 1 128 ? -21.847 -46.639 -17.840 1.00 18.10 127 ILE B C 1
ATOM 2597 O O . ILE B 1 128 ? -22.084 -47.846 -17.789 1.00 18.29 127 ILE B O 1
ATOM 2602 N N . ASP B 1 129 ? -22.751 -45.750 -18.214 1.00 16.46 128 ASP B N 1
ATOM 2603 C CA . ASP B 1 129 ? -24.097 -46.153 -18.650 1.00 17.76 128 ASP B CA 1
ATOM 2604 C C . ASP B 1 129 ? -24.122 -47.014 -19.958 1.00 18.78 128 ASP B C 1
ATOM 2605 O O . ASP B 1 129 ? -24.966 -47.930 -20.077 1.00 16.92 128 ASP B O 1
ATOM 2610 N N . GLU B 1 130 ? -23.198 -46.763 -20.901 1.00 16.87 129 GLU B N 1
ATOM 2611 C CA . GLU B 1 130 ? -23.011 -47.642 -22.057 1.00 18.95 129 GLU B CA 1
ATOM 2612 C C . GLU B 1 130 ? -22.675 -49.065 -21.573 1.00 14.97 129 GLU B C 1
ATOM 2613 O O . GLU B 1 130 ? -23.240 -50.035 -22.051 1.00 16.57 129 GLU B O 1
ATOM 2619 N N . TRP B 1 131 ? -21.774 -49.164 -20.604 1.00 15.60 130 TRP B N 1
ATOM 2620 C CA . TRP B 1 131 ? -21.349 -50.451 -20.067 1.00 14.23 130 TRP B CA 1
ATOM 2621 C C . TRP B 1 131 ? -22.522 -51.122 -19.387 1.00 15.57 130 TRP B C 1
ATOM 2622 O O . TRP B 1 131 ? -22.766 -52.307 -19.624 1.00 13.07 130 TRP B O 1
ATOM 2633 N N . ARG B 1 132 ? -23.276 -50.366 -18.575 1.00 14.56 131 ARG B N 1
ATOM 2634 C CA . ARG B 1 132 ? -24.432 -50.966 -17.919 1.00 15.38 131 ARG B CA 1
ATOM 2635 C C . ARG B 1 132 ? -25.446 -51.462 -18.936 1.00 16.46 131 ARG B C 1
ATOM 2636 O O . ARG B 1 132 ? -26.074 -52.485 -18.732 1.00 17.62 131 ARG B O 1
ATOM 2644 N N . GLU B 1 133 ? -25.639 -50.692 -19.993 1.00 17.69 132 GLU B N 1
ATOM 2645 C CA . GLU B 1 133 ? -26.592 -51.077 -21.019 1.00 18.77 132 GLU B CA 1
ATOM 2646 C C . GLU B 1 133 ? -26.121 -52.335 -21.718 1.00 19.30 132 GLU B C 1
ATOM 2647 O O . GLU B 1 133 ? -26.938 -53.234 -21.958 1.00 15.48 132 GLU B O 1
ATOM 2653 N N . THR B 1 134 ? -24.816 -52.440 -21.988 1.00 15.87 133 THR B N 1
ATOM 2654 C CA . THR B 1 134 ? -24.273 -53.631 -22.636 1.00 15.57 133 THR B CA 1
ATOM 2655 C C . THR B 1 134 ? -24.526 -54.913 -21.817 1.00 16.97 133 THR B C 1
ATOM 2656 O O . THR B 1 134 ? -25.009 -55.930 -22.327 1.00 14.08 133 THR B O 1
ATOM 2660 N N . ILE B 1 135 ? -24.238 -54.830 -20.522 1.00 18.15 134 ILE B N 1
ATOM 2661 C CA A ILE B 1 135 ? -24.405 -55.964 -19.625 0.50 17.55 134 ILE B CA 1
ATOM 2662 C CA B ILE B 1 135 ? -24.418 -55.967 -19.622 0.50 17.73 134 ILE B CA 1
ATOM 2663 C C . ILE B 1 135 ? -25.898 -56.290 -19.468 1.00 18.15 134 ILE B C 1
ATOM 2664 O O . ILE B 1 135 ? -26.282 -57.462 -19.524 1.00 15.98 134 ILE B O 1
ATOM 2673 N N . ARG B 1 136 ? -26.727 -55.256 -19.296 1.00 15.95 135 ARG B N 1
ATOM 2674 C CA . ARG B 1 136 ? -28.171 -55.451 -19.209 1.00 18.92 135 ARG B CA 1
ATOM 2675 C C . ARG B 1 136 ? -28.685 -56.218 -20.415 1.00 19.33 135 ARG B C 1
ATOM 2676 O O . ARG B 1 136 ? -29.483 -57.130 -20.274 1.00 17.69 135 ARG B O 1
ATOM 2684 N N . THR B 1 137 ? -28.282 -55.791 -21.610 1.00 17.67 136 THR B N 1
ATOM 2685 C CA A THR B 1 137 ? -28.735 -56.435 -22.824 0.50 18.48 136 THR B CA 1
ATOM 2686 C CA B THR B 1 137 ? -28.763 -56.449 -22.810 0.50 19.54 136 THR B CA 1
ATOM 2687 C C . THR B 1 137 ? -28.256 -57.881 -22.911 1.00 16.80 136 THR B C 1
ATOM 2688 O O . THR B 1 137 ? -29.003 -58.733 -23.345 1.00 16.63 136 THR B O 1
ATOM 2695 N N . LEU B 1 138 ? -27.024 -58.156 -22.454 1.00 13.85 137 LEU B N 1
ATOM 2696 C CA . LEU B 1 138 ? -26.515 -59.529 -22.493 1.00 13.45 137 LEU B CA 1
ATOM 2697 C C . LEU B 1 138 ? -27.265 -60.408 -21.520 1.00 14.96 137 LEU B C 1
ATOM 2698 O O . LEU B 1 138 ? -27.618 -61.531 -21.857 1.00 13.52 137 LEU B O 1
ATOM 2703 N N . VAL B 1 139 ? -27.528 -59.884 -20.325 1.00 15.50 138 VAL B N 1
ATOM 2704 C CA . VAL B 1 139 ? -28.275 -60.637 -19.338 1.00 14.37 138 VAL B CA 1
ATOM 2705 C C . VAL B 1 139 ? -29.690 -60.944 -19.856 1.00 16.28 138 VAL B C 1
ATOM 2706 O O . VAL B 1 139 ? -30.151 -62.093 -19.716 1.00 16.22 138 VAL B O 1
ATOM 2710 N N . GLN B 1 140 ? -30.371 -59.960 -20.439 1.00 15.40 139 GLN B N 1
ATOM 2711 C CA A GLN B 1 140 ? -31.749 -60.122 -20.956 0.60 17.58 139 GLN B CA 1
ATOM 2712 C CA B GLN B 1 140 ? -31.749 -60.189 -20.887 0.40 17.94 139 GLN B CA 1
ATOM 2713 C C . GLN B 1 140 ? -31.815 -61.180 -22.055 1.00 19.59 139 GLN B C 1
ATOM 2714 O O . GLN B 1 140 ? -32.683 -62.061 -22.066 1.00 17.29 139 GLN B O 1
ATOM 2725 N N . THR B 1 141 ? -30.892 -61.070 -23.005 1.00 19.36 140 THR B N 1
ATOM 2726 C CA . THR B 1 141 ? -30.816 -62.046 -24.085 1.00 18.81 140 THR B CA 1
ATOM 2727 C C . THR B 1 141 ? -30.484 -63.426 -23.536 1.00 15.86 140 THR B C 1
ATOM 2728 O O . THR B 1 141 ? -31.077 -64.406 -23.964 1.00 15.92 140 THR B O 1
ATOM 2732 N N . GLY B 1 142 ? -29.548 -63.506 -22.591 1.00 13.84 141 GLY B N 1
ATOM 2733 C CA . GLY B 1 142 ? -29.190 -64.792 -22.004 1.00 15.45 141 GLY B CA 1
ATOM 2734 C C . GLY B 1 142 ? -30.347 -65.441 -21.287 1.00 15.03 141 GLY B C 1
ATOM 2735 O O . GLY B 1 142 ? -30.565 -66.685 -21.409 1.00 14.82 141 GLY B O 1
ATOM 2736 N N . ILE B 1 143 ? -31.094 -64.618 -20.540 1.00 14.26 142 ILE B N 1
ATOM 2737 C CA . ILE B 1 143 ? -32.272 -65.124 -19.848 1.00 15.79 142 ILE B CA 1
ATOM 2738 C C . ILE B 1 143 ? -33.238 -65.693 -20.873 1.00 16.45 142 ILE B C 1
ATOM 2739 O O . ILE B 1 143 ? -33.746 -66.807 -20.717 1.00 15.28 142 ILE B O 1
ATOM 2744 N N . ALA B 1 144 ? -33.522 -64.920 -21.916 1.00 16.76 143 ALA B N 1
ATOM 2745 C CA . ALA B 1 144 ? -34.420 -65.366 -22.983 1.00 16.98 143 ALA B CA 1
ATOM 2746 C C . ALA B 1 144 ? -33.980 -66.676 -23.665 1.00 16.31 143 ALA B C 1
ATOM 2747 O O . ALA B 1 144 ? -34.829 -67.480 -24.041 1.00 16.98 143 ALA B O 1
ATOM 2749 N N . ARG B 1 145 ? -32.669 -66.892 -23.808 1.00 15.17 144 ARG B N 1
ATOM 2750 C CA . ARG B 1 145 ? -32.146 -68.111 -24.444 1.00 17.18 144 ARG B CA 1
ATOM 2751 C C . ARG B 1 145 ? -31.896 -69.296 -23.485 1.00 19.62 144 ARG B C 1
ATOM 2752 O O . ARG B 1 145 ? -31.421 -70.347 -23.922 1.00 17.33 144 ARG B O 1
ATOM 2760 N N . GLY B 1 146 ? -32.215 -69.136 -22.201 1.00 17.10 145 GLY B N 1
ATOM 2761 C CA . GLY B 1 146 ? -31.927 -70.179 -21.222 1.00 18.61 145 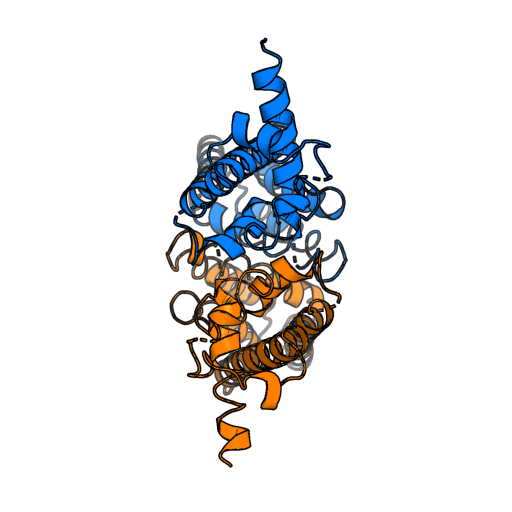GLY B CA 1
ATOM 2762 C C . GLY B 1 146 ? -30.450 -70.324 -20.838 1.00 18.43 145 GLY B C 1
ATOM 2763 O O . GLY B 1 146 ? -30.078 -71.337 -20.260 1.00 19.35 145 GLY B O 1
ATOM 2764 N N . GLU B 1 147 ? -29.642 -69.308 -21.144 1.00 16.55 146 GLU B N 1
ATOM 2765 C CA . GLU B 1 147 ? -28.205 -69.274 -20.851 1.00 15.82 146 GLU B CA 1
ATOM 2766 C C . GLU B 1 147 ? -27.876 -68.639 -19.524 1.00 13.90 146 GLU B C 1
ATOM 2767 O O . GLU B 1 147 ? -26.791 -68.849 -19.000 1.00 14.44 146 GLU B O 1
ATOM 2773 N N . ILE B 1 148 ? -28.790 -67.820 -19.019 1.00 13.10 147 ILE B N 1
ATOM 2774 C CA . ILE B 1 148 ? -28.623 -67.118 -17.768 1.00 12.75 147 ILE B CA 1
ATOM 2775 C C . ILE B 1 148 ? -29.874 -67.309 -16.894 1.00 13.16 147 ILE B C 1
ATOM 2776 O O . ILE B 1 148 ? -31.005 -67.352 -17.377 1.00 14.84 147 ILE B O 1
ATOM 2781 N N . ARG B 1 149 ? -29.645 -67.416 -15.600 1.00 13.03 148 ARG B N 1
ATOM 2782 C CA . ARG B 1 149 ? -30.713 -67.639 -14.640 1.00 15.40 148 ARG B CA 1
ATOM 2783 C C . ARG B 1 149 ? -31.683 -66.447 -14.619 1.00 15.24 148 ARG B C 1
ATOM 2784 O O . ARG B 1 149 ? -31.251 -65.302 -14.598 1.00 17.09 148 ARG B O 1
ATOM 2792 N N . PRO B 1 150 ? -33.013 -66.717 -14.620 1.00 18.69 149 PRO B N 1
ATOM 2793 C CA . PRO B 1 150 ? -34.013 -65.639 -14.701 1.00 21.83 149 PRO B CA 1
ATOM 2794 C C . PRO B 1 150 ? -34.067 -64.682 -13.530 1.00 20.91 149 PRO B C 1
ATOM 2795 O O . PRO B 1 150 ? -34.515 -63.551 -13.673 1.00 22.40 149 PRO B O 1
ATOM 2799 N N . GLU B 1 151 ? -33.590 -65.119 -12.381 1.00 22.03 150 GLU B N 1
ATOM 2800 C CA . GLU B 1 151 ? -33.586 -64.272 -11.219 1.00 25.82 150 GLU B CA 1
ATOM 2801 C C . GLU B 1 151 ? -32.421 -63.252 -11.250 1.00 23.68 150 GLU B C 1
ATOM 2802 O O . GLU B 1 151 ? -32.365 -62.399 -10.393 1.00 21.63 150 GLU B O 1
ATOM 2808 N N . VAL B 1 152 ? -31.493 -63.331 -12.213 1.00 18.63 151 VAL B N 1
ATOM 2809 C CA . VAL B 1 152 ? -30.315 -62.422 -12.188 1.00 16.37 151 VAL B CA 1
ATOM 2810 C C . VAL B 1 152 ? -30.705 -60.937 -12.368 1.00 17.46 151 VAL B C 1
ATOM 2811 O O . VAL B 1 152 ? -31.424 -60.580 -13.322 1.00 16.99 151 VAL B O 1
ATOM 2815 N N . ASP B 1 153 ? -30.274 -60.103 -11.413 1.00 18.96 152 ASP B N 1
ATOM 2816 C CA . ASP B 1 153 ? -30.467 -58.644 -11.447 1.00 21.08 152 ASP B CA 1
ATOM 2817 C C . ASP B 1 153 ? -29.358 -58.076 -12.333 1.00 20.54 152 ASP B C 1
ATOM 2818 O O . ASP B 1 153 ? -28.178 -57.968 -11.906 1.00 17.10 152 ASP B O 1
ATOM 2823 N N . ALA B 1 154 ? -29.727 -57.720 -13.565 1.00 17.99 153 ALA B N 1
ATOM 2824 C CA . ALA B 1 154 ? -28.778 -57.281 -14.577 1.00 19.81 153 ALA B CA 1
ATOM 2825 C C . ALA B 1 154 ? -27.985 -56.041 -14.178 1.00 16.75 153 ALA B C 1
ATOM 2826 O O . ALA B 1 154 ? -26.769 -56.008 -14.348 1.00 14.48 153 ALA B O 1
ATOM 2828 N N . ASP B 1 155 ? -28.644 -55.026 -13.648 1.00 15.00 154 ASP B N 1
ATOM 2829 C CA . ASP B 1 155 ? -27.898 -53.803 -13.346 1.00 15.57 154 ASP B CA 1
ATOM 2830 C C . ASP B 1 155 ? -27.018 -53.988 -12.128 1.00 12.81 154 ASP B C 1
ATOM 2831 O O . ASP B 1 155 ? -25.938 -53.388 -12.047 1.00 15.83 154 ASP B O 1
ATOM 2836 N N . ARG B 1 156 ? -27.474 -54.774 -11.164 1.00 14.23 155 ARG B N 1
ATOM 2837 C CA . ARG B 1 156 ? -26.667 -55.055 -9.981 1.00 15.40 155 ARG B CA 1
ATOM 2838 C C . ARG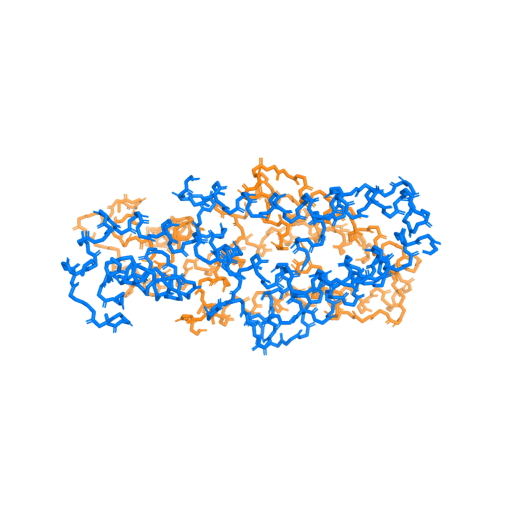 B 1 156 ? -25.376 -55.761 -10.432 1.00 15.47 155 ARG B C 1
ATOM 2839 O O . ARG B 1 156 ? -24.256 -55.439 -9.953 1.00 14.95 155 ARG B O 1
ATOM 2847 N N . LEU B 1 157 ? -25.514 -56.734 -11.341 1.00 13.87 156 LEU B N 1
ATOM 2848 C CA . LEU B 1 157 ? -24.364 -57.421 -11.902 1.00 14.29 156 LEU B CA 1
ATOM 2849 C C . LEU B 1 157 ? -23.417 -56.461 -12.615 1.00 12.60 156 LEU B C 1
ATOM 2850 O O . LEU B 1 157 ? -22.211 -56.525 -12.420 1.00 12.52 156 LEU B O 1
ATOM 2855 N N . ALA B 1 158 ? -23.962 -55.603 -13.476 1.00 13.81 157 ALA B N 1
ATOM 2856 C CA . ALA B 1 158 ? -23.184 -54.580 -14.171 1.00 13.18 157 ALA B CA 1
ATOM 2857 C C . ALA B 1 158 ? -22.384 -53.712 -13.187 1.00 12.76 157 ALA B C 1
ATOM 2858 O O . ALA B 1 158 ? -21.185 -53.525 -13.367 1.00 14.48 157 ALA B O 1
ATOM 2860 N N . LEU B 1 159 ? -23.041 -53.226 -12.137 1.00 12.21 158 LEU B N 1
ATOM 2861 C CA . LEU B 1 159 ? -22.382 -52.324 -11.155 1.00 14.33 158 LEU B CA 1
ATOM 2862 C C . LEU B 1 159 ? -21.284 -53.080 -10.404 1.00 14.21 158 LEU B C 1
ATOM 2863 O O . LEU B 1 159 ? -20.205 -52.512 -10.160 1.00 13.48 158 LEU B O 1
ATOM 2868 N N . LEU B 1 160 ? -21.543 -54.333 -10.052 1.00 12.51 159 LEU B N 1
ATOM 2869 C CA . LEU B 1 160 ? -20.493 -55.172 -9.409 1.00 15.99 159 LEU B CA 1
ATOM 2870 C C . LEU B 1 160 ? -19.262 -55.374 -10.325 1.00 15.03 159 LEU B C 1
ATOM 2871 O O . LEU B 1 160 ? -18.139 -55.168 -9.897 1.00 13.57 159 LEU B O 1
ATOM 2876 N N . ILE B 1 161 ? -19.495 -55.732 -11.580 1.00 13.02 160 ILE B N 1
ATOM 2877 C CA . ILE B 1 161 ? -18.391 -55.927 -12.551 1.00 15.10 160 ILE B CA 1
ATOM 2878 C C . ILE B 1 161 ? -17.554 -54.638 -12.702 1.00 13.60 160 ILE B C 1
ATOM 2879 O O . ILE B 1 161 ? -16.297 -54.648 -12.586 1.00 13.31 160 ILE B O 1
ATOM 2884 N N . ILE B 1 162 ? -18.254 -53.512 -12.897 1.00 14.06 161 ILE B N 1
ATOM 2885 C CA . ILE B 1 162 ? -17.566 -52.247 -13.128 1.00 13.47 161 ILE B CA 1
ATOM 2886 C C . ILE B 1 162 ? -16.762 -51.865 -11.877 1.00 15.57 161 ILE B C 1
ATOM 2887 O O . ILE B 1 162 ? -15.615 -51.523 -11.992 1.00 15.50 161 ILE B O 1
ATOM 2892 N N . ALA B 1 163 ? -17.354 -51.969 -10.683 1.00 14.53 162 ALA B N 1
ATOM 2893 C CA . ALA B 1 163 ? -16.651 -51.590 -9.459 1.00 14.46 162 ALA B CA 1
ATOM 2894 C C . ALA B 1 163 ? -15.406 -52.452 -9.244 1.00 15.33 162 ALA B C 1
ATOM 2895 O O . ALA B 1 163 ? -14.291 -51.939 -9.012 1.00 13.51 162 ALA B O 1
ATOM 2897 N N . THR B 1 164 ? -15.588 -53.754 -9.346 1.00 14.61 163 THR B N 1
ATOM 2898 C CA . THR B 1 164 ? -14.501 -54.701 -9.124 1.00 12.94 163 THR B CA 1
ATOM 2899 C C . THR B 1 164 ? -13.366 -54.531 -10.107 1.00 14.18 163 THR B C 1
ATOM 2900 O O . THR B 1 164 ? -12.227 -54.466 -9.710 1.00 11.77 163 THR B O 1
ATOM 2912 N N . GLU B 1 166 ? -12.639 -51.953 -12.141 1.00 10.66 165 GLU B N 1
ATOM 2913 C CA . GLU B 1 166 ? -11.983 -50.646 -12.044 1.00 14.10 165 GLU B CA 1
ATOM 2914 C C . GLU B 1 166 ? -11.161 -50.499 -10.800 1.00 14.10 165 GLU B C 1
ATOM 2915 O O . GLU B 1 166 ? -10.094 -49.906 -10.843 1.00 12.84 165 GLU B O 1
ATOM 2921 N N . GLY B 1 167 ? -11.652 -50.996 -9.658 1.00 12.47 166 GLY B N 1
ATOM 2922 C CA . GLY B 1 167 ? -10.829 -50.970 -8.457 1.00 12.68 166 GLY B CA 1
ATOM 2923 C C . GLY B 1 167 ? -9.517 -51.759 -8.628 1.00 13.22 166 GLY B C 1
ATOM 2924 O O . GLY B 1 167 ? -8.453 -51.374 -8.111 1.00 12.99 166 GLY B O 1
ATOM 2925 N N . ALA B 1 168 ? -9.603 -52.880 -9.338 1.00 13.44 167 ALA B N 1
ATOM 2926 C CA . ALA B 1 168 ? -8.430 -53.704 -9.640 1.00 12.86 167 ALA B CA 1
ATOM 2927 C C . ALA B 1 168 ? -7.475 -52.993 -10.583 1.00 15.05 167 ALA B C 1
ATOM 2928 O O . ALA B 1 168 ? -6.252 -53.119 -10.442 1.00 13.89 167 ALA B O 1
ATOM 2930 N N . VAL B 1 169 ? -8.013 -52.243 -11.544 1.00 12.27 168 VAL B N 1
ATOM 2931 C CA . VAL B 1 169 ? -7.164 -51.399 -12.416 1.00 11.59 168 VAL B CA 1
ATOM 2932 C C . VAL B 1 169 ? -6.405 -50.387 -11.568 1.00 13.25 168 VAL B C 1
ATOM 2933 O O . VAL B 1 169 ? -5.212 -50.189 -11.780 1.00 14.40 168 VAL B O 1
ATOM 2945 N N . LEU B 1 171 ? -5.587 -50.718 -8.379 1.00 12.17 170 LEU B N 1
ATOM 2946 C CA . LEU B 1 171 ? -4.597 -51.440 -7.597 1.00 14.80 170 LEU B CA 1
ATOM 2947 C C . LEU B 1 171 ? -3.384 -51.888 -8.414 1.00 16.68 170 LEU B C 1
ATOM 2948 O O . LEU B 1 171 ? -2.250 -51.836 -7.925 1.00 15.15 170 LEU B O 1
ATOM 2953 N N . ALA B 1 172 ? -3.636 -52.323 -9.644 1.00 16.87 171 ALA B N 1
ATOM 2954 C CA . ALA B 1 172 ? -2.572 -52.861 -10.502 1.00 15.88 171 ALA B CA 1
ATOM 2955 C C . ALA B 1 172 ? -1.532 -51.815 -10.857 1.00 17.21 171 ALA B C 1
ATOM 2956 O O . ALA B 1 172 ? -0.346 -52.141 -10.975 1.00 18.29 171 ALA B O 1
ATOM 2958 N N . ARG B 1 173 ? -1.935 -50.555 -11.010 1.00 14.72 172 ARG B N 1
ATOM 2959 C CA . ARG B 1 173 ? -0.964 -49.481 -11.314 1.00 18.12 172 ARG B CA 1
ATOM 2960 C C . ARG B 1 173 ? -0.231 -48.978 -10.073 1.00 19.48 172 ARG B C 1
ATOM 2961 O O . ARG B 1 173 ? 0.860 -48.425 -10.170 1.00 19.30 172 ARG B O 1
ATOM 2969 N N . ILE B 1 174 ? -0.847 -49.117 -8.911 1.00 20.19 173 ILE B N 1
ATOM 2970 C CA . ILE B 1 174 ? -0.172 -48.736 -7.675 1.00 20.04 173 ILE B CA 1
ATOM 2971 C C . ILE B 1 174 ? 0.803 -49.770 -7.221 1.00 23.39 173 ILE B C 1
ATOM 2972 O O . ILE B 1 174 ? 1.927 -49.424 -6.792 1.00 26.66 173 ILE B O 1
ATOM 2977 N N . LEU B 1 175 ? 0.389 -51.032 -7.304 1.00 23.06 174 LEU B N 1
ATOM 2978 C CA . LEU B 1 175 ? 1.194 -52.144 -6.837 1.00 20.38 174 LEU B CA 1
ATOM 2979 C C . LEU B 1 175 ? 2.196 -52.573 -7.908 1.00 24.86 174 LEU B C 1
ATOM 2980 O O . LEU B 1 175 ? 3.137 -53.320 -7.596 1.00 24.52 174 LEU B O 1
ATOM 2985 N N . GLU B 1 176 ? 2.012 -52.039 -9.120 1.00 25.12 175 GLU B N 1
ATOM 2986 C CA . GLU B 1 176 ? 2.859 -52.304 -10.302 1.00 27.71 175 GLU B CA 1
ATOM 2987 C C . GLU B 1 176 ? 2.989 -53.798 -10.557 1.00 28.51 175 GLU B C 1
ATOM 2988 O O . GLU B 1 176 ? 4.085 -54.348 -10.772 1.00 28.13 175 GLU B O 1
ATOM 2994 N N . THR B 1 177 ? 1.840 -54.457 -10.515 1.00 26.42 176 THR B N 1
ATOM 2995 C CA . THR B 1 177 ? 1.745 -55.858 -10.821 1.00 26.24 176 THR B CA 1
ATOM 2996 C C . THR B 1 177 ? 0.333 -56.107 -11.398 1.00 26.84 176 THR B C 1
ATOM 2997 O O . THR B 1 177 ? -0.614 -55.372 -11.109 1.00 24.10 176 THR B O 1
ATOM 3001 N N . ALA B 1 178 ? 0.205 -57.153 -12.202 1.00 26.55 177 ALA B N 1
ATOM 3002 C CA . ALA B 1 178 ? -1.074 -57.515 -12.799 1.00 26.32 177 ALA B CA 1
ATOM 3003 C C . ALA B 1 178 ? -1.980 -58.313 -11.849 1.00 23.54 177 ALA B C 1
ATOM 3004 O O . ALA B 1 178 ? -3.144 -58.494 -12.125 1.00 20.77 177 ALA B O 1
ATOM 3006 N N . THR B 1 179 ? -1.434 -58.780 -10.726 1.00 21.46 178 THR B N 1
ATOM 3007 C CA . THR B 1 179 ? -2.140 -59.703 -9.870 1.00 19.35 178 THR B CA 1
ATOM 3008 C C . THR B 1 179 ? -3.536 -59.259 -9.403 1.00 16.98 178 THR B C 1
ATOM 3009 O O . THR B 1 179 ? -4.427 -60.065 -9.437 1.00 15.70 178 THR B O 1
ATOM 3013 N N . PRO B 1 180 ? -3.742 -57.992 -9.024 1.00 15.49 179 PRO B N 1
ATOM 3014 C CA . PRO B 1 180 ? -5.121 -57.630 -8.622 1.00 15.37 179 PRO B CA 1
ATOM 3015 C C . PRO B 1 180 ? -6.148 -57.829 -9.726 1.00 13.53 179 PRO B C 1
ATOM 3016 O O . PRO B 1 180 ? -7.279 -58.262 -9.464 1.00 13.42 179 PRO B O 1
ATOM 3020 N N . LEU B 1 181 ? -5.741 -57.559 -10.960 1.00 12.99 180 LEU B N 1
ATOM 3021 C CA . LEU B 1 181 ? -6.639 -57.720 -12.124 1.00 12.89 180 LEU B CA 1
ATOM 3022 C C . LEU B 1 181 ? -6.904 -59.198 -12.417 1.00 14.21 180 LEU B C 1
ATOM 3023 O O . LEU B 1 181 ? -8.041 -59.603 -12.682 1.00 13.32 180 LEU B O 1
ATOM 3028 N N . GLU B 1 182 ? -5.861 -60.015 -12.283 1.00 14.54 181 GLU B N 1
ATOM 3029 C CA A GLU B 1 182 ? -6.004 -61.464 -12.425 0.60 15.03 181 GLU B CA 1
ATOM 3030 C CA B GLU B 1 182 ? -5.998 -61.453 -12.444 0.40 15.41 181 GLU B CA 1
ATOM 3031 C C . GLU B 1 182 ? -6.962 -62.023 -11.397 1.00 15.23 181 GLU B C 1
ATOM 3032 O O . GLU B 1 182 ? -7.803 -62.833 -11.722 1.00 15.31 181 GLU B O 1
ATOM 3043 N N . HIS B 1 183 ? -6.829 -61.589 -10.149 1.00 15.84 182 HIS B N 1
ATOM 3044 C CA . HIS B 1 183 ? -7.711 -62.083 -9.099 1.00 15.59 182 HIS B CA 1
ATOM 3045 C C . HIS B 1 183 ? -9.141 -61.632 -9.258 1.00 14.13 182 HIS B C 1
ATOM 3046 O O . HIS B 1 183 ? -10.057 -62.419 -9.007 1.00 15.19 182 HIS B O 1
ATOM 3053 N N . ALA B 1 184 ? -9.329 -60.369 -9.622 1.00 13.71 183 ALA B N 1
ATOM 3054 C CA . ALA B 1 184 ? -10.662 -59.801 -9.794 1.00 13.76 183 ALA B CA 1
ATOM 3055 C C . ALA B 1 184 ? -11.368 -60.515 -10.959 1.00 14.87 183 ALA B C 1
ATOM 3056 O O . ALA B 1 184 ? -12.530 -60.903 -10.847 1.00 16.18 183 ALA B O 1
ATOM 3058 N N . TYR B 1 185 ? -10.645 -60.714 -12.051 1.00 13.39 184 TYR B N 1
ATOM 3059 C CA . TYR B 1 185 ? -11.132 -61.488 -13.189 1.00 12.82 184 TYR B CA 1
ATOM 3060 C C . TYR B 1 185 ? -11.557 -62.897 -12.790 1.00 14.87 184 TYR B C 1
ATOM 3061 O O . TYR B 1 185 ? -12.672 -63.318 -13.094 1.00 11.91 184 TYR B O 1
ATOM 3070 N N . THR B 1 186 ? -10.692 -63.625 -12.093 1.00 14.03 185 THR B N 1
ATOM 3071 C CA . THR B 1 186 ? -10.978 -65.007 -11.733 1.00 15.30 185 THR B CA 1
ATOM 3072 C C . THR B 1 186 ? -12.172 -65.087 -10.808 1.00 15.38 185 THR B C 1
ATOM 3073 O O . THR B 1 186 ? -13.024 -65.939 -10.968 1.00 15.34 185 THR B O 1
ATOM 3077 N N . HIS B 1 187 ? -12.215 -64.181 -9.845 1.00 15.38 186 HIS B N 1
ATOM 3078 C CA . HIS B 1 187 ? -13.349 -64.141 -8.931 1.00 12.29 186 HIS B CA 1
ATOM 3079 C C . HIS B 1 187 ? -14.688 -63.982 -9.656 1.00 12.72 186 HIS B C 1
ATOM 3080 O O . HIS B 1 187 ? -15.631 -64.741 -9.428 1.00 13.14 186 HIS B O 1
ATOM 3087 N N . LEU B 1 188 ? -14.777 -62.955 -10.491 1.00 14.22 187 LEU B N 1
ATOM 3088 C CA . LEU B 1 188 ? -16.028 -62.640 -11.198 1.00 12.26 187 LEU B CA 1
ATOM 3089 C C . LEU B 1 188 ? -16.379 -63.680 -12.262 1.00 12.19 187 LEU B C 1
ATOM 3090 O O . LEU B 1 188 ? -17.569 -64.005 -12.454 1.00 12.36 187 LEU B O 1
ATOM 3095 N N . ALA B 1 189 ? -15.379 -64.202 -12.970 1.00 13.46 188 ALA B N 1
ATOM 3096 C CA . ALA B 1 189 ? -15.645 -65.262 -13.940 1.00 15.05 188 ALA B CA 1
ATOM 3097 C C . ALA B 1 189 ? -16.223 -66.499 -13.240 1.00 14.57 188 ALA B C 1
ATOM 3098 O O . ALA B 1 189 ? -17.136 -67.131 -13.735 1.00 16.60 188 ALA B O 1
ATOM 3100 N N . THR B 1 190 ? -15.656 -66.849 -12.090 1.00 12.71 189 THR B N 1
ATOM 3101 C CA . THR B 1 190 ? -16.107 -67.992 -11.318 1.00 14.30 189 THR B CA 1
ATOM 3102 C C . THR B 1 190 ? -17.484 -67.733 -10.774 1.00 14.89 189 THR B C 1
ATOM 3103 O O . THR B 1 190 ? -18.364 -68.574 -10.912 1.00 13.36 189 THR B O 1
ATOM 3107 N N . TYR B 1 191 ? -17.680 -66.537 -10.217 1.00 13.63 190 TYR B N 1
ATOM 3108 C CA . TYR B 1 191 ? -18.987 -66.150 -9.673 1.00 13.42 190 TYR B CA 1
ATOM 3109 C C . TYR B 1 191 ? -20.090 -66.248 -10.737 1.00 15.64 190 TYR B C 1
ATOM 3110 O O . TYR B 1 191 ? -21.149 -66.838 -10.515 1.00 15.87 190 TYR B O 1
ATOM 3119 N N . ILE B 1 192 ? -19.814 -65.662 -11.890 1.00 13.74 191 ILE B N 1
ATOM 3120 C CA . ILE B 1 192 ? -20.752 -65.676 -13.011 1.00 13.80 191 ILE B CA 1
ATOM 3121 C C . ILE B 1 192 ? -21.071 -67.080 -13.486 1.00 15.58 191 ILE B C 1
ATOM 3122 O O . ILE B 1 192 ? -22.238 -67.427 -13.708 1.00 11.41 191 ILE B O 1
ATOM 3127 N N . THR B 1 193 ? -20.042 -67.897 -13.642 1.00 14.96 192 THR B N 1
ATOM 3128 C CA . THR B 1 193 ? -20.227 -69.266 -14.102 1.00 15.76 192 THR B CA 1
ATOM 3129 C C . THR B 1 193 ? -21.034 -70.046 -13.068 1.00 16.05 192 THR B C 1
ATOM 3130 O O . THR B 1 193 ? -21.939 -70.792 -13.400 1.00 14.27 192 THR B O 1
ATOM 3134 N N . GLN B 1 194 ? -20.751 -69.806 -11.794 1.00 15.78 193 GLN B N 1
ATOM 3135 C CA . GLN B 1 194 ? -21.407 -70.561 -10.761 1.00 17.01 193 GLN B CA 1
ATOM 3136 C C . GLN B 1 194 ? -22.771 -70.072 -10.351 1.00 18.11 193 GLN B C 1
ATOM 3137 O O . GLN B 1 194 ? -23.582 -70.888 -9.976 1.00 18.79 193 GLN B O 1
ATOM 3143 N N . GLN B 1 195 ? -23.033 -68.766 -10.436 1.00 15.91 194 GLN B N 1
ATOM 3144 C CA . GLN B 1 195 ? -24.273 -68.201 -9.897 1.00 15.51 194 GLN B CA 1
ATOM 3145 C C . GLN B 1 195 ? -25.147 -67.498 -10.932 1.00 16.18 194 GLN B C 1
ATOM 3146 O O . GLN B 1 195 ? -26.304 -67.245 -10.667 1.00 14.97 194 GLN B O 1
ATOM 3152 N N . VAL B 1 196 ? -24.614 -67.206 -12.114 1.00 16.66 195 VAL B N 1
ATOM 3153 C CA . VAL B 1 196 ? -25.368 -66.425 -13.137 1.00 17.42 195 VAL B CA 1
ATOM 3154 C C . VAL B 1 196 ? -25.735 -67.311 -14.327 1.00 17.96 195 VAL B C 1
ATOM 3155 O O . VAL B 1 196 ? -26.893 -67.308 -14.805 1.00 17.37 195 VAL B O 1
ATOM 3159 N N . ARG B 1 197 ? -24.769 -68.101 -14.768 1.00 16.39 196 ARG B N 1
ATOM 3160 C CA . ARG B 1 197 ? -24.952 -68.983 -15.895 1.00 17.37 196 ARG B CA 1
ATOM 3161 C C . ARG B 1 197 ? -26.012 -70.053 -15.596 1.00 19.79 196 ARG B C 1
ATOM 3162 O O . ARG B 1 197 ? -26.148 -70.490 -14.462 1.00 18.69 196 ARG B O 1
ATOM 3170 N N . LEU B 1 198 ? -26.781 -70.416 -16.614 1.00 19.26 197 LEU B N 1
ATOM 3171 C CA . LEU B 1 198 ? -27.773 -71.472 -16.511 1.00 20.98 197 LEU B CA 1
ATOM 3172 C C . LEU B 1 198 ? -27.289 -72.626 -17.391 1.00 23.93 197 LEU B C 1
ATOM 3173 O O . LEU B 1 198 ? -26.690 -73.550 -16.885 1.00 33.18 197 LEU B O 1
ATOM 3178 N N . ALA B 1 199 ? -27.573 -72.619 -18.684 1.00 24.85 198 ALA B N 1
ATOM 3179 C CA . ALA B 1 199 ? -27.037 -73.674 -19.559 1.00 27.10 198 ALA B CA 1
ATOM 3180 C C . ALA B 1 199 ? -25.850 -73.021 -20.253 1.00 29.82 198 ALA B C 1
ATOM 3181 O O . ALA B 1 199 ? -26.084 -71.981 -20.887 1.00 24.10 198 ALA B O 1
#

CATH classification: 1.10.357.10

InterPro domains:
  IPR001647 DNA-binding HTH domain, TetR-type [PF00440] (13-57)
  IPR001647 DNA-binding HTH domain, TetR-type [PR00455] (11-24)
  IPR001647 DNA-binding HTH domain, TetR-type [PR00455] (32-55)
  IPR001647 DNA-binding HTH domain, TetR-type [PS50977] (5-65)
  IPR009057 Homedomain-like superfamily [SSF46689] (2-79)
  IPR011075 Tetracyclin repressor-like, C-terminal domain [PF16925] (81-187)
  IPR036271 Tetracyclin repressor-like, C-terminal domain superfamily [SSF48498] (80-191)

Radius of gyration: 22.23 Å; Cα contacts (8 Å, |Δi|>4): 509; chains: 2; bounding box: 44×58×65 Å

Solvent-accessible surface area: 17396 Å² total

Organism: Chloroflexus aurantiacus (strain ATCC 29366 / DSM 635 / J-10-fl) (NCBI:txid324602)

B-factor: mean 23.72, std 10.46, range [8.74, 75.3]